Protein AF-A0A916HWZ8-F1 (afdb_monomer)

Foldseek 3Di:
DPDPDDAFDAWDFDADPQQHTFKIKGAPQGRVCLVVQWIKIWGFDDFQRHTFFIKIKGGDGFLLCLCVQQLHDVLNVQSVVVCVVVVNPDDRSHADPSSRVVSVVCQPPPRDDRIDIFTAKGWDADPQPLHLQHTQWMAGRVRFIKGFDADSLQFRQFIWGPPDPPDHIDTQKGFDADLLFATQDIDGDPPDPDRADQAGGNRWGKAFRPIGQADPVPRHGDHGRHHPTFIWTCLRQFIGGSVVSWTPDFQCPLCQDWHFPASDGDNDDTDTDRHHNDPCRSQVLHPRRTHDQNPRSSPGDDNRSNDDDPVVNVPVPDDPPPPDDDDPVVVVVVVVVVVVVVVVVVVVVVVVVVVVVVQVVDPPDDVCVVVVQPDFDFDDDDPKGKTKHFPPPPPVVVVVVLVVCVVVCVVPVDDDDSVVVVVVSVVVVVVCVVVVAAFGIKIWIFDFDDDPPDTDTFTWIWTAHPVRDTPDTPGDDPDDDCVVVVVVVVVVCVVDPPPDDDDDD

Sequence (505 aa):
MESIVVGYMVKHFTYDAYGRLVRVQSPWPDPSFESEGSLRSERFYYDGVRRIQEVYIDPIMAMSMAMQGEGGGQLQATAQQIDSENQGELDQSATPAALESEQMESQGQSQIPTTQTYLSREYVWGPGDWGVDEIVAQYDEDRRVSFPLQDASGDVIALCDLGGASGAARVVTELVYDAYGQVLAREDLAGTTPADLRLGHKGLFFDRLDGGVADPMTGQDTRRLEAGSTLLGYNRNRSLHTQWGRFLQKDPIATGLCVQEAMVFDGESMQCRAQEVDIMKHLVDGPNAYAYVRHVPLTGEDPAGLFFSFADILGGSTWQAELQETSADYLQDAHKTFKGHAQRVFGNIALFQMADAQWAQDWNARDDDYSVLGDIDYYYGDSVYEARSRGILLFGSLSTIEEMMIHTAARVGNHGKPKHYMAMADEAIRFINSRGLDLRYVDVVFNAAPRGAGVRKRPDVLIYDKLGHLMHVAEVANTQTGKSLRNRVRYWRNLFPGRVRGVKL

Radius of gyration: 29.84 Å; Cα contacts (8 Å, |Δi|>4): 801; chains: 1; bounding box: 89×64×64 Å

Nearest PDB structures (foldseek):
  8g6e-assembly1_X  TM=3.104E-01  e=1.070E-01  Plasmodium falciparum NF54
  4z32-assembly5_E  TM=3.406E-01  e=1.105E+00  Homo sapiens
  6zea-assembly1_A  TM=5.079E-01  e=4.197E+00  Catharanthus roseus
  4gsk-assembly1_Z  TM=2.657E-01  e=9.354E-01  Saccharomyces cerevisiae S288C

Mean predicted aligned error: 16.6 Å

Secondary structure (DSSP, 8-state):
-----------EEEE-TTS-EEEEEEESS-GGGGGGTEEEEEEEEEETTEEEEEEEEEEEE-HHHHHHTTT-HHHHHHHHHHHHHTTT-S-TTS--HHHHHHHHHTTTSTTS---EEEEEEEEEE---TT-TT-EEEEE-TT--EEEEEE-TTS-EEEEEE--STTPPPEEEEEEEE-TTS-EEEEEEPTT--PPP--B-GGG-EEEESSS-SB-TTT-PBPPSS-TT--EEEEETTEEEEGGGTEESSPP-TTTT-EE------TTPPP--EEPP--HHHHTTT-S-TTBSGGG-TTT---TTSS---TTTTT-TTTGGGSTTS-HHHHHHHHHHHHHHHHHHHHHHHHHHHHHHHHHHT-TTS-THHHHGGG---EEEETTEEEEEEETT-TTHHHHHHHHHHHHHHHHH--S--HHHHHHHHHHHHHHHHHHT--EEEEEEEEEEEEETTEEEEEEEEEEEETTS-EEEEEE--S---THHHHHHHHHHHHHSTTT------

Solvent-accessible surface area (backbone atoms only — not comparable to full-atom values): 29109 Å² total; per-residue (Å²): 129,86,78,85,77,82,74,71,64,60,71,48,82,39,61,50,99,64,49,44,73,36,34,41,35,29,22,40,39,23,41,89,32,42,90,74,23,30,22,33,39,40,38,46,40,62,40,48,76,44,70,36,36,34,38,37,34,36,55,41,68,10,35,55,42,19,57,74,39,64,56,35,73,66,45,18,50,52,34,49,49,54,37,62,78,50,72,65,73,66,69,42,82,41,56,57,71,70,55,48,51,51,56,64,72,48,67,86,56,96,63,59,72,80,60,41,76,47,60,48,36,38,48,40,69,52,97,32,94,88,39,91,57,39,59,57,33,36,28,38,63,88,64,51,63,34,33,51,39,63,50,98,58,34,30,41,38,32,33,27,33,60,59,58,104,86,44,67,72,36,78,33,33,40,43,38,62,48,73,52,44,33,41,69,41,62,46,72,42,87,98,58,85,64,75,81,56,55,52,29,48,55,38,26,44,48,46,51,73,77,61,40,59,22,39,86,89,78,68,46,72,49,73,47,74,38,53,81,57,49,43,42,28,52,31,59,71,28,40,34,32,26,90,74,47,25,38,78,47,66,54,54,42,30,65,46,45,71,44,50,78,69,89,33,49,92,72,40,83,80,61,72,46,64,36,65,72,32,74,68,69,47,37,70,76,40,90,55,49,33,56,37,44,75,78,38,49,68,82,41,73,47,82,46,36,49,72,75,62,82,68,54,80,78,35,83,82,73,64,85,83,72,80,82,74,69,78,74,64,46,59,58,50,48,50,54,49,48,54,60,43,48,57,46,52,56,53,47,48,56,50,49,53,53,49,50,54,53,50,77,69,36,88,82,63,56,70,62,74,64,69,59,71,74,74,70,64,80,56,95,52,104,81,51,66,55,54,56,39,69,50,91,51,66,59,68,54,46,58,54,48,44,53,52,49,50,59,51,44,72,74,64,81,64,86,78,60,72,70,59,59,52,58,48,53,55,49,54,49,51,51,43,64,78,62,74,64,70,56,36,36,52,38,56,39,56,50,72,44,81,59,85,100,44,73,47,72,38,62,32,42,38,33,25,32,74,87,67,47,82,74,43,74,51,75,71,67,99,80,70,63,75,68,52,58,54,50,51,54,53,53,49,53,69,76,44,75,84,81,74,77,91,80,84,133

Structure (mmCIF, N/CA/C/O backbone):
data_AF-A0A916HWZ8-F1
#
_entry.id   AF-A0A916HWZ8-F1
#
loop_
_atom_site.group_PDB
_atom_site.id
_atom_site.type_symbol
_atom_site.label_atom_id
_atom_site.label_alt_id
_atom_site.label_comp_id
_atom_site.label_asym_id
_atom_site.label_entity_id
_atom_site.label_seq_id
_atom_site.pdbx_PDB_ins_code
_atom_site.Cartn_x
_atom_site.Cartn_y
_atom_site.Cartn_z
_atom_site.occupancy
_atom_site.B_iso_or_equiv
_atom_site.auth_seq_id
_atom_site.auth_comp_id
_atom_site.auth_asym_id
_atom_site.auth_atom_id
_atom_site.pdbx_PDB_model_num
ATOM 1 N N . MET A 1 1 ? -21.201 31.465 4.260 1.00 59.66 1 MET A N 1
ATOM 2 C CA . MET A 1 1 ? -20.291 30.323 4.067 1.00 59.66 1 MET A CA 1
ATOM 3 C C . MET A 1 1 ? -21.101 29.098 4.405 1.00 59.66 1 MET A C 1
ATOM 5 O O . MET A 1 1 ? -21.636 29.054 5.505 1.00 59.66 1 MET A O 1
ATOM 9 N N . GLU A 1 2 ? -21.291 28.193 3.453 1.00 65.69 2 GLU A N 1
ATOM 10 C CA . GLU A 1 2 ? -21.813 26.864 3.773 1.00 65.69 2 GLU A CA 1
ATOM 11 C C . GLU A 1 2 ? -20.803 26.197 4.711 1.00 65.69 2 GLU A C 1
ATOM 13 O O . GLU A 1 2 ? -19.594 26.279 4.482 1.00 65.69 2 GLU A O 1
ATOM 18 N N . SER A 1 3 ? -21.278 25.653 5.830 1.00 80.00 3 SER A N 1
ATOM 19 C CA . SER A 1 3 ? -20.426 24.917 6.759 1.00 80.00 3 SER A CA 1
ATOM 20 C C . SER A 1 3 ? -19.889 23.686 6.041 1.00 80.00 3 SER A C 1
ATOM 22 O O . SER A 1 3 ? -20.680 22.896 5.526 1.00 80.00 3 SER A O 1
ATOM 24 N N . ILE A 1 4 ? -18.567 23.514 6.014 1.00 79.94 4 ILE A N 1
ATOM 25 C CA . ILE A 1 4 ? -17.957 22.259 5.575 1.00 79.94 4 ILE A CA 1
ATOM 26 C C . ILE A 1 4 ? -18.433 21.180 6.549 1.00 79.94 4 ILE A C 1
ATOM 28 O O . ILE A 1 4 ? -18.121 21.238 7.737 1.00 79.94 4 ILE A O 1
ATOM 32 N N . VAL A 1 5 ? -19.227 20.235 6.052 1.00 81.44 5 VAL A N 1
ATOM 33 C CA . VAL A 1 5 ? -19.602 19.036 6.801 1.00 81.44 5 VAL A CA 1
ATOM 34 C C . VAL A 1 5 ? -18.541 17.989 6.496 1.00 81.44 5 VAL A C 1
ATOM 36 O O . VAL A 1 5 ? -18.421 17.540 5.358 1.00 81.44 5 VAL A O 1
ATOM 39 N N . VAL A 1 6 ? -17.736 17.655 7.500 1.00 81.25 6 VAL A N 1
ATOM 40 C CA . VAL A 1 6 ? -16.788 16.541 7.422 1.00 81.25 6 VAL A CA 1
ATOM 41 C C . VAL A 1 6 ? -17.604 15.249 7.482 1.00 81.25 6 VAL A C 1
ATOM 43 O O . VAL A 1 6 ? -18.461 15.106 8.353 1.00 81.25 6 VAL A O 1
ATOM 46 N N . GLY A 1 7 ? -17.411 14.370 6.496 1.00 85.44 7 GLY A N 1
ATOM 47 C CA . GLY A 1 7 ? -18.047 13.051 6.457 1.00 85.44 7 GLY A CA 1
ATOM 48 C C . GLY A 1 7 ? -17.336 12.050 7.365 1.00 85.44 7 GLY A C 1
ATOM 49 O O . GLY A 1 7 ? -16.453 12.429 8.129 1.00 85.44 7 GLY A O 1
ATOM 50 N N . TYR A 1 8 ? -17.707 10.776 7.250 1.00 87.81 8 TYR A N 1
ATOM 51 C CA . TYR A 1 8 ? -17.086 9.726 8.051 1.00 87.81 8 TYR A CA 1
ATOM 52 C C . TYR A 1 8 ? -15.598 9.539 7.720 1.00 87.81 8 TYR A C 1
ATOM 54 O O . TYR A 1 8 ? -15.194 9.685 6.558 1.00 87.81 8 TYR A O 1
ATOM 62 N N . MET A 1 9 ? -14.792 9.166 8.718 1.00 90.06 9 MET A N 1
ATOM 63 C CA . MET A 1 9 ? -13.442 8.651 8.482 1.00 90.06 9 MET A CA 1
ATOM 64 C C . MET A 1 9 ? -13.530 7.429 7.558 1.00 90.06 9 MET A C 1
ATOM 66 O O . MET A 1 9 ? -14.298 6.505 7.798 1.00 90.06 9 MET A O 1
ATOM 70 N N . VAL A 1 10 ? -12.717 7.396 6.502 1.00 92.00 10 VAL A N 1
ATOM 71 C CA . VAL A 1 10 ? -12.633 6.230 5.601 1.00 92.00 10 VAL A CA 1
ATOM 72 C C . VAL A 1 10 ? -11.365 5.432 5.882 1.00 92.00 10 VAL A C 1
ATOM 74 O O . VAL A 1 10 ? -11.403 4.214 6.044 1.00 92.00 10 VAL A O 1
ATOM 77 N N . LYS A 1 11 ? -10.230 6.135 5.939 1.00 94.12 11 LYS A N 1
ATOM 78 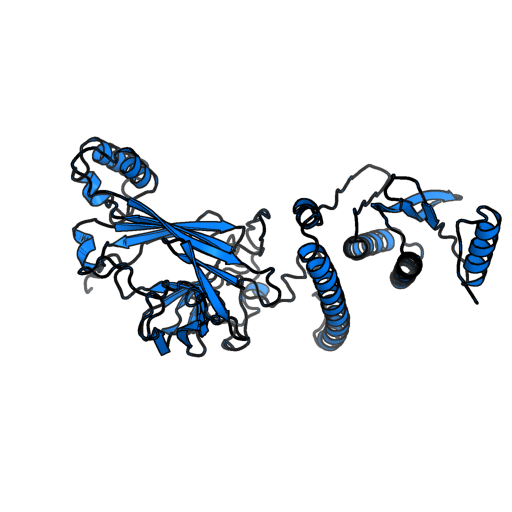C CA . LYS A 1 11 ? -8.899 5.575 6.162 1.00 94.12 11 LYS A CA 1
ATOM 79 C C . LYS A 1 11 ? -8.038 6.581 6.918 1.00 94.12 11 LYS A C 1
ATOM 81 O O . LYS A 1 11 ? -8.063 7.769 6.602 1.00 94.12 11 LYS A O 1
ATOM 86 N N . HIS A 1 12 ? -7.213 6.085 7.827 1.00 94.50 12 HIS A N 1
ATOM 87 C CA . HIS A 1 12 ? -6.142 6.829 8.475 1.00 94.50 12 HIS A CA 1
ATOM 88 C C . HIS A 1 12 ? -4.802 6.147 8.170 1.00 94.50 12 HIS A C 1
ATOM 90 O O . HIS A 1 12 ? -4.572 4.996 8.549 1.00 94.50 12 HIS A O 1
ATOM 96 N N . PHE A 1 13 ? -3.921 6.849 7.457 1.00 94.81 13 PHE A N 1
ATOM 97 C CA . PHE A 1 13 ? -2.640 6.323 6.981 1.00 94.81 13 PHE A CA 1
ATOM 98 C C . PHE A 1 13 ? -1.495 6.763 7.888 1.00 94.81 13 PHE A C 1
ATOM 100 O O . PHE A 1 13 ? -1.364 7.942 8.208 1.00 94.81 13 PHE A O 1
ATOM 107 N N . THR A 1 14 ? -0.629 5.831 8.270 1.00 93.94 14 THR A N 1
ATOM 108 C CA . THR A 1 14 ? 0.582 6.114 9.045 1.00 93.94 14 THR A CA 1
ATOM 109 C C . THR A 1 14 ? 1.807 5.680 8.260 1.00 93.94 14 THR A C 1
ATOM 111 O O . THR A 1 14 ? 1.900 4.536 7.805 1.00 93.94 14 THR A O 1
ATOM 114 N N . TYR A 1 15 ? 2.757 6.601 8.135 1.00 91.81 15 TYR A N 1
ATOM 115 C CA . TYR A 1 15 ? 4.011 6.400 7.424 1.00 91.81 15 TYR A CA 1
ATOM 116 C C . TYR A 1 15 ? 5.177 6.364 8.410 1.00 91.81 15 TYR A C 1
ATOM 118 O O . TYR A 1 15 ? 5.118 6.999 9.465 1.00 91.81 15 TYR A O 1
ATOM 126 N N . ASP A 1 16 ? 6.229 5.621 8.080 1.00 89.00 16 ASP A N 1
ATOM 127 C CA . ASP A 1 16 ? 7.480 5.666 8.834 1.00 89.00 16 ASP A CA 1
ATOM 128 C C . ASP A 1 16 ? 8.370 6.848 8.411 1.00 89.00 16 ASP A C 1
ATOM 130 O O . ASP A 1 16 ? 8.034 7.637 7.526 1.00 89.00 16 ASP A O 1
ATOM 134 N N . ALA A 1 17 ? 9.538 6.973 9.047 1.00 83.56 17 ALA A N 1
ATOM 135 C CA . ALA A 1 17 ? 10.504 8.031 8.750 1.00 83.56 17 ALA A CA 1
ATOM 136 C C . ALA A 1 17 ? 11.092 7.964 7.325 1.00 83.56 17 ALA A C 1
ATOM 138 O O . ALA A 1 17 ? 11.688 8.941 6.875 1.00 83.56 17 ALA A O 1
ATOM 139 N N . TYR A 1 18 ? 10.925 6.834 6.630 1.00 82.94 18 TYR A N 1
ATOM 140 C CA . TYR A 1 18 ? 11.346 6.641 5.243 1.00 82.94 18 TYR A CA 1
ATOM 141 C C . TYR A 1 18 ? 10.217 6.939 4.244 1.00 82.94 18 TYR A C 1
ATOM 143 O O . TYR A 1 18 ? 10.432 6.874 3.039 1.00 82.94 18 TYR A O 1
ATOM 151 N N . GLY A 1 19 ? 9.018 7.287 4.726 1.00 84.06 19 GLY A N 1
ATOM 152 C CA . GLY A 1 19 ? 7.851 7.547 3.887 1.00 84.06 19 GLY A CA 1
ATOM 153 C C . GLY A 1 19 ? 7.129 6.281 3.422 1.00 84.06 19 GLY A C 1
ATOM 154 O O . GLY A 1 19 ? 6.254 6.364 2.562 1.00 84.06 19 GLY A O 1
ATOM 155 N N . ARG A 1 20 ? 7.444 5.107 3.984 1.00 89.56 20 ARG A N 1
ATOM 156 C CA . ARG A 1 20 ? 6.715 3.866 3.686 1.00 89.56 20 ARG A CA 1
ATOM 157 C C . ARG A 1 20 ? 5.423 3.833 4.488 1.00 89.56 20 ARG A C 1
ATOM 159 O O . ARG A 1 20 ? 5.418 4.169 5.670 1.00 89.56 20 ARG A O 1
ATOM 166 N N . LEU A 1 21 ? 4.330 3.397 3.867 1.00 94.06 21 LEU A N 1
ATOM 167 C CA . LEU A 1 21 ? 3.067 3.171 4.567 1.00 94.06 21 LEU A CA 1
ATOM 168 C C . LEU A 1 21 ? 3.213 1.958 5.488 1.00 94.06 21 LEU A C 1
ATOM 170 O O . LEU A 1 21 ? 3.264 0.837 5.002 1.00 94.06 21 LEU A O 1
ATOM 174 N N . VAL A 1 22 ? 3.244 2.162 6.801 1.00 95.69 22 VAL A N 1
ATOM 175 C CA . VAL A 1 22 ? 3.439 1.077 7.781 1.00 95.69 22 VAL A CA 1
ATOM 176 C C . VAL A 1 22 ? 2.165 0.689 8.515 1.00 95.69 22 VAL A C 1
ATOM 178 O O . VAL A 1 22 ? 2.104 -0.397 9.092 1.00 95.69 22 VAL A O 1
ATOM 181 N N . ARG A 1 23 ? 1.141 1.553 8.495 1.00 96.75 23 ARG A N 1
ATOM 182 C CA . ARG A 1 23 ? -0.159 1.245 9.091 1.00 96.75 23 ARG A CA 1
ATOM 183 C C . ARG A 1 23 ? -1.313 1.909 8.350 1.00 96.75 23 ARG A C 1
ATOM 185 O O . ARG A 1 23 ? -1.215 3.076 7.971 1.00 96.75 23 ARG A O 1
ATOM 192 N N . VAL A 1 24 ? -2.421 1.191 8.215 1.00 96.62 24 VAL A N 1
ATOM 193 C CA . VAL A 1 24 ? -3.729 1.723 7.811 1.00 96.62 24 VAL A CA 1
ATOM 194 C C . VAL A 1 24 ? -4.729 1.422 8.914 1.00 96.62 24 VAL A C 1
ATOM 196 O O . VAL A 1 24 ? -4.780 0.302 9.410 1.00 96.62 24 VAL A O 1
ATOM 199 N N . GLN A 1 25 ? -5.547 2.403 9.282 1.00 96.56 25 GLN A N 1
ATOM 200 C CA . GLN A 1 25 ? -6.726 2.174 10.112 1.00 96.56 25 GLN A CA 1
ATOM 201 C C . GLN A 1 25 ? -7.984 2.522 9.337 1.00 96.56 25 GLN A C 1
ATOM 203 O O . GLN A 1 25 ? -8.011 3.518 8.617 1.00 96.56 25 GLN A O 1
ATOM 208 N N . SER A 1 26 ? -9.011 1.691 9.467 1.00 95.62 26 SER A N 1
ATOM 209 C CA . SER A 1 26 ? -10.296 1.873 8.782 1.00 95.62 26 SER A CA 1
ATOM 210 C C . SER A 1 26 ? -11.425 1.523 9.745 1.00 95.62 26 SER A C 1
ATOM 212 O O . SER A 1 26 ? -11.232 0.590 10.529 1.00 95.62 26 SER A O 1
ATOM 214 N N . PRO A 1 27 ? -12.592 2.186 9.696 1.00 94.44 27 PRO A N 1
ATOM 215 C CA . PRO A 1 27 ? -13.745 1.733 10.466 1.00 94.44 27 PRO A CA 1
ATOM 216 C C . PRO A 1 27 ? -14.121 0.294 10.110 1.00 94.44 27 PRO A C 1
ATOM 218 O O . PRO A 1 27 ? -14.084 -0.094 8.940 1.00 94.44 27 PRO A O 1
ATOM 221 N N . TRP A 1 28 ? -14.446 -0.494 11.130 1.00 92.75 28 TRP A N 1
ATOM 222 C CA . TRP A 1 28 ? -14.776 -1.908 11.016 1.00 92.75 28 TRP A CA 1
ATOM 223 C C . TRP A 1 28 ? -16.259 -2.144 11.320 1.00 92.75 28 TRP A C 1
ATOM 225 O O . TRP A 1 28 ? -16.700 -1.754 12.404 1.00 92.75 28 TRP A O 1
ATOM 235 N N . PRO A 1 29 ? -17.005 -2.851 10.448 1.00 91.25 29 PRO A N 1
ATOM 236 C CA . PRO A 1 29 ? -16.588 -3.420 9.155 1.00 91.25 29 PRO A CA 1
ATOM 237 C C . PRO A 1 29 ? -16.510 -2.398 8.007 1.00 91.25 29 PRO A C 1
ATOM 239 O O . PRO A 1 29 ? -15.796 -2.626 7.026 1.00 91.25 29 PRO A O 1
ATOM 242 N N . ASP A 1 30 ? -17.219 -1.272 8.114 1.00 91.88 30 ASP A N 1
ATOM 243 C CA . ASP A 1 30 ? -17.285 -0.240 7.079 1.00 91.88 30 ASP A CA 1
ATOM 244 C C . ASP A 1 30 ? -17.441 1.183 7.665 1.00 91.88 30 ASP A C 1
ATOM 246 O O . ASP A 1 30 ? -17.705 1.316 8.862 1.00 91.88 30 ASP A O 1
ATOM 250 N N . PRO A 1 31 ? -17.292 2.262 6.859 1.00 90.75 31 PRO A N 1
ATOM 251 C CA . PRO A 1 31 ? -17.335 3.644 7.349 1.00 90.75 31 PRO A CA 1
ATOM 252 C C . PRO A 1 31 ? -18.607 4.050 8.103 1.00 90.75 31 PRO A C 1
ATOM 254 O O . PRO A 1 31 ? -18.561 4.984 8.897 1.00 90.75 31 PRO A O 1
ATOM 257 N N . SER A 1 32 ? -19.742 3.372 7.897 1.00 88.31 32 SER A N 1
ATOM 258 C CA . SER A 1 32 ? -20.976 3.666 8.641 1.00 88.31 32 SER A CA 1
ATOM 259 C C . SER A 1 32 ? -20.889 3.299 10.128 1.00 88.31 32 SER A C 1
ATOM 261 O O . SER A 1 32 ? -21.668 3.819 10.924 1.00 88.31 32 SER A O 1
ATOM 263 N N . PHE A 1 33 ? -19.903 2.481 10.510 1.00 85.75 33 PHE A N 1
ATOM 264 C CA . PHE A 1 33 ? -19.626 2.072 11.887 1.00 85.75 33 PHE A CA 1
ATOM 265 C C . PHE A 1 33 ? -18.615 2.979 12.601 1.00 85.75 33 PHE A C 1
ATOM 267 O O . PHE A 1 33 ? -18.257 2.710 13.746 1.00 85.75 33 PHE A O 1
ATOM 274 N N . GLU A 1 34 ? -18.162 4.080 11.985 1.00 85.12 34 GLU A N 1
ATOM 275 C CA . GLU A 1 34 ? -17.201 4.992 12.626 1.00 85.12 34 GLU A CA 1
ATOM 276 C C . GLU A 1 34 ? -17.702 5.494 13.991 1.00 85.12 34 GLU A C 1
ATOM 278 O O . GLU A 1 34 ? -16.934 5.562 14.948 1.00 85.12 34 GLU A O 1
ATOM 283 N N . SER A 1 35 ? -19.003 5.779 14.122 1.00 85.50 35 SER A N 1
ATOM 284 C CA . SER A 1 35 ? -19.587 6.242 15.387 1.00 85.50 35 SER A CA 1
ATOM 285 C C . SER A 1 35 ? -19.552 5.204 16.510 1.00 85.50 35 SER A C 1
ATOM 287 O O . SER A 1 35 ? -19.707 5.568 17.671 1.00 85.50 35 SER A O 1
ATOM 289 N N . GLU A 1 36 ? -19.369 3.925 16.180 1.00 87.31 36 GLU A N 1
ATOM 290 C CA . GLU A 1 36 ? -19.169 2.856 17.164 1.00 87.31 36 GLU A CA 1
ATOM 291 C C . GLU A 1 36 ? -17.703 2.779 17.625 1.00 87.31 36 GLU A C 1
ATOM 293 O O . GLU A 1 36 ? -17.388 2.083 18.588 1.00 87.31 36 GLU A O 1
ATOM 298 N N . GLY A 1 37 ? -16.797 3.493 16.944 1.00 88.81 37 GLY A N 1
ATOM 299 C CA . GLY A 1 37 ? -15.367 3.550 17.236 1.00 88.81 37 GLY A CA 1
ATOM 300 C C . GLY A 1 37 ? -14.666 2.196 17.160 1.00 88.81 37 GLY A C 1
ATOM 301 O O . GLY A 1 37 ? -13.638 2.006 17.804 1.00 88.81 37 GLY A O 1
ATOM 302 N N . SER A 1 38 ? -15.216 1.257 16.393 1.00 91.44 38 SER A N 1
ATOM 303 C CA . SER A 1 38 ? -14.585 -0.017 16.061 1.00 91.44 38 SER A CA 1
ATOM 304 C C . SER A 1 38 ? -13.784 0.148 14.773 1.00 91.44 38 SER A C 1
ATOM 306 O O . SER A 1 38 ? -14.318 0.584 13.753 1.00 91.44 38 SER A O 1
ATOM 308 N N . LEU A 1 39 ? -12.500 -0.196 14.805 1.00 94.62 39 LEU A N 1
ATOM 309 C CA . LEU A 1 39 ? -11.573 -0.060 13.685 1.00 94.62 39 LEU A CA 1
ATOM 310 C C . LEU A 1 39 ? -10.869 -1.389 13.396 1.00 94.62 39 LEU A C 1
ATOM 312 O O . LEU A 1 39 ? -10.673 -2.215 14.285 1.00 94.62 39 LEU A O 1
ATOM 316 N N . ARG A 1 40 ? -10.396 -1.554 12.163 1.00 95.00 40 ARG A N 1
ATOM 317 C CA . ARG A 1 40 ? -9.330 -2.499 11.814 1.00 95.00 40 ARG A CA 1
ATOM 318 C C . ARG A 1 40 ? -8.013 -1.742 11.728 1.00 95.00 40 ARG A C 1
ATOM 320 O O . ARG A 1 40 ? -7.960 -0.693 11.087 1.00 95.00 40 ARG A O 1
ATOM 327 N N . SER A 1 41 ? -6.957 -2.301 12.315 1.00 96.69 41 SER A N 1
ATOM 328 C CA . SER A 1 41 ? -5.574 -1.869 12.102 1.00 96.69 41 SER A CA 1
ATOM 329 C C . SER A 1 41 ? -4.857 -2.858 11.199 1.00 96.69 41 SER A C 1
ATOM 331 O O . SER A 1 41 ? -4.796 -4.046 11.497 1.00 96.69 41 SER A O 1
ATOM 333 N N . GLU A 1 42 ? -4.300 -2.374 10.101 1.00 96.88 42 GLU A N 1
ATOM 334 C CA . GLU A 1 42 ? -3.494 -3.157 9.174 1.00 96.88 42 GLU A CA 1
ATOM 335 C C . GLU A 1 42 ? -2.051 -2.678 9.279 1.00 96.88 42 GLU A C 1
ATOM 337 O O . GLU A 1 42 ? -1.764 -1.514 8.999 1.00 96.88 42 GLU A O 1
ATOM 342 N N . ARG A 1 43 ? -1.143 -3.553 9.707 1.00 97.38 43 ARG A N 1
ATOM 343 C CA . ARG A 1 43 ? 0.289 -3.269 9.831 1.00 97.38 43 ARG A CA 1
ATOM 344 C C . ARG A 1 43 ? 1.047 -3.896 8.672 1.00 97.38 43 ARG A C 1
ATOM 346 O O . ARG A 1 43 ? 0.831 -5.062 8.344 1.00 97.38 43 ARG A O 1
ATOM 353 N N . PHE A 1 44 ? 1.969 -3.137 8.093 1.00 96.94 44 PHE A N 1
ATOM 354 C CA . PHE A 1 44 ? 2.761 -3.565 6.946 1.00 96.94 44 PHE A CA 1
ATOM 355 C C . PHE A 1 44 ? 4.235 -3.660 7.315 1.00 96.94 44 PHE A C 1
ATOM 357 O O . PHE A 1 44 ? 4.820 -2.710 7.839 1.00 96.94 44 PHE A O 1
ATOM 364 N N . TYR A 1 45 ? 4.837 -4.800 6.996 1.00 95.50 45 TYR A N 1
ATOM 365 C CA . TYR A 1 45 ? 6.263 -5.038 7.185 1.00 95.50 45 TYR A CA 1
ATOM 366 C C . TYR A 1 45 ? 6.958 -5.091 5.838 1.00 95.50 45 TYR A C 1
ATOM 368 O O . TYR A 1 45 ? 6.382 -5.522 4.836 1.00 95.50 45 TYR A O 1
ATOM 376 N N . TYR A 1 46 ? 8.204 -4.639 5.832 1.00 92.62 46 TYR A N 1
ATOM 377 C CA . TYR A 1 46 ? 8.960 -4.382 4.622 1.00 92.62 46 TYR A CA 1
ATOM 378 C C . TYR A 1 46 ? 10.337 -5.024 4.693 1.00 92.62 46 TYR A C 1
ATOM 380 O O . TYR A 1 46 ? 10.982 -4.982 5.740 1.00 92.62 46 TYR A O 1
ATOM 388 N N . ASP A 1 47 ? 10.783 -5.525 3.549 1.00 87.31 47 ASP A N 1
ATOM 389 C CA . ASP A 1 47 ? 12.183 -5.777 3.252 1.00 87.31 47 ASP A CA 1
ATOM 390 C C . ASP A 1 47 ? 12.669 -4.677 2.302 1.00 87.31 47 ASP A C 1
ATOM 392 O O . ASP A 1 47 ? 12.221 -4.572 1.155 1.00 87.31 47 ASP A O 1
ATOM 396 N N . GLY A 1 48 ? 13.481 -3.764 2.837 1.00 86.50 48 GLY A N 1
ATOM 397 C CA . GLY A 1 48 ? 13.822 -2.522 2.158 1.00 86.50 48 GLY A CA 1
ATOM 398 C C . GLY A 1 48 ? 12.572 -1.747 1.726 1.00 86.50 48 GLY A C 1
ATOM 399 O O . GLY A 1 48 ? 11.793 -1.277 2.558 1.00 86.50 48 GLY A O 1
ATOM 400 N N . VAL A 1 49 ? 12.360 -1.615 0.419 1.00 85.75 49 VAL A N 1
ATOM 401 C CA . VAL A 1 49 ? 11.218 -0.879 -0.153 1.00 85.75 49 VAL A CA 1
ATOM 402 C C . VAL A 1 49 ? 10.002 -1.761 -0.461 1.00 85.75 49 VAL A C 1
ATOM 404 O O . VAL A 1 49 ? 8.932 -1.230 -0.764 1.00 85.75 49 VAL A O 1
ATOM 407 N N . ARG A 1 50 ? 10.148 -3.091 -0.403 1.00 88.25 50 ARG A N 1
ATOM 408 C CA . ARG A 1 50 ? 9.111 -4.066 -0.769 1.00 88.25 50 ARG A CA 1
ATOM 409 C C . ARG A 1 50 ? 8.331 -4.507 0.459 1.00 88.25 50 ARG A C 1
ATOM 411 O O . ARG A 1 50 ? 8.914 -4.837 1.487 1.00 88.25 50 ARG A O 1
ATOM 418 N N . ARG A 1 51 ? 7.001 -4.533 0.367 1.00 92.75 51 ARG A N 1
ATOM 419 C CA . ARG A 1 51 ? 6.149 -5.045 1.449 1.00 92.75 51 ARG A CA 1
ATOM 420 C C . ARG A 1 51 ? 6.225 -6.570 1.462 1.00 92.75 51 ARG A C 1
ATOM 422 O O . ARG A 1 51 ? 5.899 -7.194 0.463 1.00 92.75 51 ARG A O 1
ATOM 429 N N . ILE A 1 52 ? 6.606 -7.174 2.579 1.00 94.50 52 ILE A N 1
ATOM 430 C CA . ILE A 1 52 ? 6.730 -8.635 2.717 1.00 94.50 52 ILE A CA 1
ATOM 431 C C . ILE A 1 52 ? 5.581 -9.261 3.503 1.00 94.50 52 ILE A C 1
ATOM 433 O O . ILE A 1 52 ? 5.320 -10.450 3.351 1.00 94.50 52 ILE A O 1
ATOM 437 N N . GLN A 1 53 ? 4.884 -8.482 4.333 1.00 96.31 53 GLN A N 1
ATOM 438 C CA . GLN A 1 53 ? 3.874 -9.026 5.237 1.00 96.31 53 GLN A CA 1
ATOM 439 C C . GLN A 1 53 ? 2.785 -8.008 5.579 1.00 96.31 53 GLN A C 1
ATOM 441 O O . GLN A 1 53 ? 3.067 -6.813 5.715 1.00 96.31 53 GLN A O 1
ATOM 446 N N . GLU A 1 54 ? 1.560 -8.499 5.780 1.00 96.88 54 GLU A N 1
ATOM 447 C CA . GLU A 1 54 ? 0.424 -7.741 6.314 1.00 96.88 54 GLU A CA 1
ATOM 448 C C . GLU A 1 54 ? -0.161 -8.443 7.540 1.00 96.88 54 GLU A C 1
ATOM 450 O O . GLU A 1 54 ? -0.606 -9.588 7.453 1.00 96.88 54 GLU A O 1
ATOM 455 N N . VAL A 1 55 ? -0.189 -7.753 8.679 1.00 96.69 55 VAL A N 1
ATOM 456 C CA . VAL A 1 55 ? -0.755 -8.257 9.938 1.00 96.69 55 VAL A CA 1
ATOM 457 C C . VAL A 1 55 ? -1.954 -7.407 10.308 1.00 96.69 55 VAL A C 1
ATOM 459 O O . VAL A 1 55 ? -1.835 -6.183 10.391 1.00 96.69 55 VAL A O 1
ATOM 462 N N . TYR A 1 56 ? -3.101 -8.042 10.519 1.00 95.19 56 TYR A N 1
ATOM 463 C CA . TYR A 1 56 ? -4.336 -7.353 10.877 1.00 95.19 56 TYR A CA 1
ATOM 464 C C . TYR A 1 56 ? -4.617 -7.510 12.361 1.00 95.19 56 TYR A C 1
ATOM 466 O O . TYR A 1 56 ? -4.272 -8.519 12.979 1.00 95.19 56 TYR A O 1
ATOM 474 N N . ILE A 1 57 ? -5.208 -6.460 12.921 1.00 93.69 57 ILE A N 1
ATOM 475 C CA . ILE A 1 57 ? -5.691 -6.407 14.290 1.00 93.69 57 ILE A CA 1
ATOM 476 C C . ILE A 1 57 ? -7.122 -5.883 14.221 1.00 93.69 57 ILE A C 1
ATOM 478 O O . ILE A 1 57 ? -7.336 -4.705 13.911 1.00 93.69 57 ILE A O 1
ATOM 482 N N . ASP A 1 58 ? -8.096 -6.758 14.458 1.00 90.00 58 ASP A N 1
ATOM 483 C CA . ASP A 1 58 ? -9.509 -6.394 14.430 1.00 90.00 58 ASP A CA 1
ATOM 484 C C . ASP A 1 58 ? -10.367 -7.133 15.482 1.00 90.00 58 ASP A C 1
ATOM 486 O O . ASP A 1 58 ? -10.042 -8.234 15.927 1.00 90.00 58 ASP A O 1
ATOM 490 N N . PRO A 1 59 ? -11.458 -6.498 15.940 1.00 90.69 59 PRO A N 1
ATOM 491 C CA . PRO A 1 59 ? -11.596 -5.046 16.002 1.00 90.69 59 PRO A CA 1
ATOM 492 C C . PRO A 1 59 ? -10.647 -4.451 17.063 1.00 90.69 59 PRO A C 1
ATOM 494 O O . PRO A 1 59 ? -10.314 -5.090 18.067 1.00 90.69 59 PRO A O 1
ATOM 497 N N . ILE A 1 60 ? -10.250 -3.197 16.861 1.00 92.50 60 ILE A N 1
ATOM 498 C CA . ILE A 1 60 ? -9.652 -2.333 17.885 1.00 92.50 60 ILE A CA 1
ATOM 499 C C . ILE A 1 60 ? -10.549 -1.121 18.133 1.00 92.50 60 ILE A C 1
ATOM 501 O O . ILE A 1 60 ? -11.327 -0.710 17.277 1.00 92.50 60 ILE A O 1
ATOM 505 N N . MET A 1 61 ? -10.427 -0.533 19.312 1.00 92.62 61 MET A N 1
ATOM 506 C CA . MET A 1 61 ? -11.198 0.615 19.762 1.00 92.62 61 MET A CA 1
ATOM 507 C C . MET A 1 61 ? -10.491 1.931 19.423 1.00 92.62 61 MET A C 1
ATOM 509 O O . MET A 1 61 ? -9.301 2.096 19.714 1.00 92.62 61 MET A O 1
ATOM 513 N N . ALA A 1 62 ? -11.235 2.880 18.859 1.00 94.25 62 ALA A N 1
ATOM 514 C CA . ALA A 1 62 ? -10.816 4.256 18.616 1.00 94.25 62 ALA A CA 1
ATOM 515 C C . ALA A 1 62 ? -10.513 4.995 19.929 1.00 94.25 62 ALA A C 1
ATOM 517 O O . ALA A 1 62 ? -11.085 4.709 20.986 1.00 94.25 62 ALA A O 1
ATOM 518 N N . MET A 1 63 ? -9.629 5.992 19.865 1.00 94.50 63 MET A N 1
ATOM 519 C CA . MET A 1 63 ? -9.231 6.773 21.038 1.00 94.50 63 MET A CA 1
ATOM 520 C C . MET A 1 63 ? -10.416 7.501 21.688 1.00 94.50 63 MET A C 1
ATOM 522 O O . MET A 1 63 ? -10.510 7.534 22.916 1.00 94.50 63 MET A O 1
ATOM 526 N N . SER A 1 64 ? -11.354 8.008 20.886 1.00 93.38 64 SER A N 1
ATOM 527 C CA . SER A 1 64 ? -12.574 8.672 21.357 1.00 93.38 64 SER A CA 1
ATOM 528 C C . SER A 1 64 ? -13.436 7.777 22.257 1.00 93.38 64 SER A C 1
ATOM 530 O O . SER A 1 64 ? -13.954 8.247 23.272 1.00 93.38 64 SER A O 1
ATOM 532 N N . MET A 1 65 ? -13.549 6.486 21.937 1.00 93.06 65 MET A N 1
ATOM 533 C CA . MET A 1 65 ? -14.296 5.505 22.733 1.00 93.06 65 MET A CA 1
ATOM 534 C C . MET A 1 65 ? -13.533 5.110 24.000 1.00 93.06 65 MET A C 1
ATOM 536 O O . MET A 1 65 ? -14.111 5.045 25.087 1.00 93.06 65 MET A O 1
ATOM 540 N N . ALA A 1 66 ? -12.212 4.938 23.901 1.00 92.31 66 ALA A N 1
ATOM 541 C CA . ALA A 1 66 ? -11.376 4.662 25.068 1.00 92.31 66 ALA A CA 1
ATOM 542 C C . ALA A 1 66 ? -11.450 5.801 26.103 1.00 92.31 66 ALA A C 1
ATOM 544 O O . ALA A 1 66 ? -11.597 5.543 27.297 1.00 92.31 66 ALA A O 1
ATOM 545 N N . MET A 1 67 ? -11.444 7.065 25.661 1.00 93.12 67 MET A N 1
ATOM 546 C CA . MET A 1 67 ? -11.598 8.232 26.542 1.00 93.12 67 MET A CA 1
ATOM 547 C C . MET A 1 67 ? -12.944 8.268 27.278 1.00 93.12 67 MET A C 1
ATOM 549 O O . MET A 1 67 ? -13.008 8.751 28.414 1.00 93.12 67 MET A O 1
ATOM 553 N N . GLN A 1 68 ? -14.003 7.735 26.662 1.00 92.88 68 GLN A N 1
ATOM 554 C CA . GLN A 1 68 ? -15.335 7.610 27.266 1.00 92.88 68 GLN A CA 1
ATOM 555 C C . GLN A 1 68 ? -15.425 6.468 28.292 1.00 92.88 68 GLN A C 1
ATOM 557 O O . GLN A 1 68 ? -16.394 6.400 29.044 1.00 92.88 68 GLN A O 1
ATOM 562 N N . GLY A 1 69 ? -14.392 5.624 28.388 1.00 89.12 69 GLY A N 1
ATOM 563 C CA . GLY A 1 69 ? -14.319 4.524 29.348 1.00 89.12 69 GLY A CA 1
ATOM 564 C C . GLY A 1 69 ? -14.878 3.197 28.835 1.00 89.12 69 GLY A C 1
ATOM 565 O O . GLY A 1 69 ? -14.952 2.249 29.613 1.00 89.12 69 GLY A O 1
ATOM 566 N N . GLU A 1 70 ? -15.218 3.097 27.547 1.00 87.38 70 GLU A N 1
ATOM 567 C CA . GLU A 1 70 ? -15.784 1.883 26.930 1.00 87.38 70 GLU A CA 1
ATOM 568 C C . GLU A 1 70 ? -14.810 0.690 26.979 1.00 87.38 70 GLU A C 1
ATOM 570 O O . GLU A 1 70 ? -15.223 -0.462 27.078 1.00 87.38 70 GLU A O 1
ATOM 575 N N . GLY A 1 71 ? -13.498 0.955 26.985 1.00 82.56 71 GLY A N 1
ATOM 576 C CA . GLY A 1 71 ? -12.444 -0.057 27.144 1.00 82.56 71 GLY A CA 1
ATOM 577 C C . GLY A 1 71 ? -12.063 -0.368 28.600 1.00 82.56 71 GLY A C 1
ATOM 578 O O . GLY A 1 71 ?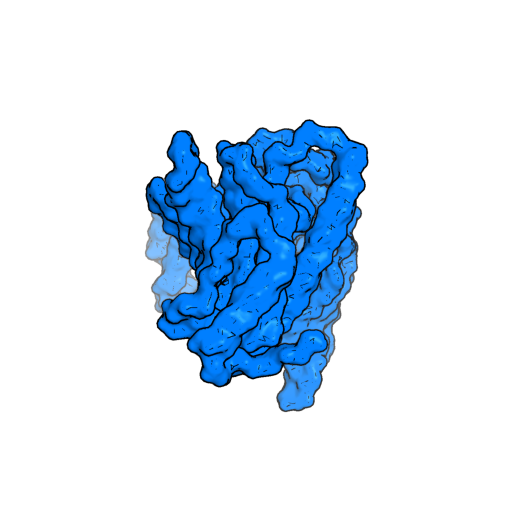 -11.122 -1.117 28.852 1.00 82.56 71 GLY A O 1
ATOM 579 N N . GLY A 1 72 ? -12.745 0.227 29.581 1.00 87.25 72 GLY A N 1
ATOM 580 C CA . GLY A 1 72 ? -12.382 0.134 30.995 1.00 87.25 72 GLY A CA 1
ATOM 581 C C . GLY A 1 72 ? -11.318 1.147 31.439 1.00 87.25 72 GLY A C 1
ATOM 582 O O . GLY A 1 72 ? -10.735 1.891 30.650 1.00 87.25 72 GLY A O 1
ATOM 583 N N . GLY A 1 73 ? -11.073 1.195 32.754 1.00 89.38 73 GLY A N 1
ATOM 584 C CA . GLY A 1 73 ? -10.304 2.277 33.385 1.00 89.38 73 GLY A CA 1
ATOM 585 C C . GLY A 1 73 ? -8.834 2.368 32.961 1.00 89.38 73 GLY A C 1
ATOM 586 O O . GLY A 1 73 ? -8.286 3.466 32.923 1.00 89.38 73 GLY A O 1
ATOM 587 N N . GLN A 1 74 ? -8.201 1.243 32.616 1.00 90.00 74 GLN A N 1
ATOM 588 C CA . GLN A 1 74 ? -6.806 1.223 32.163 1.00 90.00 74 GLN A CA 1
ATOM 589 C C . GLN A 1 74 ? -6.666 1.836 30.764 1.00 90.00 74 GLN A C 1
ATOM 591 O O . GLN A 1 74 ? -5.883 2.765 30.587 1.00 90.00 74 GLN A O 1
ATOM 596 N N . LEU A 1 75 ? -7.498 1.413 29.805 1.00 90.69 75 LEU A N 1
ATOM 597 C CA . LEU A 1 75 ? -7.520 2.000 28.461 1.00 90.69 75 LEU A CA 1
ATOM 598 C C . LEU A 1 75 ? -7.914 3.479 28.479 1.00 90.69 75 LEU A C 1
ATOM 600 O O . LEU A 1 75 ? -7.330 4.274 27.743 1.00 90.69 75 LEU A O 1
ATOM 604 N N . GLN A 1 76 ? -8.844 3.865 29.356 1.00 94.06 76 GLN A N 1
ATOM 605 C CA . GLN A 1 76 ? -9.196 5.268 29.551 1.00 94.06 76 GLN A CA 1
ATOM 606 C C . GLN A 1 76 ? -8.006 6.093 30.054 1.00 94.06 76 GLN A C 1
ATOM 608 O O . GLN A 1 76 ? -7.754 7.179 29.533 1.00 94.06 76 GLN A O 1
ATOM 613 N N . ALA A 1 77 ? -7.262 5.584 31.041 1.00 94.12 77 ALA A N 1
ATOM 614 C CA . ALA A 1 77 ? -6.081 6.260 31.568 1.00 94.12 77 ALA A CA 1
ATOM 615 C C . ALA A 1 77 ? -4.989 6.409 30.497 1.00 94.12 77 ALA A C 1
ATOM 617 O O . ALA A 1 77 ? -4.447 7.502 30.335 1.00 94.12 77 ALA A O 1
ATOM 618 N N . THR A 1 78 ? -4.724 5.355 29.718 1.00 94.50 78 THR A N 1
ATOM 619 C CA . THR A 1 78 ? -3.765 5.391 28.604 1.00 94.50 78 THR A CA 1
ATOM 620 C C . THR A 1 78 ? -4.182 6.405 27.539 1.00 94.50 78 THR A C 1
ATOM 622 O O . THR A 1 78 ? -3.365 7.219 27.112 1.00 94.50 78 THR A O 1
ATOM 625 N N . ALA A 1 79 ? -5.458 6.425 27.141 1.00 94.88 79 ALA A N 1
ATOM 626 C CA . ALA A 1 79 ? -5.965 7.396 26.174 1.00 94.88 79 ALA A CA 1
ATOM 627 C C . ALA A 1 79 ? -5.844 8.844 26.687 1.00 94.88 79 ALA A C 1
ATOM 629 O O . ALA A 1 79 ? -5.372 9.71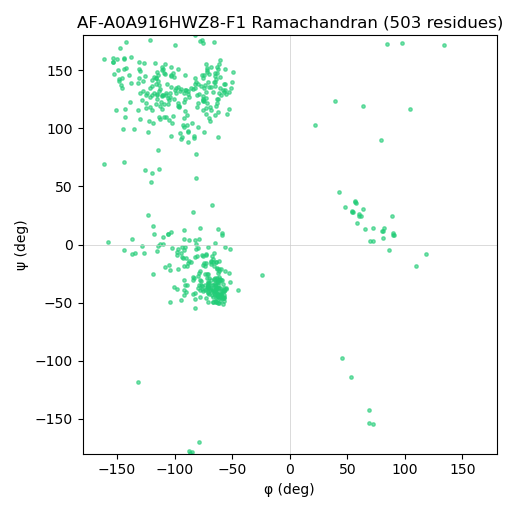1 25.957 1.00 94.88 79 ALA A O 1
ATOM 630 N N . GLN A 1 80 ? -6.195 9.105 27.952 1.00 95.19 80 GLN A N 1
ATOM 631 C CA . GLN A 1 80 ? -6.053 10.432 28.568 1.00 95.19 80 GLN A CA 1
ATOM 632 C C . GLN A 1 80 ? -4.591 10.874 28.680 1.00 95.19 80 GLN A C 1
ATOM 634 O O . GLN A 1 80 ? -4.288 12.047 28.463 1.00 95.19 80 GLN A O 1
ATOM 639 N N . GLN A 1 81 ? -3.679 9.950 28.994 1.00 95.44 81 GLN A N 1
ATOM 640 C CA . GLN A 1 81 ? -2.251 10.245 29.019 1.00 95.44 81 GLN A CA 1
ATOM 641 C C . GLN A 1 81 ? -1.764 10.661 27.626 1.00 95.44 81 GLN A C 1
ATOM 643 O O . GLN A 1 81 ? -1.164 11.727 27.493 1.00 95.44 81 GLN A O 1
ATOM 648 N N . ILE A 1 82 ? -2.083 9.879 26.591 1.00 94.50 82 ILE A N 1
ATOM 649 C CA . ILE A 1 82 ? -1.702 10.175 25.203 1.00 94.50 82 ILE A CA 1
ATOM 650 C C . ILE A 1 82 ? -2.264 11.531 24.754 1.00 94.50 82 ILE A C 1
ATOM 652 O O . ILE A 1 82 ? -1.527 12.338 24.186 1.00 94.50 82 ILE A O 1
ATOM 656 N N . ASP A 1 83 ? -3.539 11.810 25.037 1.00 94.19 83 ASP A N 1
ATOM 657 C CA . ASP A 1 83 ? -4.176 13.091 24.705 1.00 94.19 83 ASP A CA 1
ATOM 658 C C . ASP A 1 83 ? -3.463 14.266 25.389 1.00 94.19 83 ASP A C 1
ATOM 660 O O . ASP A 1 83 ? -3.168 15.280 24.756 1.00 94.19 83 ASP A O 1
ATOM 664 N N . SER A 1 84 ? -3.105 14.099 26.668 1.00 93.69 84 SER A N 1
ATOM 665 C CA . SER A 1 84 ? -2.410 15.126 27.446 1.00 93.69 84 SER A CA 1
ATOM 666 C C . SER A 1 84 ? -0.992 15.410 26.940 1.00 93.69 84 SER A C 1
ATOM 668 O O . SER A 1 84 ? -0.584 16.571 26.882 1.00 93.69 84 SER A O 1
ATOM 670 N N . GLU A 1 85 ? -0.256 14.375 26.525 1.00 93.62 85 GLU A N 1
ATOM 671 C CA . GLU A 1 85 ? 1.096 14.501 25.968 1.00 93.62 85 GLU A CA 1
ATOM 672 C C . GLU A 1 85 ? 1.087 15.193 24.598 1.00 93.62 85 GLU A C 1
ATOM 674 O O . GLU A 1 85 ? 2.026 15.917 24.269 1.00 93.62 85 GLU A O 1
ATOM 679 N N . ASN A 1 86 ? 0.005 15.023 23.832 1.00 91.44 86 ASN A N 1
ATOM 680 C CA . ASN A 1 86 ? -0.164 15.595 22.495 1.00 91.44 86 ASN A CA 1
ATOM 681 C C . ASN A 1 86 ? -1.090 16.822 22.470 1.00 91.44 86 ASN A C 1
ATOM 683 O O . ASN A 1 86 ? -1.481 17.273 21.398 1.00 91.44 86 ASN A O 1
ATOM 687 N N . GLN A 1 87 ? -1.449 17.368 23.637 1.00 90.56 87 GLN A N 1
ATOM 688 C CA . GLN A 1 87 ? -2.252 18.590 23.784 1.00 90.56 87 GLN A CA 1
ATOM 689 C C . GLN A 1 87 ? -3.595 18.571 23.023 1.00 90.56 87 GLN A C 1
ATOM 691 O O . GLN A 1 87 ? -4.097 19.623 22.629 1.00 90.56 87 GLN A O 1
ATOM 696 N N . GLY A 1 88 ? -4.186 17.390 22.819 1.00 83.75 88 GLY A N 1
ATOM 697 C CA . GLY A 1 88 ? -5.440 17.228 22.075 1.00 83.75 88 GLY A CA 1
ATOM 698 C C . GLY A 1 88 ? -5.333 17.421 20.557 1.00 83.75 88 GLY A C 1
ATOM 699 O O . GLY A 1 88 ? -6.356 17.585 19.898 1.00 83.75 88 GLY A O 1
ATOM 700 N N . GLU A 1 89 ? -4.125 17.421 19.983 1.00 87.69 89 GLU A N 1
ATOM 701 C CA . GLU A 1 89 ? -3.921 17.573 18.531 1.00 87.69 89 GLU A CA 1
ATOM 702 C C . GLU A 1 89 ? -4.140 16.273 17.738 1.00 87.69 89 GLU A C 1
ATOM 704 O O . GLU A 1 89 ? -4.169 16.295 16.506 1.00 87.69 89 GLU A O 1
ATOM 709 N N . LEU A 1 90 ? -4.276 15.133 18.421 1.00 86.25 90 LEU A N 1
ATOM 710 C CA . LEU A 1 90 ? -4.438 13.838 17.768 1.00 86.25 90 LEU A CA 1
ATOM 711 C C . LEU A 1 90 ? -5.849 13.640 17.218 1.00 86.25 90 LEU A C 1
ATOM 713 O O . LEU A 1 90 ? -6.846 14.036 17.820 1.00 86.25 90 LEU A O 1
ATOM 717 N N . ASP A 1 91 ? -5.920 12.932 16.094 1.00 86.62 91 ASP A N 1
ATOM 718 C CA . ASP A 1 91 ? -7.177 12.438 15.554 1.00 86.62 91 ASP A CA 1
ATOM 719 C C . ASP A 1 91 ? -7.742 11.328 16.452 1.00 86.62 91 ASP A C 1
ATOM 721 O O . ASP A 1 91 ? -7.251 10.197 16.477 1.00 86.62 91 ASP A O 1
ATOM 725 N N . GLN A 1 92 ? -8.790 11.666 17.202 1.00 90.44 92 GLN A N 1
ATOM 726 C CA . GLN A 1 92 ? -9.430 10.754 18.146 1.00 90.44 92 GLN A CA 1
ATOM 727 C C . GLN A 1 92 ? -10.306 9.689 17.461 1.00 90.44 92 GLN A C 1
ATOM 729 O O . GLN A 1 92 ? -10.750 8.754 18.133 1.00 90.44 92 GLN A O 1
ATOM 734 N N . SER A 1 93 ? -10.563 9.808 16.150 1.00 90.25 93 SER A N 1
ATOM 735 C CA . SER A 1 93 ? -11.255 8.773 15.364 1.00 90.25 93 SER A CA 1
ATOM 736 C C . SER A 1 93 ? -10.353 7.568 15.060 1.00 90.25 93 SER A C 1
ATOM 738 O O . SER A 1 93 ? -10.849 6.478 14.785 1.00 90.25 93 SER A O 1
ATOM 740 N N . ALA A 1 94 ? -9.033 7.733 15.198 1.00 92.75 94 ALA A N 1
ATOM 741 C CA . ALA A 1 94 ? -8.027 6.689 15.054 1.00 92.75 94 ALA A CA 1
ATOM 742 C C . ALA A 1 94 ? -7.564 6.133 16.420 1.00 92.75 94 ALA A C 1
ATOM 744 O O . ALA A 1 94 ? -7.886 6.660 17.489 1.00 92.75 94 ALA A O 1
ATOM 745 N N . THR A 1 95 ? -6.770 5.058 16.402 1.00 94.69 95 THR A N 1
ATOM 746 C CA . THR A 1 95 ? -6.159 4.479 17.618 1.00 94.69 95 THR A CA 1
ATOM 747 C C . THR A 1 95 ? -4.644 4.655 17.576 1.00 94.69 95 THR A C 1
ATOM 749 O O . THR A 1 95 ? -3.984 3.977 16.781 1.00 94.69 95 THR A O 1
ATOM 752 N N . PRO A 1 96 ? -4.038 5.511 18.416 1.00 93.69 96 PRO A N 1
ATOM 753 C CA . PRO A 1 96 ? -2.583 5.638 18.505 1.00 93.69 96 PRO A CA 1
ATOM 754 C C . PRO A 1 96 ? -1.893 4.303 18.822 1.00 93.69 96 PRO A C 1
ATOM 756 O O . PRO A 1 96 ? -2.462 3.450 19.498 1.00 93.69 96 PRO A O 1
ATOM 759 N N . ALA A 1 97 ? -0.651 4.118 18.364 1.00 90.31 97 ALA A N 1
ATOM 760 C CA . ALA A 1 97 ? 0.071 2.846 18.509 1.00 90.31 97 ALA A CA 1
ATOM 761 C C . ALA A 1 97 ? 0.216 2.381 19.972 1.00 90.31 97 ALA A C 1
ATOM 763 O O . ALA A 1 97 ? 0.080 1.194 20.246 1.00 90.31 97 ALA A O 1
ATOM 764 N N . ALA A 1 98 ? 0.439 3.306 20.912 1.00 90.81 98 ALA A N 1
ATOM 765 C CA . ALA A 1 98 ? 0.517 2.984 22.338 1.00 90.81 98 ALA A CA 1
ATOM 766 C C . ALA A 1 98 ? -0.820 2.464 22.896 1.00 90.81 98 ALA A C 1
ATOM 768 O O . ALA A 1 98 ? -0.837 1.493 23.647 1.00 90.81 98 ALA A O 1
ATOM 769 N N . LEU A 1 99 ? -1.942 3.062 22.477 1.00 93.25 99 LEU A N 1
ATOM 770 C CA . LEU A 1 99 ? -3.276 2.610 22.872 1.00 93.25 99 LEU A CA 1
ATOM 771 C C . LEU A 1 99 ? -3.621 1.256 22.236 1.00 93.25 99 LEU A C 1
ATOM 773 O O . LEU A 1 99 ? -4.234 0.416 22.882 1.00 93.25 99 LEU A O 1
ATOM 777 N N . GLU A 1 100 ? -3.213 1.031 20.987 1.00 92.75 100 GLU A N 1
ATOM 778 C CA . GLU A 1 100 ? -3.375 -0.258 20.308 1.00 92.75 100 GLU A CA 1
ATOM 779 C C . GLU A 1 100 ? -2.603 -1.374 21.034 1.00 92.75 100 GLU A C 1
ATOM 781 O O . GLU A 1 100 ? -3.157 -2.445 21.264 1.00 92.75 100 GLU A O 1
ATOM 786 N N . SER A 1 101 ? -1.359 -1.118 21.460 1.00 90.75 101 SER A N 1
ATOM 787 C CA . SER A 1 101 ? -0.572 -2.079 22.248 1.00 90.75 101 SER A CA 1
ATOM 788 C C . SER A 1 101 ? -1.253 -2.447 23.568 1.00 90.75 101 SER A C 1
ATOM 790 O O . SER A 1 101 ? -1.367 -3.627 23.888 1.00 90.75 101 SER A O 1
ATOM 792 N N . GLU A 1 102 ? -1.778 -1.458 24.292 1.00 90.69 102 GLU A N 1
ATOM 793 C CA . GLU A 1 102 ? -2.503 -1.679 25.549 1.00 90.69 102 GLU A CA 1
ATOM 794 C C . GLU A 1 102 ? -3.771 -2.533 25.350 1.00 90.69 102 GLU A C 1
ATOM 796 O O . GLU A 1 102 ? -4.096 -3.399 26.165 1.00 90.69 102 GLU A O 1
ATOM 801 N N . GLN A 1 103 ? -4.486 -2.342 24.237 1.00 90.38 103 GLN A N 1
ATOM 802 C CA . GLN A 1 103 ? -5.649 -3.170 23.891 1.00 90.38 103 GLN A CA 1
ATOM 803 C C . GLN A 1 103 ? -5.270 -4.634 23.646 1.00 90.38 103 GLN A C 1
ATOM 805 O O . GLN A 1 103 ? -6.012 -5.537 24.029 1.00 90.38 103 GLN A O 1
ATOM 810 N N . MET A 1 104 ? -4.105 -4.889 23.047 1.00 86.31 104 MET A N 1
ATOM 811 C CA . MET A 1 104 ? -3.616 -6.256 22.860 1.00 86.31 104 MET A CA 1
ATOM 812 C C . MET A 1 104 ? -3.181 -6.901 24.183 1.00 86.31 104 MET A C 1
ATOM 814 O O . MET A 1 104 ? -3.414 -8.089 24.389 1.00 86.31 104 MET A O 1
ATOM 818 N N . GLU A 1 105 ? -2.577 -6.140 25.097 1.00 84.81 105 GLU A N 1
ATOM 819 C CA . GLU A 1 105 ? -2.146 -6.651 26.409 1.00 84.81 105 GLU A CA 1
ATOM 820 C C . GLU A 1 105 ? -3.322 -6.924 27.357 1.00 84.81 105 GLU A C 1
ATOM 822 O O . GLU A 1 105 ? -3.266 -7.831 28.189 1.00 84.81 105 GLU A O 1
ATOM 827 N N . SER A 1 106 ? -4.418 -6.179 27.203 1.00 75.38 106 SER A N 1
ATOM 828 C CA . SER A 1 106 ? -5.647 -6.339 27.989 1.00 75.38 106 SER A CA 1
ATOM 829 C C . SER A 1 106 ? -6.580 -7.451 27.482 1.00 75.38 106 SER A C 1
ATOM 831 O O . SER A 1 106 ? -7.650 -7.671 28.067 1.00 75.38 106 SER A O 1
ATOM 833 N N . GLN A 1 107 ? -6.171 -8.213 26.456 1.00 66.38 107 GLN A N 1
ATOM 834 C CA . GLN A 1 107 ? -6.905 -9.381 25.962 1.00 66.38 107 GLN A CA 1
ATOM 835 C C . GLN A 1 107 ? -7.183 -10.378 27.102 1.00 66.38 107 GLN A C 1
ATOM 837 O O . GLN A 1 107 ? -6.284 -11.003 27.660 1.00 66.38 107 GLN A O 1
ATOM 842 N N . GLY A 1 108 ? -8.465 -10.525 27.457 1.00 55.44 108 GLY A N 1
ATOM 843 C CA . GLY A 1 108 ? -8.932 -11.398 28.542 1.00 55.44 108 GLY A CA 1
ATOM 844 C C . GLY A 1 108 ? -9.639 -10.681 29.698 1.00 55.44 108 GLY A C 1
ATOM 845 O O . GLY A 1 108 ? -10.243 -11.353 30.535 1.00 55.44 108 GLY A O 1
ATOM 846 N N . GLN A 1 109 ? -9.638 -9.343 29.738 1.00 55.72 109 GLN A N 1
ATOM 847 C CA . GLN A 1 109 ? -10.488 -8.563 30.647 1.00 55.72 109 GLN A CA 1
ATOM 848 C C . GLN A 1 109 ? -11.824 -8.224 29.948 1.00 55.72 109 GLN A C 1
ATOM 850 O O . GLN A 1 109 ? -11.851 -7.691 28.845 1.00 55.72 109 GLN A O 1
ATOM 855 N N . SER A 1 110 ? -12.950 -8.622 30.553 1.00 49.91 110 SER A N 1
ATOM 856 C CA . SER A 1 110 ? -14.252 -8.912 29.910 1.0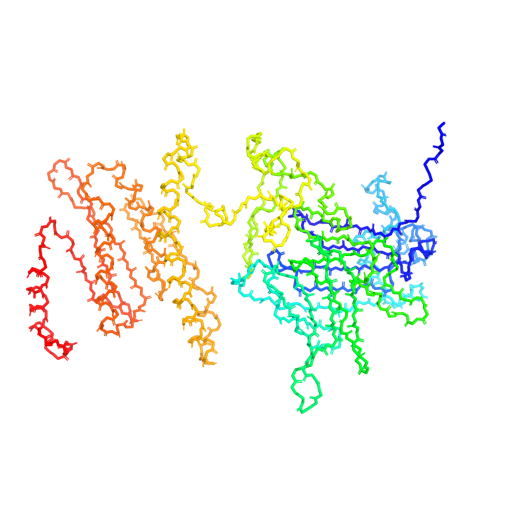0 49.91 110 SER A CA 1
ATOM 857 C C . SER A 1 110 ? -15.069 -7.764 29.269 1.00 49.91 110 SER A C 1
ATOM 859 O O . SER A 1 110 ? -16.296 -7.835 29.312 1.00 49.91 110 SER A O 1
ATOM 861 N N . GLN A 1 111 ? -14.474 -6.728 28.671 1.00 54.31 111 GLN A N 1
ATOM 862 C CA . GLN A 1 111 ? -15.250 -5.643 28.029 1.00 54.31 111 GLN A CA 1
ATOM 863 C C . GLN A 1 111 ? -14.777 -5.193 26.641 1.00 54.31 111 GLN A C 1
ATOM 865 O O . GLN A 1 111 ? -15.499 -4.452 25.983 1.00 54.31 111 GLN A O 1
ATOM 870 N N . ILE A 1 112 ? -13.637 -5.673 26.147 1.00 55.03 112 ILE A N 1
ATOM 871 C CA . ILE A 1 112 ? -13.185 -5.367 24.784 1.00 55.03 112 ILE A CA 1
ATOM 872 C C . ILE A 1 112 ? -13.756 -6.453 23.852 1.00 55.03 112 ILE A C 1
ATOM 874 O O . ILE A 1 112 ? -13.661 -7.638 24.204 1.00 55.03 112 ILE A O 1
ATOM 878 N N . PRO A 1 113 ? -14.364 -6.115 22.692 1.00 58.81 113 PRO A N 1
ATOM 879 C CA . PRO A 1 113 ? -14.635 -7.118 21.661 1.00 58.81 113 PRO A CA 1
ATOM 880 C C . PRO A 1 113 ? -13.341 -7.888 21.397 1.00 58.81 113 PRO A C 1
ATOM 882 O O . PRO A 1 113 ? -12.268 -7.304 21.469 1.00 58.81 113 PRO A O 1
ATOM 885 N N . THR A 1 114 ? -13.415 -9.205 21.208 1.00 71.62 114 THR A N 1
ATOM 886 C CA . THR A 1 114 ? -12.226 -10.067 21.228 1.00 71.62 114 THR A CA 1
ATOM 887 C C . THR A 1 114 ? -11.274 -9.660 20.104 1.00 71.62 114 THR A C 1
ATOM 889 O O . THR A 1 114 ? -11.443 -10.114 18.980 1.00 71.62 114 THR A O 1
ATOM 892 N N . THR A 1 115 ? -10.323 -8.770 20.398 1.00 84.94 115 THR A N 1
ATOM 893 C CA . THR A 1 115 ? -9.334 -8.287 19.440 1.00 84.94 115 THR A CA 1
ATOM 894 C C . THR A 1 115 ? -8.505 -9.480 19.010 1.00 84.94 115 THR A C 1
ATOM 896 O O . THR A 1 115 ? -7.953 -10.192 19.849 1.00 84.94 115 THR A O 1
ATOM 899 N N . GLN A 1 116 ? -8.434 -9.716 17.710 1.00 87.50 116 GLN A N 1
ATOM 900 C CA . GLN A 1 116 ? -7.650 -10.787 17.127 1.00 87.50 116 GLN A CA 1
ATOM 901 C C . GLN A 1 116 ? -6.512 -10.179 16.337 1.00 87.50 116 GLN A C 1
ATOM 903 O O . GLN A 1 116 ? -6.708 -9.246 15.566 1.00 87.50 116 GLN A O 1
ATOM 908 N N . THR A 1 117 ? -5.322 -10.734 16.538 1.00 92.00 117 THR A N 1
ATOM 909 C CA . THR A 1 117 ? -4.154 -10.425 15.723 1.00 92.00 117 THR A CA 1
ATOM 910 C C . THR A 1 117 ? -3.857 -11.640 14.871 1.00 92.00 117 THR A C 1
ATOM 912 O O . THR A 1 117 ? -3.600 -12.720 15.407 1.00 92.00 117 THR A O 1
ATOM 915 N N . TYR A 1 118 ? -3.869 -11.471 13.557 1.00 92.75 118 TYR A N 1
ATOM 916 C CA . TYR A 1 118 ? -3.591 -12.554 12.625 1.00 92.75 118 TYR A CA 1
ATOM 917 C C . TYR A 1 118 ? -2.783 -12.055 11.436 1.00 92.75 118 TYR A C 1
ATOM 919 O O . TYR A 1 118 ? -2.802 -10.885 11.047 1.00 92.75 118 TYR A O 1
ATOM 927 N N . LEU A 1 119 ? -2.012 -12.980 10.882 1.00 94.62 119 LEU A N 1
ATOM 928 C CA . LEU A 1 119 ? -1.303 -12.761 9.642 1.00 94.62 119 LEU A CA 1
ATOM 929 C C . LEU A 1 119 ? -2.308 -12.839 8.497 1.00 94.62 119 LEU A C 1
ATOM 931 O O . LEU A 1 119 ? -2.848 -13.909 8.244 1.00 94.62 119 LEU A O 1
ATOM 935 N N . SER A 1 120 ? -2.519 -11.735 7.788 1.00 94.06 120 SER A N 1
ATOM 936 C CA . SER A 1 120 ? -3.393 -11.739 6.618 1.00 94.06 120 SER A CA 1
ATOM 937 C C . SER A 1 120 ? -2.650 -12.246 5.386 1.00 94.06 120 SER A C 1
ATOM 939 O O . SER A 1 120 ? -3.181 -13.072 4.642 1.00 94.06 120 SER A O 1
ATOM 941 N N . ARG A 1 121 ? -1.426 -11.740 5.151 1.00 94.38 121 ARG A N 1
ATOM 942 C CA . ARG A 1 121 ? -0.658 -12.041 3.933 1.00 94.38 121 ARG A CA 1
ATOM 943 C C . ARG A 1 121 ? 0.845 -12.046 4.128 1.00 94.38 121 ARG A C 1
ATOM 945 O O . ARG A 1 121 ? 1.381 -11.247 4.894 1.00 94.38 121 ARG A O 1
ATOM 952 N N . GLU A 1 122 ? 1.511 -12.870 3.328 1.00 96.12 122 GLU A N 1
ATOM 953 C CA . GLU A 1 122 ? 2.952 -12.801 3.064 1.00 96.12 122 GLU A CA 1
ATOM 954 C C . GLU A 1 122 ? 3.209 -12.735 1.560 1.00 96.12 122 GLU A C 1
ATOM 956 O O . GLU A 1 122 ? 2.500 -13.370 0.778 1.00 96.12 122 GLU A O 1
ATOM 961 N N . TYR A 1 123 ? 4.237 -11.990 1.163 1.00 94.81 123 TYR A N 1
ATOM 962 C CA . TYR A 1 123 ? 4.624 -11.794 -0.231 1.00 94.81 123 TYR A CA 1
ATOM 963 C C . TYR A 1 123 ? 6.043 -12.299 -0.467 1.00 94.81 123 TYR A C 1
ATOM 965 O O . TYR A 1 123 ? 6.949 -12.030 0.320 1.00 94.81 123 TYR A O 1
ATOM 973 N N . VAL A 1 124 ? 6.228 -13.006 -1.579 1.00 92.56 124 VAL A N 1
ATOM 974 C CA . VAL A 1 124 ? 7.530 -13.466 -2.061 1.00 92.56 124 VAL A CA 1
ATOM 975 C C . VAL A 1 124 ? 7.853 -12.715 -3.339 1.00 92.56 124 VAL A C 1
ATOM 977 O O . VAL A 1 124 ? 7.099 -12.766 -4.315 1.00 92.56 124 VAL A O 1
ATOM 980 N N . TRP A 1 125 ? 8.988 -12.032 -3.320 1.00 88.69 125 TRP A N 1
ATOM 981 C CA . TRP A 1 125 ? 9.448 -11.185 -4.408 1.00 88.69 125 TRP A CA 1
ATOM 982 C C . TRP A 1 125 ? 10.512 -11.891 -5.238 1.00 88.69 125 TRP A C 1
ATOM 984 O O . TRP A 1 125 ? 11.287 -12.696 -4.723 1.00 88.69 125 TRP A O 1
ATOM 994 N N . GLY A 1 126 ? 10.528 -11.589 -6.531 1.00 83.31 126 GLY A N 1
ATOM 995 C CA . GLY A 1 126 ? 11.585 -12.001 -7.440 1.00 83.31 126 GLY A CA 1
ATOM 996 C C . GLY A 1 126 ? 12.835 -11.127 -7.300 1.00 83.31 126 GLY A C 1
ATOM 997 O O . GLY A 1 126 ? 12.822 -10.107 -6.598 1.00 83.31 126 GLY A O 1
ATOM 998 N N . PRO A 1 127 ? 13.918 -11.479 -8.013 1.00 70.38 127 PRO A N 1
ATOM 999 C CA . PRO A 1 127 ? 15.147 -10.684 -8.038 1.00 70.38 127 PRO A CA 1
ATOM 1000 C C . PRO A 1 127 ? 14.938 -9.294 -8.667 1.00 70.38 127 PRO A C 1
ATOM 1002 O O . PRO A 1 127 ? 15.742 -8.394 -8.449 1.00 70.38 127 PRO A O 1
ATOM 1005 N N . GLY A 1 128 ? 13.825 -9.072 -9.378 1.00 63.28 128 GLY A N 1
ATOM 1006 C CA . GLY A 1 128 ? 13.492 -7.783 -9.982 1.00 63.28 128 GLY A CA 1
ATOM 1007 C C . GLY A 1 128 ? 14.045 -7.603 -11.395 1.00 63.28 128 GLY A C 1
ATOM 1008 O O . GLY A 1 128 ? 14.217 -6.472 -11.851 1.00 63.28 128 GLY A O 1
ATOM 1009 N N . ASP A 1 129 ? 14.291 -8.706 -12.108 1.00 53.66 129 ASP A N 1
ATOM 1010 C CA . ASP A 1 129 ? 14.800 -8.714 -13.488 1.00 53.66 129 ASP A CA 1
ATOM 1011 C C . ASP A 1 129 ? 13.855 -7.983 -14.469 1.00 53.66 129 ASP A C 1
ATOM 1013 O O . ASP A 1 129 ? 14.289 -7.534 -15.533 1.00 53.66 129 ASP A O 1
ATOM 1017 N N . TRP A 1 130 ? 12.575 -7.831 -14.099 1.00 51.78 130 TRP A N 1
ATOM 1018 C CA . TRP A 1 130 ? 11.514 -7.190 -14.891 1.00 51.78 130 TRP A CA 1
ATOM 1019 C C . TRP A 1 130 ? 10.893 -5.955 -14.225 1.00 51.78 130 TRP A C 1
ATOM 1021 O O . TRP A 1 130 ? 9.823 -5.502 -14.625 1.00 51.78 130 TRP A O 1
ATOM 1031 N N . GLY A 1 131 ? 11.557 -5.395 -13.213 1.00 60.47 131 GLY A N 1
ATOM 1032 C CA . GLY A 1 131 ? 11.084 -4.219 -12.491 1.00 60.47 131 GLY A CA 1
ATOM 1033 C C . GLY A 1 131 ? 11.197 -4.379 -10.983 1.00 60.47 131 GLY A C 1
ATOM 1034 O O . GLY A 1 131 ? 11.507 -5.440 -10.450 1.00 60.47 131 GLY A O 1
ATOM 1035 N N . VAL A 1 132 ? 10.948 -3.287 -10.265 1.00 61.22 132 VAL A N 1
ATOM 1036 C CA . VAL A 1 132 ? 11.216 -3.251 -8.825 1.00 61.22 132 VAL A CA 1
ATOM 1037 C C . VAL A 1 132 ? 10.222 -4.094 -8.006 1.00 61.22 132 VAL A C 1
ATOM 1039 O O . VAL A 1 132 ? 10.597 -4.609 -6.954 1.00 61.22 132 VAL A O 1
ATOM 1042 N N . ASP A 1 133 ? 9.007 -4.315 -8.510 1.00 76.56 133 ASP A N 1
ATOM 1043 C CA . ASP A 1 133 ? 7.916 -5.012 -7.809 1.00 76.56 133 ASP A CA 1
ATOM 1044 C C . ASP A 1 133 ? 7.437 -6.263 -8.566 1.00 76.56 133 ASP A C 1
ATOM 1046 O O . ASP A 1 133 ? 6.252 -6.428 -8.868 1.00 76.56 133 ASP A O 1
ATOM 1050 N N . GLU A 1 134 ? 8.373 -7.155 -8.890 1.00 82.75 134 GLU A N 1
ATOM 1051 C CA . GLU A 1 134 ? 8.061 -8.475 -9.445 1.00 82.75 134 GLU A CA 1
ATOM 1052 C C . GLU A 1 134 ? 7.635 -9.428 -8.320 1.00 82.75 134 GLU A C 1
ATOM 1054 O O . GLU A 1 134 ? 8.466 -9.945 -7.568 1.00 82.75 134 GLU A O 1
ATOM 1059 N N . ILE A 1 135 ? 6.328 -9.645 -8.172 1.00 87.88 135 ILE A N 1
ATOM 1060 C CA . ILE A 1 135 ? 5.786 -10.578 -7.181 1.00 87.88 135 ILE A CA 1
ATOM 1061 C C . ILE A 1 135 ? 5.723 -11.988 -7.772 1.00 87.88 135 ILE A C 1
ATOM 1063 O O . ILE A 1 135 ? 5.124 -12.217 -8.818 1.00 87.88 135 ILE A O 1
ATOM 1067 N N . VAL A 1 136 ? 6.313 -12.955 -7.072 1.00 90.38 136 VAL A N 1
ATOM 1068 C CA . VAL A 1 136 ? 6.368 -14.354 -7.523 1.00 90.38 136 VAL A CA 1
ATOM 1069 C C . VAL A 1 136 ? 5.270 -15.181 -6.863 1.00 90.38 136 VAL A C 1
ATOM 1071 O O . VAL A 1 136 ? 4.671 -16.049 -7.497 1.00 90.38 136 VAL A O 1
ATOM 1074 N N . ALA A 1 137 ? 4.985 -14.917 -5.587 1.00 93.06 137 ALA A N 1
ATOM 1075 C CA . ALA A 1 137 ? 3.936 -15.610 -4.855 1.00 93.06 137 ALA A CA 1
ATOM 1076 C C . ALA A 1 137 ? 3.373 -14.755 -3.716 1.00 93.06 137 ALA A C 1
ATOM 1078 O O . ALA A 1 137 ? 4.045 -13.874 -3.181 1.00 93.06 137 ALA A O 1
ATOM 1079 N N . GLN A 1 138 ? 2.148 -15.072 -3.308 1.00 94.75 138 GLN A N 1
ATOM 1080 C CA . GLN A 1 138 ? 1.551 -14.596 -2.067 1.00 94.75 138 GLN A CA 1
ATOM 1081 C C . GLN A 1 138 ? 0.963 -15.763 -1.272 1.00 94.75 138 GLN A C 1
ATOM 1083 O O . GLN A 1 138 ? 0.480 -16.730 -1.862 1.00 94.75 138 GLN A O 1
ATOM 1088 N N . TYR A 1 139 ? 0.968 -15.649 0.050 1.00 94.31 139 TYR A N 1
ATOM 1089 C CA . TYR A 1 139 ? 0.288 -16.561 0.966 1.00 94.31 139 TYR A CA 1
ATOM 1090 C C . TYR A 1 139 ? -0.847 -15.820 1.664 1.00 94.31 139 TYR A C 1
ATOM 1092 O O . TYR A 1 139 ? -0.655 -14.676 2.072 1.00 94.31 139 TYR A O 1
ATOM 1100 N N . ASP A 1 140 ? -2.008 -16.458 1.790 1.00 91.94 140 ASP A N 1
ATOM 1101 C CA . ASP A 1 140 ? -3.120 -15.956 2.602 1.00 91.94 140 ASP A CA 1
ATOM 1102 C C . ASP A 1 140 ? -3.021 -16.410 4.074 1.00 91.94 140 ASP A C 1
ATOM 1104 O O . ASP A 1 140 ? -2.067 -17.086 4.478 1.00 91.94 140 ASP A O 1
ATOM 1108 N N . GLU A 1 141 ? -4.016 -16.033 4.877 1.00 90.88 141 GLU A N 1
ATOM 1109 C CA . GLU A 1 141 ? -4.143 -16.394 6.295 1.00 90.88 141 GLU A CA 1
ATOM 1110 C C . GLU A 1 141 ? -4.108 -17.917 6.523 1.00 90.88 141 GLU A C 1
ATOM 1112 O O . GLU A 1 141 ? -3.460 -18.403 7.454 1.00 90.88 141 GLU A O 1
ATOM 1117 N N . ASP A 1 142 ? -4.712 -18.684 5.609 1.00 90.12 142 ASP A N 1
ATOM 1118 C CA . ASP A 1 142 ? -4.739 -20.151 5.616 1.00 90.12 142 ASP A CA 1
ATOM 1119 C C . ASP A 1 142 ? -3.430 -20.779 5.097 1.00 90.12 142 ASP A C 1
ATOM 1121 O O . ASP A 1 142 ? -3.336 -22.003 4.944 1.00 90.12 142 ASP A O 1
ATOM 1125 N N . ARG A 1 143 ? -2.408 -19.962 4.805 1.00 91.25 143 ARG A N 1
ATOM 1126 C CA . ARG A 1 143 ? -1.131 -20.363 4.193 1.00 91.25 143 ARG A CA 1
ATOM 1127 C C . ARG A 1 143 ? -1.292 -20.998 2.812 1.00 91.25 143 ARG A C 1
ATOM 1129 O O . ARG A 1 143 ? -0.432 -21.769 2.376 1.00 91.25 143 ARG A O 1
ATOM 1136 N N . ARG A 1 144 ? -2.362 -20.671 2.089 1.00 89.81 144 ARG A N 1
ATOM 1137 C CA . ARG A 1 144 ? -2.534 -21.086 0.696 1.00 89.81 144 ARG A CA 1
ATOM 1138 C C . ARG A 1 144 ? -1.726 -20.158 -0.189 1.00 89.81 144 ARG A C 1
ATOM 1140 O O . ARG A 1 144 ? -1.847 -18.938 -0.116 1.00 89.81 144 ARG A O 1
ATOM 1147 N N . VAL A 1 145 ? -0.909 -20.758 -1.043 1.00 91.94 145 VAL A N 1
ATOM 1148 C CA . VAL A 1 145 ? -0.099 -20.018 -2.006 1.00 91.94 145 VAL A CA 1
ATOM 1149 C C . VAL A 1 145 ? -0.917 -19.671 -3.246 1.00 91.94 145 VAL A C 1
ATOM 1151 O O . VAL A 1 145 ? -1.670 -20.499 -3.763 1.00 91.94 145 VAL A O 1
ATOM 1154 N N . SER A 1 146 ? -0.745 -18.451 -3.737 1.00 93.12 146 SER A N 1
ATOM 1155 C CA . SER A 1 146 ? -1.231 -18.001 -5.039 1.00 93.12 146 SER A CA 1
ATOM 1156 C C . SER A 1 146 ? -0.107 -17.307 -5.811 1.00 93.12 146 SER A C 1
ATOM 1158 O O . SER A 1 146 ? 0.780 -16.704 -5.212 1.00 93.12 146 SER A O 1
ATOM 1160 N N . PHE A 1 147 ? -0.157 -17.377 -7.138 1.00 93.50 147 PHE A N 1
ATOM 1161 C CA . PHE A 1 147 ? 0.875 -16.895 -8.054 1.00 93.50 147 PHE A CA 1
ATOM 1162 C C . PHE A 1 147 ? 0.284 -15.807 -8.950 1.00 93.50 147 PHE A C 1
ATOM 1164 O O . PHE A 1 147 ? -0.523 -16.121 -9.832 1.00 93.50 147 PHE A O 1
ATOM 1171 N N . PRO A 1 148 ? 0.609 -14.531 -8.707 1.00 93.12 148 PRO A N 1
ATOM 1172 C CA . PRO A 1 148 ? 0.206 -13.454 -9.597 1.00 93.12 148 PRO A CA 1
ATOM 1173 C C . PRO A 1 148 ? 0.886 -13.602 -10.962 1.00 93.12 148 PRO A C 1
ATOM 1175 O O . PRO A 1 148 ? 2.066 -13.931 -11.044 1.00 93.12 148 PRO A O 1
ATOM 1178 N N . LEU A 1 149 ? 0.149 -13.342 -12.038 1.00 92.44 149 LEU A N 1
ATOM 1179 C CA . LEU A 1 149 ? 0.696 -13.227 -13.386 1.00 92.44 149 LEU A CA 1
ATOM 1180 C C . LEU A 1 149 ? 0.720 -11.755 -13.779 1.00 92.44 149 LEU A C 1
ATOM 1182 O O . LEU A 1 149 ? -0.329 -11.107 -13.806 1.00 92.44 149 LEU A O 1
ATOM 1186 N N . GLN A 1 150 ? 1.913 -11.251 -14.086 1.00 90.44 150 GLN A N 1
ATOM 1187 C CA . GLN A 1 150 ? 2.125 -9.877 -14.529 1.00 90.44 150 GLN A CA 1
ATOM 1188 C C . GLN A 1 150 ? 2.298 -9.806 -16.049 1.00 90.44 150 GLN A C 1
ATOM 1190 O O . GLN A 1 150 ? 2.875 -10.706 -16.664 1.00 90.44 150 GLN A O 1
ATOM 1195 N N . ASP A 1 151 ? 1.787 -8.742 -16.662 1.00 88.88 151 ASP A N 1
ATOM 1196 C CA . ASP A 1 151 ? 2.076 -8.430 -18.059 1.00 88.88 151 ASP A CA 1
ATOM 1197 C C . ASP A 1 151 ? 3.381 -7.628 -18.222 1.00 88.88 151 ASP A C 1
ATOM 1199 O O . ASP A 1 151 ? 4.084 -7.325 -17.259 1.00 88.88 151 ASP A O 1
ATOM 1203 N N . ALA A 1 152 ? 3.716 -7.261 -19.463 1.00 84.56 152 ALA A N 1
ATOM 1204 C CA . ALA A 1 152 ? 4.942 -6.519 -19.763 1.00 84.56 152 ALA A CA 1
ATOM 1205 C C . ALA A 1 152 ? 4.976 -5.088 -19.189 1.00 84.56 152 ALA A C 1
ATOM 1207 O O . ALA A 1 152 ? 6.040 -4.476 -19.176 1.00 84.56 152 ALA A O 1
ATOM 1208 N N . SER A 1 153 ? 3.837 -4.541 -18.756 1.00 83.19 153 SER A N 1
ATOM 1209 C CA . SER A 1 153 ? 3.762 -3.252 -18.062 1.00 83.19 153 SER A CA 1
ATOM 1210 C C . SER A 1 153 ? 3.843 -3.368 -16.539 1.00 83.19 153 SER A C 1
ATOM 1212 O O . SER A 1 153 ? 3.904 -2.326 -15.876 1.00 83.19 153 SER A O 1
ATOM 1214 N N . GLY A 1 154 ? 3.879 -4.595 -16.006 1.00 87.19 154 GLY A N 1
ATOM 1215 C CA . GLY A 1 154 ? 3.893 -4.910 -14.578 1.00 87.19 154 GLY A CA 1
ATOM 1216 C C . GLY A 1 154 ? 2.499 -5.077 -13.965 1.00 87.19 154 GLY A C 1
ATOM 1217 O O . GLY A 1 154 ? 2.383 -5.181 -12.743 1.00 87.19 154 GLY A O 1
ATOM 1218 N N . ASP A 1 155 ? 1.438 -5.087 -14.773 1.00 92.12 155 ASP A N 1
ATOM 1219 C CA . ASP A 1 155 ? 0.063 -5.175 -14.279 1.00 92.12 155 ASP A CA 1
ATOM 1220 C C . ASP A 1 155 ? -0.273 -6.613 -13.907 1.00 92.12 155 ASP A C 1
ATOM 1222 O O . ASP A 1 155 ? -0.079 -7.524 -14.709 1.00 92.12 155 ASP A O 1
ATOM 1226 N N . VAL A 1 156 ? -0.812 -6.830 -12.703 1.00 94.25 156 VAL A N 1
ATOM 1227 C CA . VAL A 1 156 ? -1.281 -8.160 -12.289 1.00 94.25 156 VAL A CA 1
ATOM 1228 C C . VAL A 1 156 ? -2.602 -8.485 -12.987 1.00 94.25 156 VAL A C 1
ATOM 1230 O O . VAL A 1 156 ? -3.669 -8.075 -12.526 1.00 94.25 156 VAL A O 1
ATOM 1233 N N . ILE A 1 157 ? -2.535 -9.226 -14.092 1.00 95.31 157 ILE A N 1
ATOM 1234 C CA . ILE A 1 157 ? -3.679 -9.560 -14.958 1.00 95.31 157 ILE A CA 1
ATOM 1235 C C . ILE A 1 157 ? -4.406 -10.843 -14.549 1.00 95.31 157 ILE A C 1
ATOM 1237 O O . ILE A 1 157 ? -5.546 -11.067 -14.952 1.00 95.31 157 ILE A O 1
ATOM 1241 N N . ALA A 1 158 ? -3.768 -11.698 -13.752 1.00 94.25 158 ALA A N 1
ATOM 1242 C CA . ALA A 1 158 ? -4.389 -12.914 -13.249 1.00 94.25 158 ALA A CA 1
ATOM 1243 C C . ALA A 1 158 ? -3.767 -13.366 -11.927 1.00 94.25 158 ALA A C 1
ATOM 1245 O O . ALA A 1 158 ? -2.619 -13.052 -11.618 1.00 94.25 158 ALA A O 1
ATOM 1246 N N . LEU A 1 159 ? -4.530 -14.143 -11.165 1.00 94.31 159 LEU A N 1
ATOM 1247 C CA . LEU A 1 159 ? -4.053 -14.877 -10.001 1.00 94.31 159 LEU A CA 1
ATOM 1248 C C . LEU A 1 159 ? -4.243 -16.366 -10.261 1.00 94.31 159 LEU A C 1
ATOM 1250 O O . LEU A 1 159 ? -5.335 -16.795 -10.642 1.00 94.31 159 LEU A O 1
ATOM 1254 N N . CYS A 1 160 ? -3.196 -17.150 -10.039 1.00 92.94 160 CYS A N 1
ATOM 1255 C CA . CYS A 1 160 ? -3.237 -18.600 -10.150 1.00 92.94 160 CYS A CA 1
ATOM 1256 C C . CYS A 1 160 ? -3.097 -19.274 -8.786 1.00 92.94 160 CYS A C 1
ATOM 1258 O O . CYS A 1 160 ? -2.442 -18.745 -7.895 1.00 92.94 160 CYS A O 1
ATOM 1260 N N . ASP A 1 161 ? -3.645 -20.476 -8.640 1.00 91.00 161 ASP A N 1
ATOM 1261 C CA . ASP A 1 161 ? -3.334 -21.372 -7.524 1.00 91.00 161 ASP A CA 1
ATOM 1262 C C . ASP A 1 161 ? -2.787 -22.717 -8.042 1.00 91.00 161 ASP A C 1
ATOM 1264 O O . ASP A 1 161 ? -2.723 -22.969 -9.251 1.00 91.00 161 ASP A O 1
ATOM 1268 N N . LEU A 1 162 ? -2.379 -23.595 -7.121 1.00 86.50 162 LEU A N 1
ATOM 1269 C CA . LEU A 1 162 ? -1.858 -24.931 -7.446 1.00 86.50 162 LEU A CA 1
ATOM 1270 C C . LEU A 1 162 ? -2.933 -25.913 -7.956 1.00 86.50 162 LEU A C 1
ATOM 1272 O O . LEU A 1 162 ? -2.614 -27.053 -8.285 1.00 86.50 162 LEU A O 1
ATOM 1276 N N . GLY A 1 163 ? -4.205 -25.514 -8.012 1.00 81.25 163 GLY A N 1
ATOM 1277 C CA . GLY A 1 163 ? -5.324 -26.405 -8.285 1.00 81.25 163 GLY A CA 1
ATOM 1278 C C . GLY A 1 163 ? -5.602 -27.393 -7.144 1.00 81.25 163 GLY A C 1
ATOM 1279 O O . GLY A 1 163 ? -5.342 -27.133 -5.971 1.00 81.25 163 GLY A O 1
ATOM 1280 N N . GLY A 1 164 ? -6.192 -28.544 -7.483 1.00 72.94 164 GLY A N 1
ATOM 1281 C CA . GLY A 1 164 ? -6.392 -29.655 -6.541 1.00 72.94 164 GLY A CA 1
ATOM 1282 C C . GLY A 1 164 ? -5.179 -30.588 -6.460 1.00 72.94 164 GLY A C 1
ATOM 1283 O O . GLY A 1 164 ? -4.220 -30.434 -7.205 1.00 72.94 164 GLY A O 1
ATOM 1284 N N . ALA A 1 165 ? -5.265 -31.643 -5.641 1.00 65.38 165 ALA A N 1
ATOM 1285 C CA . ALA A 1 165 ? -4.188 -32.614 -5.362 1.00 65.38 165 ALA A CA 1
ATOM 1286 C C . ALA A 1 165 ? -3.570 -33.355 -6.581 1.00 65.38 165 ALA A C 1
ATOM 1288 O O . ALA A 1 165 ? -2.672 -34.174 -6.414 1.00 65.38 165 ALA A O 1
ATOM 1289 N N . SER A 1 166 ? -4.061 -33.108 -7.796 1.00 65.31 166 SER A N 1
ATOM 1290 C CA . SER A 1 166 ? -3.574 -33.684 -9.060 1.00 65.31 166 SER A CA 1
ATOM 1291 C C . SER A 1 166 ? -3.487 -32.659 -10.205 1.00 65.31 166 SER A C 1
ATOM 1293 O O . SER A 1 166 ? -3.244 -33.043 -11.347 1.00 65.31 166 SER A O 1
ATOM 1295 N N . GLY A 1 167 ? -3.747 -31.376 -9.932 1.00 60.62 167 GLY A N 1
ATOM 1296 C CA . GLY A 1 167 ? -4.028 -30.367 -10.951 1.00 60.62 167 GLY A CA 1
ATOM 1297 C C . GLY A 1 167 ? -2.795 -29.624 -11.452 1.00 60.62 167 GLY A C 1
ATOM 1298 O O . GLY A 1 167 ? -1.871 -29.341 -10.699 1.00 60.62 167 GLY A O 1
ATOM 1299 N N . ALA A 1 168 ? -2.817 -29.276 -12.739 1.00 79.25 168 ALA A N 1
ATOM 1300 C CA . ALA A 1 168 ? -2.022 -28.167 -13.251 1.00 79.25 168 ALA A CA 1
ATOM 1301 C C . ALA A 1 168 ? -2.453 -26.862 -12.560 1.00 79.25 168 ALA A C 1
ATOM 1303 O O . ALA A 1 168 ? -3.602 -26.755 -12.116 1.00 79.25 168 ALA A O 1
ATOM 1304 N N . ALA A 1 169 ? -1.555 -25.874 -12.514 1.00 84.56 169 ALA A N 1
ATOM 1305 C CA . ALA A 1 169 ? -1.896 -24.534 -12.050 1.00 84.56 169 ALA A CA 1
ATOM 1306 C C . ALA A 1 169 ? -3.149 -24.026 -12.782 1.00 84.56 169 ALA A C 1
ATOM 1308 O O . ALA A 1 169 ? -3.269 -24.185 -14.003 1.00 84.56 169 ALA A O 1
ATOM 1309 N N . ARG A 1 170 ? -4.090 -23.443 -12.037 1.00 89.81 170 ARG A N 1
ATOM 1310 C CA . ARG A 1 170 ? -5.322 -22.868 -12.596 1.00 89.81 170 ARG A CA 1
ATOM 1311 C C . ARG A 1 170 ? -5.369 -21.381 -12.308 1.00 89.81 170 ARG A C 1
ATOM 1313 O O . ARG A 1 170 ? -4.960 -20.941 -11.239 1.00 89.81 170 ARG A O 1
ATOM 1320 N N . VAL A 1 171 ? -5.909 -20.622 -13.251 1.00 92.44 171 VAL A N 1
ATOM 1321 C CA . VAL A 1 171 ? -6.336 -19.246 -12.999 1.00 92.44 171 VAL A CA 1
ATOM 1322 C C . VAL A 1 171 ? -7.550 -19.298 -12.069 1.00 92.44 171 VAL A C 1
ATOM 1324 O O . VAL A 1 171 ? -8.428 -20.145 -12.246 1.00 92.44 171 VAL A O 1
ATOM 1327 N N . VAL A 1 172 ? -7.570 -18.438 -11.054 1.00 93.50 172 VAL A N 1
ATOM 1328 C CA . VAL A 1 172 ? -8.677 -18.286 -10.095 1.00 93.50 172 VAL A CA 1
ATOM 1329 C C . VAL A 1 172 ? -9.285 -16.886 -10.127 1.00 93.50 172 VAL A C 1
ATOM 1331 O O . VAL A 1 172 ? -10.472 -16.737 -9.845 1.00 93.50 172 VAL A O 1
ATOM 1334 N N . THR A 1 173 ? -8.504 -15.889 -10.546 1.00 95.00 173 THR A N 1
ATOM 1335 C CA . THR A 1 173 ? -8.957 -14.513 -10.764 1.00 95.00 173 THR A CA 1
ATOM 1336 C C . THR A 1 173 ? -8.350 -13.972 -12.051 1.00 95.00 173 THR A C 1
ATOM 1338 O O . THR A 1 173 ? -7.161 -14.175 -12.292 1.00 95.00 173 THR A O 1
ATOM 1341 N N . GLU A 1 174 ? -9.139 -13.238 -12.828 1.00 95.69 174 GLU A N 1
ATOM 1342 C CA . GLU A 1 174 ? -8.700 -12.453 -13.985 1.00 95.69 174 GLU A CA 1
ATOM 1343 C C . GLU A 1 174 ? -9.025 -10.972 -13.768 1.00 95.69 174 GLU A C 1
ATOM 1345 O O . GLU A 1 174 ? -10.072 -10.625 -13.213 1.00 95.69 174 GLU A O 1
ATOM 1350 N N . LEU A 1 175 ? -8.115 -10.096 -14.191 1.00 96.50 175 LEU A N 1
ATOM 1351 C CA . LEU A 1 175 ? -8.203 -8.649 -14.027 1.00 96.50 175 LEU A CA 1
ATOM 1352 C C . LEU A 1 175 ? -7.914 -7.951 -15.351 1.00 96.50 175 LEU A C 1
ATOM 1354 O O . LEU A 1 175 ? -6.997 -8.310 -16.087 1.00 96.50 175 LEU A O 1
ATOM 1358 N N . VAL A 1 176 ? -8.690 -6.909 -15.627 1.00 96.81 176 VAL A N 1
ATOM 1359 C CA . VAL A 1 176 ? -8.486 -6.017 -16.768 1.00 96.81 176 VAL A CA 1
ATOM 1360 C C . VAL A 1 176 ? -8.396 -4.594 -16.251 1.00 96.81 176 VAL A C 1
ATOM 1362 O O . VAL A 1 176 ? -9.296 -4.140 -15.539 1.00 96.81 176 VAL A O 1
ATOM 1365 N N . TYR A 1 177 ? -7.345 -3.884 -16.649 1.00 96.62 177 TYR A N 1
ATOM 1366 C CA . TYR A 1 177 ? -7.124 -2.487 -16.293 1.00 96.62 177 TYR A CA 1
ATOM 1367 C C . TYR A 1 177 ? -7.345 -1.568 -17.492 1.00 96.62 177 TYR A C 1
ATOM 1369 O O . TYR A 1 177 ? -7.215 -1.973 -18.651 1.00 96.62 177 TYR A O 1
ATOM 1377 N N . ASP A 1 178 ? -7.669 -0.309 -17.215 1.00 96.44 178 ASP A N 1
ATOM 1378 C CA . ASP A 1 178 ? -7.414 0.756 -18.171 1.00 96.44 178 ASP A CA 1
ATOM 1379 C C . ASP A 1 178 ? -5.923 1.119 -18.191 1.00 96.44 178 ASP A C 1
ATOM 1381 O O . ASP A 1 178 ? -5.119 0.620 -17.405 1.00 96.44 178 ASP A O 1
ATOM 1385 N N . ALA A 1 179 ? -5.544 2.024 -19.093 1.00 95.00 179 ALA A N 1
ATOM 1386 C CA . ALA A 1 179 ? -4.147 2.404 -19.251 1.00 95.00 179 ALA A CA 1
ATOM 1387 C C . ALA A 1 179 ? -3.527 3.031 -17.987 1.00 95.00 179 ALA A C 1
ATOM 1389 O O . ALA A 1 179 ? -2.310 3.049 -17.897 1.00 95.00 179 ALA A O 1
ATOM 1390 N N . TYR A 1 180 ? -4.317 3.564 -17.050 1.00 95.81 180 TYR A N 1
ATOM 1391 C CA . TYR A 1 180 ? -3.858 4.262 -15.842 1.00 95.81 180 TYR A CA 1
ATOM 1392 C C . TYR A 1 180 ? -4.027 3.425 -14.561 1.00 95.81 180 TYR A C 1
ATOM 1394 O O . TYR A 1 180 ? -3.849 3.944 -13.454 1.00 95.81 180 TYR A O 1
ATOM 1402 N N . GLY A 1 181 ? -4.370 2.143 -14.704 1.00 95.00 181 GLY A N 1
ATOM 1403 C CA . GLY A 1 181 ? -4.471 1.194 -13.605 1.00 95.00 181 GLY A CA 1
ATOM 1404 C C . GLY A 1 181 ? -5.839 1.099 -12.942 1.00 95.00 181 GLY A C 1
ATOM 1405 O O . GLY A 1 181 ? -5.958 0.459 -11.899 1.00 95.00 181 GLY A O 1
ATOM 1406 N N . GLN A 1 182 ? -6.885 1.711 -13.504 1.00 96.88 182 GLN A N 1
ATOM 1407 C CA . GLN A 1 182 ? -8.241 1.508 -13.000 1.00 96.88 182 GLN A CA 1
ATOM 1408 C C . GLN A 1 182 ? -8.733 0.113 -13.384 1.00 96.88 182 GLN A C 1
ATOM 1410 O O . GLN A 1 182 ? -8.681 -0.257 -14.554 1.00 96.88 182 GLN A O 1
ATOM 1415 N N . VAL A 1 183 ? -9.285 -0.640 -12.429 1.00 96.94 183 VAL A N 1
ATOM 1416 C CA . VAL A 1 183 ? -9.898 -1.944 -12.720 1.00 96.94 183 VAL A CA 1
ATOM 1417 C C . VAL A 1 183 ? -11.185 -1.734 -13.524 1.00 96.94 183 VAL A C 1
ATOM 1419 O O . VAL A 1 183 ? -12.133 -1.092 -13.058 1.00 96.94 183 VAL A O 1
ATOM 1422 N N . LEU A 1 184 ? -11.211 -2.281 -14.739 1.00 96.94 184 LEU A N 1
ATOM 1423 C CA . LEU A 1 184 ? -12.364 -2.300 -15.642 1.00 96.94 184 LEU A CA 1
ATOM 1424 C C . LEU A 1 184 ? -13.208 -3.557 -15.452 1.00 96.94 184 LEU A C 1
ATOM 1426 O O . LEU A 1 184 ? -14.434 -3.492 -15.508 1.00 96.94 184 LEU A O 1
ATOM 1430 N N . ALA A 1 185 ? -12.548 -4.691 -15.234 1.00 96.38 185 ALA A N 1
ATOM 1431 C CA . ALA A 1 185 ? -13.199 -5.961 -14.976 1.00 96.38 185 ALA A CA 1
ATOM 1432 C C . ALA A 1 185 ? -12.370 -6.788 -13.996 1.00 96.38 185 ALA A C 1
ATOM 1434 O O . ALA A 1 185 ? -11.140 -6.794 -14.053 1.00 96.38 185 ALA A O 1
ATOM 1435 N N . ARG A 1 186 ? -13.081 -7.498 -13.125 1.00 94.44 186 ARG A N 1
ATOM 1436 C CA . ARG A 1 186 ? -12.560 -8.574 -12.294 1.00 94.44 186 ARG A CA 1
ATOM 1437 C C . ARG A 1 186 ? -13.493 -9.761 -12.452 1.00 94.44 186 ARG A C 1
ATOM 1439 O O . ARG A 1 186 ? -14.702 -9.608 -12.281 1.00 94.44 186 ARG A O 1
ATOM 1446 N N . GLU A 1 187 ? -12.935 -10.926 -12.726 1.00 93.88 187 GLU A N 1
ATOM 1447 C CA . GLU A 1 187 ? -13.681 -12.177 -12.755 1.00 93.88 187 GLU A CA 1
ATOM 1448 C C . GLU A 1 187 ? -13.024 -13.180 -11.811 1.00 93.88 187 GLU A C 1
ATOM 1450 O O . GLU A 1 187 ? -11.874 -13.563 -12.000 1.00 93.88 187 GLU A O 1
ATOM 1455 N N . ASP A 1 188 ? -13.758 -13.592 -10.777 1.00 92.44 188 ASP A N 1
ATOM 1456 C CA . ASP A 1 188 ? -13.359 -14.696 -9.907 1.00 92.44 188 ASP A CA 1
ATOM 1457 C C . ASP A 1 188 ? -14.047 -15.971 -10.399 1.00 92.44 188 ASP A C 1
ATOM 1459 O O . ASP A 1 188 ? -15.279 -16.055 -10.451 1.00 92.44 188 ASP A O 1
ATOM 1463 N N . LEU A 1 189 ? -13.253 -16.962 -10.796 1.00 87.50 189 LEU A N 1
ATOM 1464 C CA . LEU A 1 189 ? -13.753 -18.126 -11.518 1.00 87.50 189 LEU A CA 1
ATOM 1465 C C . LEU A 1 189 ? -14.531 -19.074 -10.591 1.00 87.50 189 LEU A C 1
ATOM 1467 O O . LEU A 1 189 ? -14.135 -19.358 -9.456 1.00 87.50 189 LEU A O 1
ATOM 1471 N N . ALA A 1 190 ? -15.664 -19.580 -11.085 1.00 71.75 190 ALA A N 1
ATOM 1472 C CA . ALA A 1 190 ? -16.627 -20.345 -10.294 1.00 71.75 190 ALA A CA 1
ATOM 1473 C C . ALA A 1 190 ? -16.012 -21.574 -9.595 1.00 71.75 190 ALA A C 1
ATOM 1475 O O . ALA A 1 190 ? -15.248 -22.340 -10.183 1.00 71.75 190 ALA A O 1
ATOM 1476 N N . GLY A 1 191 ? -16.410 -21.800 -8.337 1.00 69.94 191 GLY A N 1
ATOM 1477 C CA . GLY A 1 191 ? -15.917 -22.917 -7.521 1.00 69.94 191 GLY A CA 1
ATOM 1478 C C . GLY A 1 191 ? -14.553 -22.667 -6.873 1.00 69.94 191 GLY A C 1
ATOM 1479 O O . GLY A 1 191 ? -13.953 -23.599 -6.334 1.00 69.94 191 GLY A O 1
ATOM 1480 N N . THR A 1 192 ? -14.070 -21.425 -6.913 1.00 70.75 192 THR A N 1
ATOM 1481 C CA . THR A 1 192 ? -12.876 -20.977 -6.198 1.00 70.75 192 THR A CA 1
ATOM 1482 C C . THR A 1 192 ? -13.256 -19.940 -5.139 1.00 70.75 192 THR A C 1
ATOM 1484 O O . THR A 1 192 ? -14.226 -19.199 -5.296 1.00 70.75 192 THR A O 1
ATOM 1487 N N . THR A 1 193 ? -12.503 -19.911 -4.041 1.00 78.56 193 THR A N 1
ATOM 1488 C CA . THR A 1 193 ? -12.492 -18.797 -3.085 1.00 78.56 193 THR A CA 1
ATOM 1489 C C . THR A 1 193 ? -11.090 -18.208 -3.180 1.00 78.56 193 THR A C 1
ATOM 1491 O O . THR A 1 193 ? -10.212 -18.652 -2.436 1.00 78.56 193 THR A O 1
ATOM 1494 N N . PRO A 1 194 ? -10.822 -17.352 -4.182 1.00 81.81 194 PRO A N 1
ATOM 1495 C CA . PRO A 1 194 ? -9.473 -16.869 -4.420 1.00 81.81 194 PRO A CA 1
ATOM 1496 C C . PRO A 1 194 ? -9.010 -16.033 -3.232 1.00 81.81 194 PRO A C 1
ATOM 1498 O O . PRO A 1 194 ? -9.804 -15.309 -2.623 1.00 81.81 194 PRO A O 1
ATOM 1501 N N . ALA A 1 195 ? -7.717 -16.118 -2.922 1.00 84.12 195 ALA A N 1
ATOM 1502 C CA . ALA A 1 195 ? -7.099 -15.169 -2.015 1.00 84.12 195 ALA A CA 1
ATOM 1503 C C . ALA A 1 195 ? -7.323 -13.758 -2.571 1.00 84.12 195 ALA A C 1
ATOM 1505 O O . ALA A 1 195 ? -7.126 -13.512 -3.764 1.00 84.12 195 ALA A O 1
ATOM 1506 N N . ASP A 1 196 ? -7.750 -12.823 -1.722 1.00 87.38 196 ASP A N 1
ATOM 1507 C CA . ASP A 1 196 ? -7.913 -11.444 -2.182 1.00 87.38 196 ASP A CA 1
ATOM 1508 C C . ASP A 1 196 ? -6.552 -10.867 -2.638 1.00 87.38 196 ASP A C 1
ATOM 1510 O O . ASP A 1 196 ? -5.487 -11.330 -2.226 1.00 87.38 196 ASP A O 1
ATOM 1514 N N . LEU A 1 197 ? -6.571 -9.934 -3.583 1.00 89.62 197 LEU A N 1
ATOM 1515 C CA . LEU A 1 197 ? -5.370 -9.442 -4.250 1.00 89.62 197 LEU A CA 1
ATOM 1516 C C . LEU A 1 197 ? -5.206 -7.961 -3.922 1.00 89.62 197 LEU A C 1
ATOM 151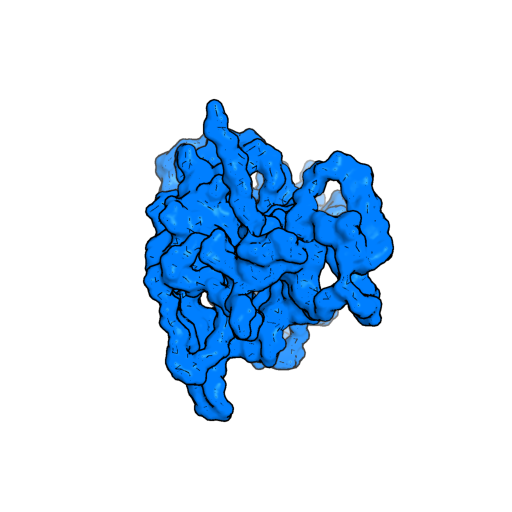8 O O . LEU A 1 197 ? -6.092 -7.156 -4.213 1.00 89.62 197 LEU A O 1
ATOM 1522 N N . ARG A 1 198 ? -4.071 -7.611 -3.310 1.00 91.19 198 ARG A N 1
ATOM 1523 C CA . ARG A 1 198 ? -3.752 -6.230 -2.912 1.00 91.19 198 ARG A CA 1
ATOM 1524 C C . ARG A 1 198 ? -2.860 -5.509 -3.933 1.00 91.19 198 ARG A C 1
ATOM 1526 O O . ARG A 1 198 ? -2.847 -4.279 -3.942 1.00 91.19 198 ARG A O 1
ATOM 1533 N N . LEU A 1 199 ? -2.145 -6.260 -4.778 1.00 92.31 199 LEU A N 1
ATOM 1534 C CA . LEU A 1 199 ? -1.249 -5.746 -5.818 1.00 92.31 199 LEU A CA 1
ATOM 1535 C C . LEU A 1 199 ? -1.938 -5.745 -7.181 1.00 92.31 199 LEU A C 1
ATOM 1537 O O . LEU A 1 199 ? -2.499 -6.764 -7.575 1.00 92.31 199 LEU A O 1
ATOM 1541 N N . GLY A 1 200 ? -1.886 -4.626 -7.899 1.00 93.75 200 GLY A N 1
ATOM 1542 C CA . GLY A 1 200 ? -2.583 -4.467 -9.177 1.00 93.75 200 GLY A CA 1
ATOM 1543 C C . GLY A 1 200 ? -1.693 -3.899 -10.275 1.00 93.75 200 GLY A C 1
ATOM 1544 O O . GLY A 1 200 ? -0.693 -4.504 -10.662 1.00 93.75 200 GLY A O 1
ATOM 1545 N N . HIS A 1 201 ? -2.073 -2.726 -10.782 1.00 94.00 201 HIS A N 1
ATOM 1546 C CA . HIS A 1 201 ? -1.331 -1.992 -11.805 1.00 94.00 201 HIS A CA 1
ATOM 1547 C C . HIS A 1 201 ? 0.122 -1.725 -11.385 1.00 94.00 201 HIS A C 1
ATOM 1549 O O . HIS A 1 201 ? 0.366 -1.226 -10.283 1.00 94.00 201 HIS A O 1
ATOM 1555 N N . LYS A 1 202 ? 1.073 -2.060 -12.261 1.00 90.19 202 LYS A N 1
ATOM 1556 C CA . LYS A 1 202 ? 2.532 -1.977 -12.058 1.00 90.19 202 LYS A CA 1
ATOM 1557 C C . LYS A 1 202 ? 3.040 -2.578 -10.743 1.00 90.19 202 LYS A C 1
ATOM 1559 O O . LYS A 1 202 ? 3.976 -2.050 -10.150 1.00 90.19 202 LYS A O 1
ATOM 1564 N N . GLY A 1 203 ? 2.386 -3.628 -10.244 1.00 88.75 203 GLY A N 1
ATOM 1565 C CA . GLY A 1 203 ? 2.737 -4.255 -8.967 1.00 88.75 203 GLY A CA 1
ATOM 1566 C C . GLY A 1 203 ? 2.515 -3.357 -7.742 1.00 88.75 203 GLY A C 1
ATOM 1567 O O . GLY A 1 203 ? 2.981 -3.681 -6.654 1.00 88.75 203 GLY A O 1
ATOM 1568 N N . LEU A 1 204 ? 1.80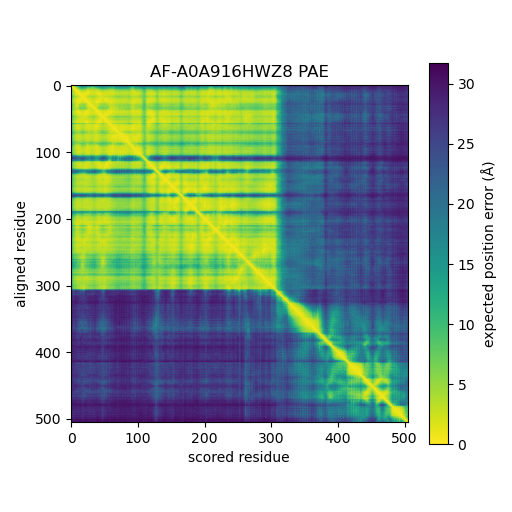2 -2.233 -7.883 1.00 92.38 204 LEU A N 1
ATOM 1569 C CA . LEU A 1 204 ? 1.529 -1.326 -6.770 1.00 92.38 204 LEU A CA 1
ATOM 1570 C C . LEU A 1 204 ? 0.476 -1.915 -5.830 1.00 92.38 204 LEU A C 1
ATOM 1572 O O . LEU A 1 204 ? -0.480 -2.559 -6.268 1.00 92.38 204 LEU A O 1
ATOM 1576 N N . PHE A 1 205 ? 0.618 -1.623 -4.537 1.00 94.94 205 PHE A N 1
ATOM 1577 C CA . PHE A 1 205 ? -0.405 -1.913 -3.535 1.00 94.94 205 PHE A CA 1
ATOM 1578 C C . PHE A 1 205 ? -1.536 -0.897 -3.614 1.00 94.94 205 PHE A C 1
ATOM 1580 O O . PHE A 1 205 ? -1.273 0.304 -3.682 1.00 94.94 205 PHE A O 1
ATOM 1587 N N . PHE A 1 206 ? -2.778 -1.369 -3.533 1.00 95.25 206 PHE A N 1
ATOM 1588 C CA . PHE A 1 206 ? -3.958 -0.514 -3.575 1.00 95.25 206 PHE A CA 1
ATOM 1589 C C . PHE A 1 206 ? -4.766 -0.560 -2.279 1.00 95.25 206 PHE A C 1
ATOM 1591 O O . PHE A 1 206 ? -4.943 -1.608 -1.656 1.00 95.25 206 PHE A O 1
ATOM 1598 N N . ASP A 1 207 ? -5.305 0.592 -1.903 1.00 94.62 207 ASP A N 1
ATOM 1599 C CA . ASP A 1 207 ? -6.416 0.727 -0.966 1.00 94.62 207 ASP A CA 1
ATOM 1600 C C . ASP A 1 207 ? -7.665 1.197 -1.707 1.00 94.62 207 ASP A C 1
ATOM 1602 O O . ASP A 1 207 ? -7.589 1.900 -2.717 1.00 94.62 207 ASP A O 1
ATOM 1606 N N . ARG A 1 208 ? -8.827 0.813 -1.184 1.00 92.94 208 ARG A N 1
ATOM 1607 C CA . ARG A 1 208 ? -10.128 1.227 -1.700 1.00 92.94 208 ARG A CA 1
ATOM 1608 C C . ARG A 1 208 ? -10.714 2.300 -0.781 1.00 92.94 208 ARG A C 1
ATOM 1610 O O . ARG A 1 208 ? -10.736 2.121 0.435 1.00 92.94 208 ARG A O 1
ATOM 1617 N N . LEU A 1 209 ? -11.168 3.411 -1.362 1.00 92.62 209 LEU A N 1
ATOM 1618 C CA . LEU A 1 209 ? -11.685 4.581 -0.632 1.00 92.62 209 LEU A CA 1
ATOM 1619 C C . LEU A 1 209 ? -13.221 4.680 -0.617 1.00 92.62 209 LEU A C 1
ATOM 1621 O O . LEU A 1 209 ? -13.775 5.589 -0.010 1.00 92.62 209 LEU A O 1
ATOM 1625 N N . ASP A 1 210 ? -13.919 3.770 -1.290 1.00 90.75 210 ASP A N 1
ATOM 1626 C CA . ASP A 1 210 ? -15.380 3.768 -1.450 1.00 90.75 210 ASP A CA 1
ATOM 1627 C C . ASP A 1 210 ? -16.031 2.466 -0.947 1.00 90.75 210 ASP A C 1
ATOM 1629 O O . ASP A 1 210 ? -17.090 2.042 -1.418 1.00 90.75 210 ASP A O 1
ATOM 1633 N N . GLY A 1 211 ? -15.380 1.778 -0.012 1.00 86.00 211 GLY A N 1
ATOM 1634 C CA . GLY A 1 211 ? -15.889 0.552 0.591 1.00 86.00 211 GLY A CA 1
ATOM 1635 C C . GLY A 1 211 ? -15.409 0.361 2.019 1.00 86.00 211 GLY A C 1
ATOM 1636 O O . GLY A 1 211 ? -14.404 0.941 2.425 1.00 86.00 211 GLY A O 1
ATOM 1637 N N . GLY A 1 212 ? -16.132 -0.478 2.762 1.00 88.75 212 GLY A N 1
ATOM 1638 C CA . GLY A 1 212 ? -15.644 -1.033 4.022 1.00 88.75 212 GLY A CA 1
ATOM 1639 C C . GLY A 1 212 ? -14.453 -1.954 3.826 1.00 88.75 212 GLY A C 1
ATOM 1640 O O . GLY A 1 212 ? -14.077 -2.248 2.692 1.00 88.75 212 GLY A O 1
ATOM 1641 N N . VAL A 1 213 ? -13.874 -2.404 4.933 1.00 91.88 213 VAL A N 1
ATOM 1642 C CA . VAL A 1 213 ? -12.788 -3.397 4.975 1.00 91.88 213 VAL A CA 1
ATOM 1643 C C . VAL A 1 213 ? -13.305 -4.829 5.113 1.00 91.88 213 VAL A C 1
ATOM 1645 O O . VAL A 1 213 ? -12.584 -5.760 4.763 1.00 91.88 213 VAL A O 1
ATOM 1648 N N . ALA A 1 214 ? -14.556 -5.005 5.543 1.00 91.12 214 ALA A N 1
ATOM 1649 C CA . ALA A 1 214 ? -15.258 -6.279 5.482 1.00 91.12 214 ALA A CA 1
ATOM 1650 C C . ALA A 1 214 ? -16.742 -6.118 5.168 1.00 91.12 214 ALA A C 1
ATOM 1652 O O . ALA A 1 214 ? -17.334 -5.051 5.325 1.00 91.12 214 ALA A O 1
ATOM 1653 N N . ASP A 1 215 ? -17.336 -7.207 4.699 1.00 88.44 215 ASP A N 1
ATOM 1654 C CA . ASP A 1 215 ? -18.771 -7.340 4.527 1.00 88.44 215 ASP A CA 1
ATOM 1655 C C . ASP A 1 215 ? -19.443 -7.465 5.914 1.00 88.44 215 ASP A C 1
ATOM 1657 O O . ASP A 1 215 ? -19.126 -8.396 6.661 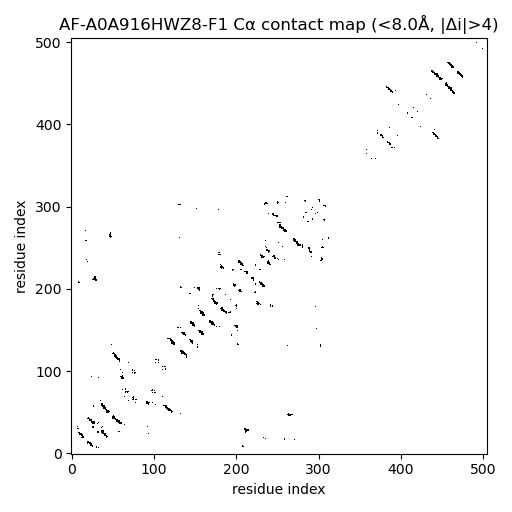1.00 88.44 215 ASP A O 1
ATOM 1661 N N . PRO A 1 216 ? -20.385 -6.574 6.282 1.00 86.25 216 PRO A N 1
ATOM 1662 C CA . PRO A 1 216 ? -20.998 -6.583 7.614 1.00 86.25 216 PRO A CA 1
ATOM 1663 C C . PRO A 1 216 ? -21.810 -7.843 7.945 1.00 86.25 216 PRO A C 1
ATOM 1665 O O . PRO A 1 216 ? -22.079 -8.112 9.114 1.00 86.25 216 PRO A O 1
ATOM 1668 N N . MET A 1 217 ? -22.239 -8.605 6.934 1.00 87.19 217 MET A N 1
ATOM 1669 C CA . MET A 1 217 ? -23.069 -9.799 7.105 1.00 87.19 217 MET A CA 1
ATOM 1670 C C . MET A 1 217 ? -22.234 -11.069 7.263 1.00 87.19 217 MET A C 1
ATOM 1672 O O . MET A 1 217 ? -22.642 -11.991 7.968 1.00 87.19 217 MET A O 1
ATOM 1676 N N . THR A 1 218 ? -21.093 -11.140 6.580 1.00 86.50 218 THR A N 1
ATOM 1677 C CA . THR A 1 218 ? -20.239 -12.336 6.537 1.00 86.50 218 THR A CA 1
ATOM 1678 C C . THR A 1 218 ? -18.939 -12.181 7.321 1.00 86.50 218 THR A C 1
ATOM 1680 O O . THR A 1 218 ? -18.315 -13.189 7.643 1.00 86.50 218 THR A O 1
ATOM 1683 N N . GLY A 1 219 ? -18.522 -10.946 7.615 1.00 84.50 219 GLY A N 1
ATOM 1684 C CA . GLY A 1 219 ? -17.222 -10.622 8.203 1.00 84.50 219 GLY A CA 1
ATOM 1685 C C . GLY A 1 219 ? -16.039 -10.854 7.260 1.00 84.50 219 GLY A C 1
ATOM 1686 O O . GLY A 1 219 ? -14.898 -10.688 7.677 1.00 84.50 219 GLY A O 1
ATOM 1687 N N . GLN A 1 220 ? -16.285 -11.249 6.005 1.00 86.81 220 GLN A N 1
ATOM 1688 C CA . GLN A 1 220 ? -15.225 -11.490 5.032 1.00 86.81 220 GLN A CA 1
ATOM 1689 C C . GLN A 1 220 ? -14.653 -10.179 4.513 1.00 86.81 220 GLN A C 1
ATOM 1691 O O . GLN A 1 220 ? -15.392 -9.225 4.268 1.00 86.81 220 GLN A O 1
ATOM 1696 N N . ASP A 1 221 ? -13.344 -10.171 4.280 1.00 88.81 221 ASP A N 1
ATOM 1697 C CA . ASP A 1 221 ? -12.645 -9.044 3.679 1.00 88.81 221 ASP A CA 1
ATOM 1698 C C . ASP A 1 221 ? -13.286 -8.610 2.363 1.00 88.81 221 ASP A C 1
ATOM 1700 O O . ASP A 1 221 ? -13.526 -9.406 1.449 1.00 88.81 221 ASP A O 1
ATOM 1704 N N . THR A 1 222 ? -13.515 -7.308 2.244 1.00 90.44 222 THR A N 1
ATOM 1705 C CA . THR A 1 222 ? -13.905 -6.714 0.972 1.00 90.44 222 THR A CA 1
ATOM 1706 C C . THR A 1 222 ? -12.720 -6.726 0.015 1.00 90.44 222 THR A C 1
ATOM 1708 O O . THR A 1 222 ? -11.567 -6.443 0.364 1.00 90.44 222 THR A O 1
ATOM 1711 N N . ARG A 1 223 ? -13.020 -7.026 -1.247 1.00 91.12 223 ARG A N 1
ATOM 1712 C CA . ARG A 1 223 ? -12.036 -6.972 -2.326 1.00 91.12 223 ARG A CA 1
ATOM 1713 C C . ARG A 1 223 ? -11.573 -5.538 -2.536 1.00 91.12 223 ARG A C 1
ATOM 1715 O O . ARG A 1 223 ? -12.398 -4.617 -2.590 1.00 91.12 223 ARG A O 1
ATOM 1722 N N . ARG A 1 224 ? -10.261 -5.356 -2.708 1.00 91.94 224 ARG A N 1
ATOM 1723 C CA . ARG A 1 224 ? -9.705 -4.028 -3.031 1.00 91.94 224 ARG A CA 1
ATOM 1724 C C . ARG A 1 224 ? -9.809 -3.721 -4.503 1.00 91.94 224 ARG A C 1
ATOM 1726 O O . ARG A 1 224 ? -10.363 -2.696 -4.871 1.00 91.94 224 ARG A O 1
ATOM 1733 N N . LEU A 1 225 ? -9.277 -4.621 -5.324 1.00 94.62 225 LEU A N 1
ATOM 1734 C CA . LEU A 1 225 ? -9.224 -4.476 -6.773 1.00 94.62 225 LEU A CA 1
ATOM 1735 C C . LEU A 1 225 ? -10.564 -4.878 -7.383 1.00 94.62 225 LEU A C 1
ATOM 1737 O O . LEU A 1 225 ? -10.704 -5.982 -7.894 1.00 94.62 225 LEU A O 1
ATOM 1741 N N . GLU A 1 226 ? -11.550 -3.993 -7.291 1.00 93.19 226 GLU A N 1
ATOM 1742 C CA . GLU A 1 226 ? -12.904 -4.209 -7.805 1.00 93.19 226 GLU A CA 1
ATOM 1743 C C . GLU A 1 226 ? -13.209 -3.226 -8.945 1.00 93.19 226 GLU A C 1
ATOM 1745 O O . GLU A 1 226 ? -12.758 -2.074 -8.932 1.00 93.19 226 GLU A O 1
ATOM 1750 N N . ALA A 1 227 ? -13.994 -3.657 -9.933 1.00 94.31 227 ALA A N 1
ATOM 1751 C CA . ALA A 1 227 ? -14.362 -2.796 -11.051 1.00 94.31 227 ALA A CA 1
ATOM 1752 C C . ALA A 1 227 ? -15.131 -1.553 -10.569 1.00 94.31 227 ALA A C 1
ATOM 1754 O O . ALA A 1 227 ? -16.042 -1.642 -9.748 1.00 94.31 227 ALA A O 1
ATOM 1755 N N . GLY A 1 228 ? -14.755 -0.381 -11.087 1.00 90.81 228 GLY A N 1
ATOM 1756 C CA . GLY A 1 228 ? -15.383 0.897 -10.724 1.00 90.81 228 GLY A CA 1
ATOM 1757 C C . GLY A 1 228 ? -15.059 1.431 -9.324 1.00 90.81 228 GLY A C 1
ATOM 1758 O O . GLY A 1 228 ? -15.571 2.489 -8.969 1.00 90.81 228 GLY A O 1
ATOM 1759 N N . SER A 1 229 ? -14.206 0.754 -8.552 1.00 93.81 229 SER A N 1
ATOM 1760 C CA . SER A 1 229 ? -13.821 1.223 -7.220 1.00 93.81 229 SER A CA 1
ATOM 1761 C C . SER A 1 229 ? -12.885 2.434 -7.265 1.00 93.81 229 SER A C 1
ATOM 1763 O O . SER A 1 229 ? -12.172 2.679 -8.243 1.00 93.81 229 SER A O 1
ATOM 1765 N N . THR A 1 230 ? -12.881 3.216 -6.193 1.00 95.44 230 THR A N 1
ATOM 1766 C CA . THR A 1 230 ? -11.995 4.367 -6.012 1.00 95.44 230 THR A CA 1
ATOM 1767 C C . THR A 1 230 ? -10.692 3.906 -5.379 1.00 95.44 230 THR A C 1
ATOM 1769 O O . THR A 1 230 ? -10.614 3.714 -4.164 1.00 95.44 230 THR A O 1
ATOM 1772 N N . LEU A 1 231 ? -9.682 3.698 -6.224 1.00 95.50 231 LEU A N 1
ATOM 1773 C CA . LEU A 1 231 ? -8.411 3.102 -5.833 1.00 95.50 231 LEU A CA 1
ATOM 1774 C C . LEU A 1 231 ? -7.333 4.153 -5.557 1.00 95.50 231 LEU A C 1
ATOM 1776 O O . LEU A 1 231 ? -7.113 5.081 -6.341 1.00 95.50 231 LEU A O 1
ATOM 1780 N N . LEU A 1 232 ? -6.616 3.936 -4.458 1.00 96.19 232 LEU A N 1
ATOM 1781 C CA . LEU A 1 232 ? -5.415 4.661 -4.075 1.00 96.19 232 LEU A CA 1
ATOM 1782 C C . LEU A 1 232 ? -4.215 3.716 -4.152 1.00 96.19 232 LEU A C 1
ATOM 1784 O O . LEU A 1 232 ? -4.085 2.818 -3.325 1.00 96.19 232 LEU A O 1
ATOM 1788 N N . GLY A 1 233 ? -3.353 3.907 -5.148 1.00 95.56 233 GLY A N 1
ATOM 1789 C CA . GLY A 1 233 ? -2.127 3.130 -5.326 1.00 95.56 233 GLY A CA 1
ATOM 1790 C C . GLY A 1 233 ? -0.954 3.739 -4.567 1.00 95.56 233 GLY A C 1
ATOM 1791 O O . GLY A 1 233 ? -0.700 4.937 -4.684 1.00 95.56 233 GLY A O 1
ATOM 1792 N N . TYR A 1 234 ? -0.205 2.937 -3.819 1.00 94.06 234 TYR A N 1
ATOM 1793 C CA . TYR A 1 234 ? 0.985 3.392 -3.100 1.00 94.06 234 TYR A CA 1
ATOM 1794 C C . TYR A 1 234 ? 2.231 3.217 -3.954 1.00 94.06 234 TYR A C 1
ATOM 1796 O O . TYR A 1 234 ? 2.706 2.102 -4.143 1.00 94.06 234 TYR A O 1
ATOM 1804 N N . ASN A 1 235 ? 2.788 4.331 -4.421 1.00 91.75 235 ASN A N 1
ATOM 1805 C CA . ASN A 1 235 ? 4.020 4.369 -5.193 1.00 91.75 235 ASN A CA 1
ATOM 1806 C C . ASN A 1 235 ? 5.128 5.072 -4.395 1.00 91.75 235 ASN A C 1
ATOM 1808 O O . ASN A 1 235 ? 5.564 6.172 -4.739 1.00 91.75 235 ASN A O 1
ATOM 1812 N N . ARG A 1 236 ? 5.510 4.444 -3.275 1.00 89.25 236 ARG A N 1
ATOM 1813 C CA . ARG A 1 236 ? 6.491 4.936 -2.287 1.00 89.25 236 ARG A CA 1
ATOM 1814 C C . ARG A 1 236 ? 6.286 6.409 -1.932 1.00 89.25 236 ARG A C 1
ATOM 1816 O O . ARG A 1 236 ? 5.416 6.717 -1.126 1.00 89.25 236 ARG A O 1
ATOM 1823 N N . ASN A 1 237 ? 7.048 7.309 -2.557 1.00 90.06 237 ASN A N 1
ATOM 1824 C CA . ASN A 1 237 ? 7.048 8.742 -2.268 1.00 90.06 237 ASN A CA 1
ATOM 1825 C C . ASN A 1 237 ? 5.744 9.453 -2.671 1.00 90.06 237 ASN A C 1
ATOM 1827 O O . ASN A 1 237 ? 5.513 10.591 -2.257 1.00 90.06 237 ASN A O 1
ATOM 1831 N N . ARG A 1 238 ? 4.889 8.816 -3.484 1.00 92.88 238 ARG A N 1
ATOM 1832 C CA . ARG A 1 238 ? 3.609 9.377 -3.932 1.00 92.88 238 ARG A CA 1
ATOM 1833 C C . ARG A 1 238 ? 2.489 8.345 -3.916 1.00 92.88 238 ARG A C 1
ATOM 1835 O O . ARG A 1 238 ? 2.705 7.138 -3.953 1.00 92.88 238 ARG A O 1
ATOM 1842 N N . SER A 1 239 ? 1.262 8.844 -3.928 1.00 95.19 239 SER A N 1
ATOM 1843 C CA . SER A 1 239 ? 0.049 8.047 -4.067 1.00 95.19 239 SER A CA 1
ATOM 1844 C C . SER A 1 239 ? -0.604 8.330 -5.418 1.00 95.19 239 SER A C 1
ATOM 1846 O O . SER A 1 239 ? -0.825 9.486 -5.785 1.00 95.19 239 SER A O 1
ATOM 1848 N N . LEU A 1 240 ? -0.894 7.271 -6.166 1.00 95.94 240 LEU A N 1
ATOM 1849 C CA . LEU A 1 240 ? -1.566 7.295 -7.459 1.00 95.94 240 LEU A CA 1
ATOM 1850 C C . LEU A 1 240 ? -3.080 7.218 -7.257 1.00 95.94 240 LEU A C 1
ATOM 1852 O O . LEU A 1 240 ? -3.570 6.312 -6.592 1.00 95.94 240 LEU A O 1
ATOM 1856 N N . HIS A 1 241 ? -3.825 8.124 -7.884 1.00 96.69 241 HIS A N 1
ATOM 1857 C CA . HIS A 1 241 ? -5.273 8.000 -8.019 1.00 96.69 241 HIS A CA 1
ATOM 1858 C C . HIS A 1 241 ? -5.592 7.527 -9.437 1.00 96.69 241 HIS A C 1
ATOM 1860 O O . HIS A 1 241 ? -5.525 8.309 -10.390 1.00 96.69 241 HIS A O 1
ATOM 1866 N N . THR A 1 242 ? -5.943 6.252 -9.587 1.00 95.25 242 THR A N 1
ATOM 1867 C CA . THR A 1 242 ? -6.087 5.585 -10.896 1.00 95.25 242 THR A CA 1
ATOM 1868 C C . THR A 1 242 ? -7.170 6.227 -11.753 1.00 95.25 242 THR A C 1
ATOM 1870 O O . THR A 1 242 ? -6.916 6.570 -12.902 1.00 95.25 242 THR A O 1
ATOM 1873 N N . GLN A 1 243 ? -8.337 6.539 -11.173 1.00 95.38 243 GLN A N 1
ATOM 1874 C CA . GLN A 1 243 ? -9.438 7.179 -11.911 1.00 95.38 243 GLN A CA 1
ATOM 1875 C C . GLN A 1 243 ? -9.080 8.569 -12.462 1.00 95.38 243 GLN A C 1
ATOM 1877 O O . GLN A 1 243 ? -9.711 9.050 -13.401 1.00 95.38 243 GLN A O 1
ATOM 1882 N N . TRP A 1 244 ? -8.104 9.255 -11.859 1.00 95.94 244 TRP A N 1
ATOM 1883 C CA . TRP A 1 244 ? -7.651 10.571 -12.317 1.00 95.94 244 TRP A CA 1
ATOM 1884 C C . TRP A 1 244 ? -6.387 10.475 -13.177 1.00 95.94 244 TRP A C 1
ATOM 1886 O O . TRP A 1 244 ? -5.960 11.488 -13.733 1.00 95.94 244 TRP A O 1
ATOM 1896 N N . GLY A 1 245 ? -5.769 9.292 -13.254 1.00 95.50 245 GLY A N 1
ATOM 1897 C CA . GLY A 1 245 ? -4.533 9.048 -13.989 1.00 95.50 245 GLY A CA 1
ATOM 1898 C C . GLY A 1 245 ? -3.365 9.932 -13.547 1.00 95.50 245 GLY A C 1
ATOM 1899 O O . GLY A 1 245 ? -2.592 10.396 -14.387 1.00 95.50 245 GLY A O 1
ATOM 1900 N N . ARG A 1 246 ? -3.266 10.243 -12.247 1.00 96.12 246 ARG A N 1
ATOM 1901 C CA . ARG A 1 246 ? -2.262 11.178 -11.713 1.00 96.12 246 ARG A CA 1
ATOM 1902 C C . ARG A 1 246 ? -1.908 10.908 -10.257 1.00 96.12 246 ARG A C 1
ATOM 1904 O O . ARG A 1 246 ? -2.693 10.321 -9.512 1.00 96.12 246 ARG A O 1
ATOM 1911 N N . PHE A 1 247 ? -0.760 11.427 -9.835 1.00 96.69 247 PHE A N 1
ATOM 1912 C CA . PHE A 1 247 ? -0.406 11.466 -8.422 1.00 96.69 247 PHE A CA 1
ATOM 1913 C C . PHE A 1 247 ? -1.244 12.499 -7.659 1.00 96.69 247 PHE A C 1
ATOM 1915 O O . PHE A 1 247 ? -1.664 13.518 -8.222 1.00 96.69 247 PHE A O 1
ATOM 1922 N N . LEU A 1 248 ? -1.478 12.235 -6.372 1.00 95.56 248 LEU A N 1
ATOM 1923 C CA . LEU A 1 248 ? -2.177 13.145 -5.458 1.00 95.56 248 LEU A CA 1
ATOM 1924 C C . LEU A 1 248 ? -1.249 14.203 -4.858 1.00 95.56 248 LEU A C 1
ATOM 1926 O O . LEU A 1 248 ? -1.681 15.322 -4.579 1.00 95.56 248 LEU A O 1
ATOM 1930 N N . GLN A 1 249 ? 0.026 13.867 -4.684 1.00 93.81 249 GLN A N 1
ATOM 1931 C CA . GLN A 1 249 ? 1.071 14.766 -4.213 1.00 93.81 249 GLN A CA 1
ATOM 1932 C C . GLN A 1 249 ? 1.855 15.338 -5.397 1.00 93.81 249 GLN A C 1
ATOM 1934 O O . GLN A 1 249 ? 1.990 14.698 -6.443 1.00 93.81 249 GLN A O 1
ATOM 1939 N N . LYS A 1 250 ? 2.388 16.553 -5.217 1.00 93.25 250 LYS A N 1
ATOM 1940 C CA . LYS A 1 250 ? 3.411 17.084 -6.126 1.00 93.25 250 LYS A CA 1
ATOM 1941 C C . LYS A 1 250 ? 4.650 16.208 -6.035 1.00 93.25 250 LYS A C 1
ATOM 1943 O O . LYS A 1 250 ? 4.955 15.712 -4.955 1.00 93.25 250 LYS A O 1
ATOM 1948 N N . ASP A 1 251 ? 5.364 16.090 -7.142 1.00 91.19 251 ASP A N 1
ATOM 1949 C CA . ASP A 1 251 ? 6.676 15.467 -7.180 1.00 91.19 251 ASP A CA 1
ATOM 1950 C C . ASP A 1 251 ? 7.601 16.108 -6.136 1.00 91.19 251 ASP A C 1
ATOM 1952 O O . ASP A 1 251 ? 7.844 17.316 -6.210 1.00 91.19 251 ASP A O 1
ATOM 1956 N N . PRO A 1 252 ? 8.071 15.363 -5.122 1.00 90.62 252 PRO A N 1
ATOM 1957 C CA . PRO A 1 252 ? 8.953 15.930 -4.116 1.00 90.62 252 PRO A CA 1
ATOM 1958 C C . PRO A 1 252 ? 10.403 16.029 -4.609 1.00 90.62 252 PRO A C 1
ATOM 1960 O O . PRO A 1 252 ? 11.240 16.577 -3.883 1.00 90.62 252 PRO A O 1
ATOM 1963 N N . ILE A 1 253 ? 10.721 15.557 -5.820 1.00 87.56 253 ILE A N 1
ATOM 1964 C CA . ILE A 1 253 ? 12.087 15.582 -6.332 1.00 87.56 253 ILE A CA 1
ATOM 1965 C C . ILE A 1 253 ? 12.664 17.001 -6.379 1.00 87.56 253 ILE A C 1
ATOM 1967 O O . ILE A 1 253 ? 12.027 17.948 -6.842 1.00 87.56 253 ILE A O 1
ATOM 1971 N N . ALA A 1 254 ? 13.891 17.142 -5.878 1.00 83.81 254 ALA A N 1
ATOM 1972 C CA . ALA A 1 254 ? 14.669 18.378 -5.851 1.00 83.81 254 ALA A CA 1
ATOM 1973 C C . ALA A 1 254 ? 13.968 19.575 -5.176 1.00 83.81 254 ALA A C 1
ATOM 1975 O O . ALA A 1 254 ? 14.239 20.736 -5.489 1.00 83.81 254 ALA A O 1
ATOM 1976 N N . THR A 1 255 ? 13.067 19.304 -4.226 1.00 87.06 255 THR A N 1
ATOM 1977 C CA . THR A 1 255 ? 12.345 20.340 -3.463 1.00 87.06 255 THR A CA 1
ATOM 1978 C C . THR A 1 255 ? 12.973 20.656 -2.103 1.00 87.06 255 THR A C 1
ATOM 1980 O O . THR A 1 255 ? 12.492 21.543 -1.399 1.00 87.06 255 THR A O 1
ATOM 1983 N N . GLY A 1 256 ? 14.035 19.945 -1.709 1.00 85.25 256 GLY A N 1
ATOM 1984 C CA . GLY A 1 256 ? 14.581 19.999 -0.347 1.00 85.25 256 GLY A CA 1
ATOM 1985 C C . GLY A 1 256 ? 13.911 19.029 0.628 1.00 85.25 256 GLY A C 1
ATOM 1986 O O . GLY A 1 256 ? 14.351 18.912 1.772 1.00 85.25 256 GLY A O 1
ATOM 1987 N N . LEU A 1 257 ? 12.860 18.326 0.195 1.00 86.56 257 LEU A N 1
ATOM 1988 C CA . LEU A 1 257 ? 12.217 17.289 0.992 1.00 86.56 257 LEU A CA 1
ATOM 1989 C C . LEU A 1 257 ? 13.100 16.041 1.088 1.00 86.56 257 LEU A C 1
ATOM 1991 O O . LEU A 1 257 ? 13.880 15.719 0.187 1.00 86.56 257 LEU A O 1
ATOM 1995 N N . CYS A 1 258 ? 12.976 15.349 2.217 1.00 84.19 258 CYS A N 1
ATOM 1996 C CA . CYS A 1 258 ? 13.559 14.030 2.393 1.00 84.19 258 CYS A CA 1
ATOM 1997 C C . CYS A 1 258 ? 12.707 13.021 1.623 1.00 84.19 258 CYS A C 1
ATOM 1999 O O . CYS A 1 258 ? 11.497 12.964 1.835 1.00 84.19 258 CYS A O 1
ATOM 2001 N N . VAL A 1 259 ? 13.333 12.259 0.731 1.00 86.44 259 VAL A N 1
ATOM 2002 C CA . VAL A 1 259 ? 12.656 11.248 -0.087 1.00 86.44 259 VAL A CA 1
ATOM 2003 C C . VAL A 1 259 ? 13.405 9.926 -0.018 1.00 86.44 259 VAL A C 1
ATOM 2005 O O . VAL A 1 259 ? 14.606 9.881 0.273 1.00 86.44 259 VAL A O 1
ATOM 2008 N N . GLN A 1 260 ? 12.688 8.846 -0.295 1.00 83.88 260 GLN A N 1
ATOM 2009 C CA . GLN A 1 260 ? 13.267 7.527 -0.486 1.00 83.88 260 GLN A CA 1
ATOM 2010 C C . GLN A 1 260 ? 13.761 7.414 -1.934 1.00 83.88 260 GLN A C 1
ATOM 2012 O O . GLN A 1 260 ? 12.982 7.115 -2.837 1.00 83.88 260 GLN A O 1
ATOM 2017 N N . GLU A 1 261 ? 15.040 7.715 -2.160 1.00 74.81 261 GLU A N 1
ATOM 2018 C CA . GLU A 1 261 ? 15.655 7.701 -3.499 1.00 74.81 261 GLU A CA 1
ATOM 2019 C C . GLU A 1 261 ? 16.228 6.325 -3.869 1.00 74.81 261 GLU A C 1
ATOM 2021 O O . GLU A 1 261 ? 16.161 5.917 -5.025 1.00 74.81 261 GLU A O 1
ATOM 2026 N N . ALA A 1 262 ? 16.761 5.593 -2.888 1.00 75.94 262 ALA A N 1
ATOM 2027 C CA . ALA A 1 262 ? 17.352 4.281 -3.115 1.00 75.94 262 ALA A CA 1
ATOM 2028 C C . ALA A 1 262 ? 16.287 3.175 -3.111 1.00 75.94 262 ALA A C 1
ATOM 2030 O O . ALA A 1 262 ? 15.442 3.102 -2.213 1.00 75.94 262 ALA A O 1
ATOM 2031 N N . MET A 1 263 ? 16.374 2.286 -4.099 1.00 79.69 263 MET A N 1
ATOM 2032 C CA . MET A 1 263 ? 15.595 1.053 -4.159 1.00 79.69 263 MET A CA 1
ATOM 2033 C C . MET A 1 263 ? 16.442 -0.051 -3.535 1.00 79.69 263 MET A C 1
ATOM 2035 O O . MET A 1 263 ? 17.298 -0.616 -4.204 1.00 79.69 263 MET A O 1
ATOM 2039 N N . VAL A 1 264 ? 16.259 -0.268 -2.236 1.00 79.06 264 VAL A N 1
ATOM 2040 C CA . VAL A 1 264 ? 17.002 -1.275 -1.471 1.00 79.06 264 VAL A CA 1
ATOM 2041 C C . VAL A 1 264 ? 16.123 -2.499 -1.217 1.00 79.06 264 VAL A C 1
ATOM 2043 O O . VAL A 1 264 ? 14.910 -2.357 -1.008 1.00 79.06 264 VAL A O 1
ATOM 2046 N N . PHE A 1 265 ? 16.734 -3.680 -1.227 1.00 79.50 265 PHE A N 1
ATOM 2047 C CA . PHE A 1 265 ? 16.080 -4.986 -1.066 1.00 79.50 265 PHE A CA 1
ATOM 2048 C C . PHE A 1 265 ? 16.962 -5.919 -0.230 1.00 79.50 265 PHE A C 1
ATOM 2050 O O . PHE A 1 265 ? 18.088 -5.559 0.100 1.00 79.50 265 PHE A O 1
ATOM 2057 N N . ASP A 1 266 ? 16.469 -7.109 0.105 1.00 76.06 266 ASP A N 1
ATOM 2058 C CA . ASP A 1 266 ? 17.266 -8.209 0.664 1.00 76.06 266 ASP A CA 1
ATOM 2059 C C . ASP A 1 266 ? 18.017 -7.843 1.960 1.00 76.06 266 ASP A C 1
ATOM 2061 O O . ASP A 1 266 ? 19.148 -8.258 2.216 1.00 76.06 266 ASP A O 1
ATOM 2065 N N . GLY A 1 267 ? 17.379 -7.034 2.806 1.00 73.06 267 GLY A N 1
ATOM 2066 C CA . GLY A 1 267 ? 17.915 -6.561 4.079 1.00 73.06 267 GLY A CA 1
ATOM 2067 C C . GLY A 1 267 ? 18.884 -5.382 3.972 1.00 73.06 267 GLY A C 1
ATOM 2068 O O . GLY A 1 267 ? 19.447 -4.972 4.992 1.00 73.06 267 GLY A O 1
ATOM 2069 N N . GLU A 1 268 ? 19.077 -4.807 2.783 1.00 75.56 268 GLU A N 1
ATOM 2070 C CA . GLU A 1 268 ? 19.921 -3.629 2.598 1.00 75.56 268 GLU A CA 1
ATOM 2071 C C . GLU A 1 268 ? 19.420 -2.416 3.401 1.00 75.56 268 GLU A C 1
ATOM 2073 O O . GLU A 1 268 ? 18.221 -2.156 3.564 1.00 75.56 268 GLU A O 1
ATOM 2078 N N . SER A 1 269 ? 20.366 -1.617 3.903 1.00 77.00 269 SER A N 1
ATOM 2079 C CA . SER A 1 269 ? 20.033 -0.435 4.693 1.00 77.00 269 SER A CA 1
ATOM 2080 C C . SER A 1 269 ? 19.495 0.691 3.810 1.00 77.00 269 SER A C 1
ATOM 2082 O O . SER A 1 269 ? 20.196 1.185 2.925 1.00 77.00 269 SER A O 1
ATOM 2084 N N . MET A 1 270 ? 18.293 1.178 4.115 1.00 78.81 270 MET A N 1
ATOM 2085 C CA . MET A 1 270 ? 17.748 2.380 3.484 1.00 78.81 270 MET A CA 1
ATOM 2086 C C . MET A 1 270 ? 18.491 3.636 3.929 1.00 78.81 270 MET A C 1
ATOM 2088 O O . MET A 1 270 ? 18.690 3.879 5.123 1.00 78.81 270 MET A O 1
ATOM 2092 N N . GLN A 1 271 ? 18.791 4.495 2.960 1.00 74.00 271 GLN A N 1
ATOM 2093 C CA . GLN A 1 271 ? 19.210 5.864 3.214 1.00 74.00 271 GLN A CA 1
ATOM 2094 C C . GLN A 1 271 ? 18.109 6.823 2.777 1.00 74.00 271 GLN A C 1
ATOM 2096 O O . GLN A 1 271 ? 17.619 6.771 1.651 1.00 74.00 271 GLN A O 1
ATOM 2101 N N . CYS A 1 272 ? 17.749 7.722 3.685 1.00 71.50 272 CYS A N 1
ATOM 2102 C CA . CYS A 1 272 ? 16.904 8.865 3.395 1.00 71.50 272 CYS A CA 1
ATOM 2103 C C . CYS A 1 272 ? 17.787 10.104 3.338 1.00 71.50 272 CYS A C 1
ATOM 2105 O O . CYS A 1 272 ? 18.552 10.375 4.268 1.00 71.50 272 CYS A O 1
ATOM 2107 N N . ARG A 1 273 ? 17.697 10.852 2.240 1.00 73.12 273 ARG A N 1
ATOM 2108 C CA . ARG A 1 273 ? 18.493 12.060 2.036 1.00 73.12 273 ARG A CA 1
ATOM 2109 C C . ARG A 1 273 ? 17.572 13.214 1.669 1.00 73.12 273 ARG A C 1
ATOM 2111 O O . ARG A 1 273 ? 16.726 13.092 0.788 1.00 73.12 273 ARG A O 1
ATOM 2118 N N . ALA A 1 274 ? 17.764 14.348 2.340 1.00 81.12 274 ALA A N 1
ATOM 2119 C CA . ALA A 1 274 ? 17.214 15.611 1.869 1.00 81.12 274 ALA A CA 1
ATOM 2120 C C . ALA A 1 274 ? 17.875 15.943 0.530 1.00 81.12 274 ALA A C 1
ATOM 2122 O O . ALA A 1 274 ? 19.103 16.062 0.451 1.00 81.12 274 ALA A O 1
ATOM 2123 N N . GLN A 1 275 ? 17.072 16.041 -0.524 1.00 81.06 275 GLN A N 1
ATOM 2124 C CA . GLN A 1 275 ? 17.600 16.360 -1.842 1.00 81.06 275 GLN A CA 1
ATOM 2125 C C . GLN A 1 275 ? 18.032 17.822 -1.919 1.00 81.06 275 GLN A C 1
ATOM 2127 O O . GLN A 1 275 ? 17.503 18.688 -1.224 1.00 81.06 275 GLN A O 1
ATOM 2132 N N . GLU A 1 276 ? 19.002 18.107 -2.782 1.00 83.94 276 GLU A N 1
ATOM 2133 C CA . GLU A 1 276 ? 19.360 19.487 -3.091 1.00 83.94 276 GLU A CA 1
ATOM 2134 C C . GLU A 1 276 ? 18.187 20.177 -3.795 1.00 83.94 276 GLU A C 1
ATOM 2136 O O . GLU A 1 276 ? 17.496 19.571 -4.617 1.00 83.94 276 GLU A O 1
ATOM 2141 N N . VAL A 1 277 ? 17.940 21.442 -3.447 1.00 89.75 277 VAL A N 1
ATOM 2142 C CA . VAL A 1 277 ? 16.907 22.240 -4.111 1.00 89.75 277 VAL A CA 1
ATOM 2143 C C . VAL A 1 277 ? 17.409 22.609 -5.502 1.00 89.75 277 VAL A C 1
ATOM 2145 O O . VAL A 1 277 ? 18.335 23.410 -5.631 1.00 89.75 277 VAL A O 1
ATOM 2148 N N . ASP A 1 278 ? 16.781 22.056 -6.536 1.00 88.69 278 ASP A N 1
ATOM 2149 C CA . ASP A 1 278 ? 17.144 22.298 -7.931 1.00 88.69 278 ASP A CA 1
ATOM 2150 C C . ASP A 1 278 ? 15.887 22.348 -8.809 1.00 88.69 278 ASP A C 1
ATOM 2152 O O . ASP A 1 278 ? 15.231 21.343 -9.080 1.00 88.69 278 ASP A O 1
ATOM 2156 N N . ILE A 1 279 ? 15.566 23.550 -9.291 1.00 87.19 279 ILE A N 1
ATOM 2157 C CA . ILE A 1 279 ? 14.394 23.806 -10.136 1.00 87.19 279 ILE A CA 1
ATOM 2158 C C . ILE A 1 279 ? 14.503 23.074 -11.481 1.00 87.19 279 ILE A C 1
ATOM 2160 O O . ILE A 1 279 ? 13.488 22.637 -12.018 1.00 87.19 279 ILE A O 1
ATOM 2164 N N . MET A 1 280 ? 15.710 22.938 -12.037 1.00 84.44 280 MET A N 1
ATOM 2165 C CA . MET A 1 280 ? 15.903 22.248 -13.311 1.00 84.44 280 MET A CA 1
ATOM 2166 C C . MET A 1 280 ? 15.668 20.749 -13.147 1.00 84.44 280 MET A C 1
ATOM 2168 O O . MET A 1 280 ? 14.965 20.160 -13.968 1.00 84.44 280 MET A O 1
ATOM 2172 N N . LYS A 1 281 ? 16.183 20.152 -12.062 1.00 83.50 281 LYS A N 1
ATOM 2173 C CA . LYS A 1 281 ? 15.927 18.744 -11.723 1.00 83.50 281 LYS A CA 1
ATOM 2174 C C . LYS A 1 281 ? 14.443 18.505 -11.421 1.00 83.50 281 LYS A C 1
ATOM 2176 O O . LYS A 1 281 ? 13.879 17.540 -11.921 1.00 83.50 281 LYS A O 1
ATOM 2181 N N . HIS A 1 282 ? 13.790 19.420 -10.701 1.00 85.94 282 HIS A N 1
ATOM 2182 C CA . HIS A 1 282 ? 12.361 19.335 -10.370 1.00 85.94 282 HIS A CA 1
ATOM 2183 C C . HIS A 1 282 ? 11.432 19.325 -11.600 1.00 85.94 282 HIS A C 1
ATOM 2185 O O . HIS A 1 282 ? 10.332 18.784 -11.548 1.00 85.94 282 HIS A O 1
ATOM 2191 N N . LEU A 1 283 ? 11.854 19.937 -12.711 1.00 83.44 283 LEU A N 1
ATOM 2192 C CA . LEU A 1 283 ? 11.044 20.078 -13.925 1.00 83.44 283 LEU A CA 1
ATOM 2193 C C . LEU A 1 283 ? 11.477 19.144 -15.062 1.00 83.44 283 LEU A C 1
ATOM 2195 O O . LEU A 1 283 ? 10.988 19.306 -16.185 1.00 83.44 283 LEU A O 1
ATOM 2199 N N . VAL A 1 284 ? 12.384 18.188 -14.815 1.00 79.12 284 VAL A N 1
ATOM 2200 C CA . VAL A 1 284 ? 12.907 17.320 -15.885 1.00 79.12 284 VAL A CA 1
ATOM 2201 C C . VAL A 1 284 ? 11.797 16.518 -16.577 1.00 79.12 284 VAL A C 1
ATOM 2203 O O . VAL A 1 284 ? 11.876 16.251 -17.777 1.00 79.12 284 VAL A O 1
ATOM 2206 N N . ASP A 1 285 ? 10.733 16.183 -15.841 1.00 74.44 285 ASP A N 1
ATOM 2207 C CA . ASP A 1 285 ? 9.598 15.387 -16.333 1.00 74.44 285 ASP A CA 1
ATOM 2208 C C . ASP A 1 285 ? 8.470 16.223 -16.889 1.00 74.44 285 ASP A C 1
ATOM 2210 O O . ASP A 1 285 ? 7.373 15.740 -17.183 1.00 74.44 285 ASP A O 1
ATOM 2214 N N . GLY A 1 286 ? 8.783 17.493 -17.088 1.00 87.06 286 GLY A N 1
ATOM 2215 C CA . GLY A 1 286 ? 7.869 18.498 -17.539 1.00 87.06 286 GLY A CA 1
ATOM 2216 C C . GLY A 1 286 ? 7.297 19.314 -16.385 1.00 87.06 286 GLY A C 1
ATOM 2217 O O . GLY A 1 286 ? 7.497 19.040 -15.204 1.00 87.06 286 GLY A O 1
ATOM 2218 N N . PRO A 1 287 ? 6.537 20.356 -16.738 1.00 89.94 287 PRO A N 1
ATOM 2219 C CA . PRO A 1 287 ? 6.008 21.312 -15.773 1.00 89.94 287 PRO A CA 1
ATOM 2220 C C . PRO A 1 287 ? 4.865 20.763 -14.907 1.00 89.94 287 PRO A C 1
ATOM 2222 O O . PRO A 1 287 ? 4.409 21.446 -13.990 1.00 89.94 287 PRO A O 1
ATOM 2225 N N . ASN A 1 288 ? 4.355 19.564 -15.201 1.00 93.19 288 ASN A N 1
ATOM 2226 C CA . ASN A 1 288 ? 3.265 18.959 -14.446 1.00 93.19 288 ASN A CA 1
ATOM 2227 C C . ASN A 1 288 ? 3.809 18.021 -13.361 1.00 93.19 288 ASN A C 1
ATOM 2229 O O . ASN A 1 288 ? 3.928 16.821 -13.584 1.00 93.19 288 ASN A O 1
ATOM 2233 N N . ALA A 1 289 ? 4.030 18.557 -12.159 1.00 92.69 289 ALA A N 1
ATOM 2234 C CA . ALA A 1 289 ? 4.523 17.807 -10.996 1.00 92.69 289 ALA A CA 1
ATOM 2235 C C . ALA A 1 289 ? 3.566 16.713 -10.470 1.00 92.69 289 ALA A C 1
ATOM 2237 O O . ALA A 1 289 ? 3.852 16.077 -9.463 1.00 92.69 289 ALA A O 1
ATOM 2238 N N . TYR A 1 290 ? 2.410 16.505 -11.099 1.00 95.19 290 TYR A N 1
ATOM 2239 C CA . TYR A 1 290 ? 1.475 15.435 -10.746 1.00 95.19 290 TYR A CA 1
ATOM 2240 C C . TYR A 1 290 ? 1.325 14.390 -11.855 1.00 95.19 290 TYR A C 1
ATOM 2242 O O . TYR A 1 290 ? 0.526 13.463 -11.707 1.00 95.19 290 TYR A O 1
ATOM 2250 N N . ALA A 1 291 ? 2.007 14.567 -12.991 1.00 93.62 291 ALA A N 1
ATOM 2251 C CA . ALA A 1 291 ? 1.867 13.676 -14.129 1.00 93.62 291 ALA A CA 1
ATOM 2252 C C . ALA A 1 291 ? 2.259 12.249 -13.738 1.00 93.62 291 ALA A C 1
ATOM 2254 O O . ALA A 1 291 ? 3.340 12.012 -13.205 1.00 93.62 291 ALA A O 1
ATOM 2255 N N . TYR A 1 292 ? 1.385 11.294 -14.040 1.00 93.31 292 TYR A N 1
ATOM 2256 C CA . TYR A 1 292 ? 1.727 9.888 -13.922 1.00 93.31 292 TYR A CA 1
ATOM 2257 C C . TYR A 1 292 ? 2.518 9.464 -15.160 1.00 93.31 292 TYR A C 1
ATOM 2259 O O . TYR A 1 292 ? 2.006 9.571 -16.278 1.00 93.31 292 TYR A O 1
ATOM 2267 N N . VAL A 1 293 ? 3.772 9.035 -14.963 1.00 90.56 293 VAL A N 1
ATOM 2268 C CA . VAL A 1 293 ? 4.660 8.445 -15.989 1.00 90.56 293 VAL A CA 1
ATOM 2269 C C . VAL A 1 293 ? 4.624 9.170 -17.344 1.00 90.56 293 VAL A C 1
ATOM 2271 O O . VAL A 1 293 ? 4.513 8.564 -18.410 1.00 90.56 293 VAL A O 1
ATOM 2274 N N . ARG A 1 294 ? 4.678 10.510 -17.298 1.00 89.25 294 ARG A N 1
ATOM 2275 C CA . ARG A 1 294 ? 4.653 11.411 -18.470 1.00 89.25 294 ARG A CA 1
ATOM 2276 C C . ARG A 1 294 ? 3.461 11.194 -19.418 1.00 89.25 294 ARG A C 1
ATOM 2278 O O . ARG A 1 294 ? 3.568 11.473 -20.609 1.00 89.25 294 ARG A O 1
ATOM 2285 N N . HIS A 1 295 ? 2.329 10.712 -18.904 1.00 90.06 295 HIS A N 1
ATOM 2286 C CA . HIS A 1 295 ? 1.149 10.335 -19.690 1.00 90.06 295 HIS A CA 1
ATOM 2287 C C . HIS A 1 295 ? 1.396 9.193 -20.695 1.00 90.06 295 HIS A C 1
ATOM 2289 O O . HIS A 1 295 ? 0.661 9.062 -21.674 1.00 90.06 295 HIS A O 1
ATOM 2295 N N . VAL A 1 296 ? 2.402 8.343 -20.450 1.00 92.00 296 VAL A N 1
ATOM 2296 C CA . VAL A 1 296 ? 2.689 7.141 -21.253 1.00 92.00 296 VAL A CA 1
ATOM 2297 C C . VAL A 1 296 ? 2.596 5.885 -20.377 1.00 92.00 296 VAL A C 1
ATOM 2299 O O . VAL A 1 296 ? 3.586 5.183 -20.197 1.00 92.00 296 VAL A O 1
ATOM 2302 N N . PRO A 1 297 ? 1.432 5.568 -19.789 1.00 90.31 297 PRO A N 1
ATOM 2303 C CA . PRO A 1 297 ? 1.377 4.591 -18.704 1.00 90.31 297 PRO A CA 1
ATOM 2304 C C . PRO A 1 297 ? 1.550 3.125 -19.120 1.00 90.31 297 PRO A C 1
ATOM 2306 O O . PRO A 1 297 ? 1.975 2.307 -18.308 1.00 90.31 297 PRO A O 1
ATOM 2309 N N . LEU A 1 298 ? 1.365 2.811 -20.405 1.00 86.56 298 LEU A N 1
ATOM 2310 C CA . LEU A 1 298 ? 1.621 1.468 -20.939 1.00 86.56 298 LEU A CA 1
ATOM 2311 C C . LEU A 1 298 ? 3.105 1.082 -20.917 1.00 86.56 298 LEU A C 1
ATOM 2313 O O . LEU A 1 298 ? 3.431 -0.080 -20.730 1.00 86.56 298 LEU A O 1
ATOM 2317 N N . THR A 1 299 ? 4.014 2.036 -21.128 1.00 84.50 299 THR A N 1
ATOM 2318 C CA . THR A 1 299 ? 5.460 1.750 -21.237 1.00 84.50 299 THR A CA 1
ATOM 2319 C C . THR A 1 299 ? 6.310 2.578 -20.283 1.00 84.50 299 THR A C 1
ATOM 2321 O O . THR A 1 299 ? 7.523 2.419 -20.241 1.00 84.50 299 THR A O 1
ATOM 2324 N N . GLY A 1 300 ? 5.704 3.536 -19.590 1.00 85.50 300 GLY A N 1
ATOM 2325 C CA . GLY A 1 300 ? 6.364 4.363 -18.600 1.00 85.50 300 GLY A CA 1
ATOM 2326 C C . GLY A 1 300 ? 6.447 3.635 -17.267 1.00 85.50 300 GLY A C 1
ATOM 2327 O O . GLY A 1 300 ? 5.522 2.930 -16.864 1.00 85.50 300 GLY A O 1
ATOM 2328 N N . GLU A 1 301 ? 7.554 3.843 -16.574 1.00 81.75 301 GLU A N 1
ATOM 2329 C CA . GLU A 1 301 ? 7.827 3.278 -15.260 1.00 81.75 301 GLU A CA 1
ATOM 2330 C C . GLU A 1 301 ? 8.222 4.415 -14.321 1.00 81.75 301 GLU A C 1
ATOM 2332 O O . GLU A 1 301 ? 8.919 5.350 -14.717 1.00 81.75 301 GLU A O 1
ATOM 2337 N N . ASP A 1 302 ? 7.749 4.348 -13.082 1.00 86.19 302 ASP A N 1
ATOM 2338 C CA . ASP A 1 302 ? 8.150 5.256 -12.008 1.00 86.19 302 ASP A CA 1
ATOM 2339 C C . ASP A 1 302 ? 8.185 4.464 -10.703 1.00 86.19 302 ASP A C 1
ATOM 2341 O O . ASP A 1 302 ? 7.284 4.612 -9.879 1.00 86.19 302 ASP A O 1
ATOM 2345 N N . PRO A 1 303 ? 9.166 3.566 -10.530 1.00 84.06 303 PRO A N 1
ATOM 2346 C CA . PRO A 1 303 ? 9.191 2.687 -9.375 1.00 84.06 303 PRO A CA 1
ATOM 2347 C C . PRO A 1 303 ? 9.387 3.468 -8.076 1.00 84.06 303 PRO A C 1
ATOM 2349 O O . PRO A 1 303 ? 8.902 3.027 -7.053 1.00 84.06 303 PRO A O 1
ATOM 2352 N N . ALA A 1 304 ? 10.047 4.627 -8.069 1.00 85.94 304 ALA A N 1
ATOM 2353 C CA . ALA A 1 304 ? 10.247 5.397 -6.839 1.00 85.94 304 ALA A CA 1
ATOM 2354 C C . ALA A 1 304 ? 9.090 6.361 -6.526 1.00 85.94 304 ALA A C 1
ATOM 2356 O O . ALA A 1 304 ? 9.028 6.905 -5.422 1.00 85.94 304 ALA A O 1
ATOM 2357 N N . GLY A 1 305 ? 8.204 6.633 -7.486 1.00 87.31 305 GLY A N 1
ATOM 2358 C CA . GLY A 1 305 ? 7.281 7.755 -7.370 1.00 87.31 305 GLY A CA 1
ATOM 2359 C C . GLY A 1 305 ? 8.020 9.095 -7.330 1.00 87.31 305 GLY A C 1
ATOM 2360 O O . GLY A 1 305 ? 7.548 10.004 -6.659 1.00 87.31 305 GLY A O 1
ATOM 2361 N N . LEU A 1 306 ? 9.176 9.215 -7.987 1.00 85.44 306 LEU A N 1
ATOM 2362 C CA . LEU A 1 306 ? 10.015 10.430 -8.019 1.00 85.44 306 LEU A CA 1
ATOM 2363 C C . LEU A 1 306 ? 10.381 10.871 -9.433 1.00 85.44 306 LEU A C 1
ATOM 2365 O O . LEU A 1 306 ? 11.125 11.827 -9.574 1.00 85.44 306 LEU A O 1
ATOM 2369 N N . PHE A 1 307 ? 9.937 10.105 -10.429 1.00 65.31 307 PHE A N 1
ATOM 2370 C CA . PHE A 1 307 ? 10.373 10.121 -11.816 1.00 65.31 307 PHE A CA 1
ATOM 2371 C C . PHE A 1 307 ? 11.784 10.726 -12.073 1.00 65.31 307 PHE A C 1
ATOM 2373 O O . PHE A 1 307 ? 12.026 11.917 -12.153 1.00 65.31 307 PHE A O 1
ATOM 2380 N N . PHE A 1 308 ? 12.748 9.837 -12.296 1.00 53.50 308 PHE A N 1
ATOM 2381 C CA . PHE A 1 308 ? 13.855 10.008 -13.242 1.00 53.50 308 PHE A CA 1
ATOM 2382 C C . PHE A 1 308 ? 14.128 8.600 -13.793 1.00 53.50 308 PHE A C 1
ATOM 2384 O O . PHE A 1 308 ? 14.092 7.619 -13.051 1.00 53.50 308 PHE A O 1
ATOM 2391 N N . SER A 1 309 ? 14.292 8.472 -15.114 1.00 44.06 309 SER A N 1
ATOM 2392 C CA . SER A 1 309 ? 14.322 7.174 -15.812 1.00 44.06 309 SER A CA 1
ATOM 2393 C C . SER A 1 309 ? 15.456 6.247 -15.343 1.00 44.06 309 SER A C 1
ATOM 2395 O O . SER A 1 309 ? 16.484 6.738 -14.890 1.00 44.06 309 SER A O 1
ATOM 2397 N N . PHE A 1 310 ? 15.297 4.938 -15.590 1.00 37.97 310 PHE A N 1
ATOM 2398 C CA . PHE A 1 310 ? 16.213 3.785 -15.418 1.00 37.97 310 PHE A CA 1
ATOM 2399 C C . PHE A 1 310 ? 17.746 4.038 -15.424 1.00 37.97 310 PHE A C 1
ATOM 2401 O O . PHE A 1 310 ? 18.499 3.278 -14.822 1.00 37.97 310 PHE A O 1
ATOM 2408 N N . ALA A 1 311 ? 18.233 5.098 -16.075 1.00 39.94 311 ALA A N 1
ATOM 2409 C CA . ALA A 1 311 ? 19.640 5.502 -16.080 1.00 39.94 311 ALA A CA 1
ATOM 2410 C C . ALA A 1 311 ? 20.159 6.086 -14.744 1.00 39.94 311 ALA A C 1
ATOM 2412 O O . ALA A 1 311 ? 21.354 5.968 -14.487 1.00 39.94 311 ALA A O 1
ATOM 2413 N N . ASP A 1 312 ? 19.307 6.658 -13.885 1.00 41.59 312 ASP A N 1
ATOM 2414 C CA . ASP A 1 312 ? 19.762 7.254 -12.612 1.00 41.59 312 ASP A CA 1
ATOM 2415 C C . ASP A 1 312 ? 19.911 6.219 -11.482 1.00 41.59 312 ASP A C 1
ATOM 2417 O O . ASP A 1 312 ? 20.796 6.354 -10.639 1.00 41.59 312 ASP A O 1
ATOM 2421 N N . ILE A 1 313 ? 19.137 5.125 -11.515 1.00 41.25 313 ILE A N 1
ATOM 2422 C CA . ILE A 1 313 ? 19.252 4.007 -10.554 1.00 41.25 313 ILE A CA 1
ATOM 2423 C C . ILE A 1 313 ? 20.543 3.202 -10.791 1.00 41.25 313 ILE A C 1
ATOM 2425 O O . ILE A 1 313 ? 21.176 2.754 -9.841 1.00 41.25 313 ILE A O 1
ATOM 2429 N N . LEU A 1 314 ? 21.004 3.093 -12.042 1.00 40.78 314 LEU A N 1
ATOM 2430 C CA . LEU A 1 314 ? 22.314 2.505 -12.364 1.00 40.78 314 LEU A CA 1
ATOM 2431 C C . LEU A 1 314 ? 23.489 3.492 -12.185 1.00 40.78 314 LEU A C 1
ATOM 2433 O O . LEU A 1 314 ? 24.641 3.104 -12.371 1.00 40.78 314 LEU A O 1
ATOM 2437 N N . GLY A 1 315 ? 23.220 4.762 -11.855 1.00 38.38 315 GLY A N 1
ATOM 2438 C CA . GLY A 1 315 ? 24.182 5.868 -11.928 1.00 38.38 315 GLY A CA 1
ATOM 2439 C C . GLY A 1 315 ? 24.520 6.563 -10.606 1.00 38.38 315 GLY A C 1
ATOM 2440 O O . GLY A 1 315 ? 25.210 7.584 -10.634 1.00 38.38 315 GLY A O 1
ATOM 2441 N N . GLY A 1 316 ? 24.088 6.025 -9.462 1.00 36.41 316 GLY A N 1
ATOM 2442 C CA . GLY A 1 316 ? 24.221 6.629 -8.127 1.00 36.41 316 GLY A CA 1
ATOM 2443 C C . GLY A 1 316 ? 25.636 6.945 -7.607 1.00 36.41 316 GLY A C 1
ATOM 2444 O O . GLY A 1 316 ? 25.762 7.306 -6.439 1.00 36.41 316 GLY A O 1
ATOM 2445 N N . SER A 1 317 ? 26.704 6.869 -8.413 1.00 38.59 317 SER A N 1
ATOM 2446 C CA . SER A 1 317 ? 28.049 7.267 -7.965 1.00 38.59 317 SER A CA 1
ATOM 2447 C C . SER A 1 317 ? 28.932 8.087 -8.918 1.00 38.59 317 SER A C 1
ATOM 2449 O O . SER A 1 317 ? 29.943 8.588 -8.429 1.00 38.59 317 SER A O 1
ATOM 2451 N N . THR A 1 318 ? 28.618 8.335 -10.202 1.00 37.91 318 THR A N 1
ATOM 2452 C CA . THR A 1 318 ? 29.604 9.037 -11.077 1.00 37.91 318 THR A CA 1
ATOM 2453 C C . THR A 1 318 ? 29.095 10.018 -12.143 1.00 37.91 318 THR A C 1
ATOM 2455 O O . THR A 1 318 ? 29.908 10.724 -12.738 1.00 37.91 318 THR A O 1
ATOM 2458 N N . TRP A 1 319 ? 27.788 10.182 -12.360 1.00 42.03 319 TRP A N 1
ATOM 2459 C CA . TRP A 1 319 ? 27.292 10.900 -13.553 1.00 42.03 319 TRP A CA 1
ATOM 2460 C C . TRP A 1 319 ? 27.101 12.422 -13.404 1.00 42.03 319 TRP A C 1
ATOM 2462 O O . TRP A 1 319 ? 26.938 13.127 -14.399 1.00 42.03 319 TRP A O 1
ATOM 2472 N N . GLN A 1 320 ? 27.165 12.972 -12.187 1.00 39.50 320 GLN A N 1
ATOM 2473 C CA . GLN A 1 320 ? 26.862 14.393 -11.944 1.00 39.50 320 GLN A CA 1
ATOM 2474 C C . GLN A 1 320 ? 27.947 15.383 -12.408 1.00 39.50 320 GLN A C 1
ATOM 2476 O O . GLN A 1 320 ? 27.664 16.573 -12.530 1.00 39.50 320 GLN A O 1
ATOM 2481 N N . ALA A 1 321 ? 29.174 14.933 -12.690 1.00 41.69 321 ALA A N 1
ATOM 2482 C CA . ALA A 1 321 ? 30.283 15.840 -13.006 1.00 41.69 321 ALA A CA 1
ATOM 2483 C C . ALA A 1 321 ? 30.414 16.211 -14.500 1.00 41.69 321 ALA A C 1
ATOM 2485 O O . ALA A 1 321 ? 31.096 17.184 -14.812 1.00 41.69 321 ALA A O 1
ATOM 2486 N N . GLU A 1 322 ? 29.772 15.484 -15.423 1.00 43.72 322 GLU A N 1
ATOM 2487 C CA . GLU A 1 322 ? 29.987 15.651 -16.878 1.00 43.72 322 GLU A CA 1
ATOM 2488 C C . GLU A 1 322 ? 28.797 16.281 -17.637 1.00 43.72 322 GLU A C 1
ATOM 2490 O O . GLU A 1 322 ? 28.879 16.522 -18.839 1.00 43.72 322 GLU A O 1
ATOM 2495 N N . LEU A 1 323 ? 27.700 16.628 -16.955 1.00 41.97 323 LEU A N 1
ATOM 2496 C CA . LEU A 1 323 ? 26.439 17.080 -17.572 1.00 41.97 323 LEU A CA 1
ATOM 2497 C C . LEU A 1 323 ? 26.361 18.585 -17.929 1.00 41.97 323 LEU A C 1
ATOM 2499 O O . LEU A 1 323 ? 25.269 19.150 -17.970 1.00 41.97 323 LEU A O 1
ATOM 2503 N N . GLN A 1 324 ? 27.483 19.260 -18.209 1.00 43.09 324 GLN A N 1
ATOM 2504 C CA . GLN A 1 324 ? 27.491 20.713 -18.481 1.00 43.09 324 GLN A CA 1
ATOM 2505 C C . GLN A 1 324 ? 27.790 21.162 -19.930 1.00 43.09 324 GLN A C 1
ATOM 2507 O O . GLN A 1 324 ? 27.824 22.369 -20.159 1.00 43.09 324 GLN A O 1
ATOM 2512 N N . GLU A 1 325 ? 27.911 20.287 -20.943 1.00 41.84 325 GLU A N 1
ATOM 2513 C CA . GLU A 1 325 ? 28.194 20.741 -22.327 1.00 41.84 325 GLU A CA 1
ATOM 2514 C C . GLU A 1 325 ? 27.290 20.143 -23.437 1.00 41.84 325 GLU A C 1
ATOM 2516 O O . GLU A 1 325 ? 27.312 18.954 -23.723 1.00 41.84 325 GLU A O 1
ATOM 2521 N N . THR A 1 326 ? 26.514 21.033 -24.079 1.00 42.50 326 THR A N 1
ATOM 2522 C CA . THR A 1 326 ? 25.830 20.995 -25.403 1.00 42.50 326 THR A CA 1
ATOM 2523 C C . THR A 1 326 ? 25.148 19.710 -25.938 1.00 42.50 326 THR A C 1
ATOM 2525 O O . THR A 1 326 ? 25.753 18.686 -26.231 1.00 42.50 326 THR A O 1
ATOM 2528 N N . SER A 1 327 ? 23.852 19.838 -26.258 1.00 40.31 327 SER A N 1
ATOM 2529 C CA . SER A 1 327 ? 22.871 18.764 -26.517 1.00 40.31 327 SER A CA 1
ATOM 2530 C C . SER A 1 327 ? 22.968 17.972 -27.838 1.00 40.31 327 SER A C 1
ATOM 2532 O O . SER A 1 327 ? 22.257 16.978 -27.989 1.00 40.31 327 SER A O 1
ATOM 2534 N N . ALA A 1 328 ? 23.806 18.364 -28.803 1.00 39.09 328 ALA A N 1
ATOM 2535 C CA . ALA A 1 328 ? 23.843 17.719 -30.127 1.00 39.09 328 ALA A CA 1
ATOM 2536 C C . ALA A 1 328 ? 24.836 16.544 -30.206 1.00 39.09 328 ALA A C 1
ATOM 2538 O O . ALA A 1 328 ? 24.491 15.489 -30.741 1.00 39.09 328 ALA A O 1
ATOM 2539 N N . ASP A 1 329 ? 26.022 16.686 -29.610 1.00 45.59 329 ASP A N 1
ATOM 2540 C CA . ASP A 1 329 ? 26.986 15.584 -29.465 1.00 45.59 329 ASP A CA 1
ATOM 2541 C C . ASP A 1 329 ? 26.519 14.578 -28.390 1.00 45.59 329 ASP A C 1
ATOM 2543 O O . ASP A 1 329 ? 26.756 13.372 -28.502 1.00 45.59 329 ASP A O 1
ATOM 2547 N N . TYR A 1 330 ? 25.709 15.054 -27.432 1.00 49.16 330 TYR A N 1
ATOM 2548 C CA . TYR A 1 330 ? 25.090 14.276 -26.357 1.00 49.16 330 TYR A CA 1
ATOM 2549 C C . TYR A 1 330 ? 24.233 13.104 -26.855 1.00 49.16 330 TYR A C 1
ATOM 2551 O O . TYR A 1 330 ? 24.349 12.002 -26.337 1.00 49.16 330 TYR A O 1
ATOM 2559 N N . LEU A 1 331 ? 23.402 13.280 -27.890 1.00 42.34 331 LEU A N 1
ATOM 2560 C CA . LEU A 1 331 ? 22.522 12.200 -28.367 1.00 42.34 331 LEU A CA 1
ATOM 2561 C C . LEU A 1 331 ? 23.286 11.073 -29.079 1.00 42.34 331 LEU A C 1
ATOM 2563 O O . LEU A 1 331 ? 22.895 9.908 -28.988 1.00 42.34 331 LEU A O 1
ATOM 2567 N N . GLN A 1 332 ? 24.377 11.392 -29.781 1.00 45.31 332 GLN A N 1
ATOM 2568 C CA . GLN A 1 332 ? 25.183 10.376 -30.464 1.00 45.31 332 GLN A CA 1
ATOM 2569 C C . GLN A 1 332 ? 26.098 9.613 -29.509 1.00 45.31 332 GLN A C 1
ATOM 2571 O O . GLN A 1 332 ? 26.241 8.394 -29.661 1.00 45.31 332 GLN A O 1
ATOM 2576 N N . ASP A 1 333 ? 26.691 10.295 -28.531 1.00 45.88 333 ASP A N 1
ATOM 2577 C CA . ASP A 1 333 ? 27.527 9.639 -27.530 1.00 45.88 333 ASP A CA 1
ATOM 2578 C C . ASP A 1 333 ? 26.685 8.924 -26.471 1.00 45.88 333 ASP A C 1
ATOM 2580 O O . ASP A 1 333 ? 27.019 7.789 -26.130 1.00 45.88 333 ASP A O 1
ATOM 2584 N N . ALA A 1 334 ? 25.517 9.454 -26.087 1.00 44.97 334 ALA A N 1
ATOM 2585 C CA . ALA A 1 334 ? 24.529 8.703 -25.314 1.00 44.97 334 ALA A CA 1
ATOM 2586 C C . ALA A 1 334 ? 24.125 7.427 -26.056 1.00 44.97 334 ALA A C 1
ATOM 2588 O O . ALA A 1 334 ? 24.169 6.360 -25.466 1.00 44.97 334 ALA A O 1
ATOM 2589 N N . HIS A 1 335 ? 23.842 7.469 -27.364 1.00 40.59 335 HIS A N 1
ATOM 2590 C CA . HIS A 1 335 ? 23.474 6.266 -28.121 1.00 40.59 335 HIS A CA 1
ATOM 2591 C C . HIS A 1 335 ? 24.594 5.206 -28.180 1.00 40.59 335 HIS A C 1
ATOM 2593 O O . HIS A 1 335 ? 24.336 4.010 -28.016 1.00 40.59 335 HIS A O 1
ATOM 2599 N N . LYS A 1 336 ? 25.853 5.610 -28.403 1.00 43.72 336 LYS A N 1
ATOM 2600 C CA . LYS A 1 336 ? 27.000 4.679 -28.437 1.00 43.72 336 LYS A CA 1
ATOM 2601 C C . LYS A 1 336 ? 27.317 4.110 -27.055 1.00 43.72 336 LYS A C 1
ATOM 2603 O O . LYS A 1 336 ? 27.615 2.918 -26.949 1.00 43.72 336 LYS A O 1
ATOM 2608 N N . THR A 1 337 ? 27.216 4.932 -26.016 1.00 49.06 337 THR A N 1
ATOM 2609 C CA . THR A 1 337 ? 27.394 4.525 -24.620 1.00 49.06 337 THR A CA 1
ATOM 2610 C C . THR A 1 337 ? 26.266 3.601 -24.181 1.00 49.06 337 THR A C 1
ATOM 2612 O O . THR A 1 337 ? 26.555 2.537 -23.643 1.00 49.06 337 THR A O 1
ATOM 2615 N N . PHE A 1 338 ? 25.015 3.908 -24.536 1.00 44.31 338 PHE A N 1
ATOM 2616 C CA . PHE A 1 338 ? 23.837 3.083 -24.260 1.00 44.31 338 PHE A CA 1
ATOM 2617 C C . PHE A 1 338 ? 23.940 1.722 -24.939 1.00 44.31 338 PHE A C 1
ATOM 2619 O O . PHE A 1 338 ? 23.709 0.702 -24.310 1.00 44.31 338 PHE A O 1
ATOM 2626 N N . LYS A 1 339 ? 24.382 1.663 -26.201 1.00 42.81 339 LYS A N 1
ATOM 2627 C CA . LYS A 1 339 ? 24.610 0.387 -26.892 1.00 42.81 339 LYS A CA 1
ATOM 2628 C C . LYS A 1 339 ? 25.742 -0.424 -26.252 1.00 42.81 339 LYS A C 1
ATOM 2630 O O . LYS A 1 339 ? 25.613 -1.635 -26.092 1.00 42.81 339 LYS A O 1
ATOM 2635 N N . GLY A 1 340 ? 26.843 0.234 -25.886 1.00 45.56 340 GLY A N 1
ATOM 2636 C CA . GLY A 1 340 ? 27.985 -0.406 -25.232 1.00 45.56 340 GLY A CA 1
ATOM 2637 C C . GLY A 1 340 ? 27.708 -0.844 -23.790 1.00 45.56 340 GLY A C 1
ATOM 2638 O O . GLY A 1 340 ? 28.326 -1.803 -23.338 1.00 45.56 340 GLY A O 1
ATOM 2639 N N . HIS A 1 341 ? 26.802 -0.165 -23.082 1.00 45.50 341 HIS A N 1
ATOM 2640 C CA . HIS A 1 341 ? 26.339 -0.532 -21.743 1.00 45.50 341 HIS A CA 1
ATOM 2641 C C . HIS A 1 341 ? 25.231 -1.574 -21.798 1.00 45.50 341 HIS A C 1
ATOM 2643 O O . HIS A 1 341 ? 25.338 -2.553 -21.086 1.00 45.50 341 HIS A O 1
ATOM 2649 N N . ALA A 1 342 ? 24.255 -1.470 -22.698 1.00 42.78 342 ALA A N 1
ATOM 2650 C CA . ALA A 1 342 ? 23.242 -2.503 -22.904 1.00 42.78 342 ALA A CA 1
ATOM 2651 C C . ALA A 1 342 ? 23.894 -3.851 -23.240 1.00 42.78 342 ALA A C 1
ATOM 2653 O O . ALA A 1 342 ? 23.575 -4.859 -22.629 1.00 42.78 342 ALA A O 1
ATOM 2654 N N . GLN A 1 343 ? 24.891 -3.879 -24.133 1.00 46.44 343 GLN A N 1
ATOM 2655 C CA . GLN A 1 343 ? 25.642 -5.111 -24.413 1.00 46.44 343 GLN A CA 1
ATOM 2656 C C . GLN A 1 343 ? 26.398 -5.659 -23.191 1.00 46.44 343 GLN A C 1
ATOM 2658 O O . GLN A 1 343 ? 26.566 -6.871 -23.088 1.00 46.44 343 GLN A O 1
ATOM 2663 N N . ARG A 1 344 ? 26.840 -4.794 -22.269 1.00 48.41 344 ARG A N 1
ATOM 2664 C CA . ARG A 1 344 ? 27.481 -5.201 -21.009 1.00 48.41 344 ARG A CA 1
ATOM 2665 C C . ARG A 1 344 ? 26.468 -5.676 -19.977 1.00 48.41 344 ARG A C 1
ATOM 2667 O O . ARG A 1 344 ? 26.683 -6.721 -19.394 1.00 48.41 344 ARG A O 1
ATOM 2674 N N . VAL A 1 345 ? 25.367 -4.957 -19.796 1.00 47.81 345 VAL A N 1
ATOM 2675 C CA . VAL A 1 345 ? 24.267 -5.300 -18.892 1.00 47.81 345 VAL A CA 1
ATOM 2676 C C . VAL A 1 345 ? 23.657 -6.627 -19.319 1.00 47.81 345 VAL A C 1
ATOM 2678 O O . VAL A 1 345 ? 23.635 -7.546 -18.521 1.00 47.81 345 VAL A O 1
ATOM 2681 N N . PHE A 1 346 ? 23.306 -6.806 -20.594 1.00 46.56 346 PHE A N 1
ATOM 2682 C CA . PHE A 1 346 ? 22.795 -8.089 -21.086 1.00 46.56 346 PHE A CA 1
ATOM 2683 C C . PHE A 1 346 ? 23.837 -9.215 -21.023 1.00 46.56 346 PHE A C 1
ATOM 2685 O O . PHE A 1 346 ? 23.476 -10.361 -20.775 1.00 46.56 346 PHE A O 1
ATOM 2692 N N . GLY A 1 347 ? 25.126 -8.910 -21.216 1.00 45.38 347 GLY A N 1
ATOM 2693 C CA . GLY A 1 347 ? 26.204 -9.888 -21.035 1.00 45.38 347 GLY A CA 1
ATOM 2694 C C . GLY A 1 347 ? 26.392 -10.306 -19.574 1.00 45.38 347 GLY A C 1
ATOM 2695 O O . GLY A 1 347 ? 26.591 -11.485 -19.299 1.00 45.38 347 GLY A O 1
ATOM 2696 N N . ASN A 1 348 ? 26.284 -9.354 -18.649 1.00 46.19 348 ASN A N 1
ATOM 2697 C CA . ASN A 1 348 ? 26.399 -9.569 -17.212 1.00 46.19 348 ASN A CA 1
ATOM 2698 C C . ASN A 1 348 ? 25.164 -10.289 -16.668 1.00 46.19 348 ASN A C 1
ATOM 2700 O O . ASN A 1 348 ? 25.328 -11.280 -15.977 1.00 46.19 348 ASN A O 1
ATOM 2704 N N . ILE A 1 349 ? 23.953 -9.868 -17.049 1.00 46.91 349 ILE A N 1
ATOM 2705 C CA . ILE A 1 349 ? 22.687 -10.525 -16.691 1.00 46.91 349 ILE A CA 1
ATOM 2706 C C . ILE A 1 349 ? 22.703 -11.980 -17.152 1.00 46.91 349 ILE A C 1
ATOM 2708 O O . ILE A 1 349 ? 22.446 -12.868 -16.353 1.00 46.91 349 ILE A O 1
ATOM 2712 N N . ALA A 1 350 ? 23.085 -12.257 -18.403 1.00 46.12 350 ALA A N 1
ATOM 2713 C CA . ALA A 1 350 ? 23.155 -13.634 -18.889 1.00 46.12 350 ALA A CA 1
ATOM 2714 C C . ALA A 1 350 ? 24.166 -14.492 -18.103 1.00 46.12 350 ALA A C 1
ATOM 2716 O O . ALA A 1 350 ? 23.961 -15.691 -17.945 1.00 46.12 350 ALA A O 1
ATOM 2717 N N . LEU A 1 351 ? 25.257 -13.898 -17.609 1.00 48.44 351 LEU A N 1
ATOM 2718 C CA . LEU A 1 351 ? 26.260 -14.596 -16.801 1.00 48.44 351 LEU A CA 1
ATOM 2719 C C . LEU A 1 351 ? 25.827 -14.771 -15.339 1.00 48.44 351 LEU A C 1
ATOM 2721 O O . LEU A 1 351 ? 26.087 -15.834 -14.778 1.00 48.44 351 LEU A O 1
ATOM 2725 N N . PHE A 1 352 ? 25.154 -13.781 -14.749 1.00 51.94 352 PHE A N 1
ATOM 2726 C CA . PHE A 1 352 ? 24.556 -13.881 -13.417 1.00 51.94 352 PHE A CA 1
ATOM 2727 C C . PHE A 1 352 ? 23.443 -14.924 -13.415 1.00 51.94 352 PHE A C 1
ATOM 2729 O O . PHE A 1 352 ? 23.553 -15.888 -12.677 1.00 51.94 352 PHE A O 1
ATOM 2736 N N . GLN A 1 353 ? 22.523 -14.890 -14.381 1.00 52.66 353 GLN A N 1
ATOM 2737 C CA . GLN A 1 353 ? 21.478 -15.908 -14.531 1.00 52.66 353 GLN A CA 1
ATOM 2738 C C . GLN A 1 353 ? 22.040 -17.328 -14.703 1.00 52.66 353 GLN A C 1
ATOM 2740 O O . GLN A 1 353 ? 21.446 -18.295 -14.232 1.00 52.66 353 GLN A O 1
ATOM 2745 N N . MET A 1 354 ? 23.197 -17.489 -15.358 1.00 55.50 354 MET A N 1
ATOM 2746 C CA . MET A 1 354 ? 23.876 -18.788 -15.431 1.00 55.50 354 MET A CA 1
ATOM 2747 C C . MET A 1 354 ? 24.470 -19.222 -14.084 1.00 55.50 354 MET A C 1
ATOM 2749 O O . MET A 1 354 ? 24.434 -20.413 -13.774 1.00 55.50 354 MET A O 1
ATOM 2753 N N . ALA A 1 355 ? 25.017 -18.289 -13.302 1.00 54.00 355 ALA A N 1
ATOM 2754 C CA . ALA A 1 355 ? 25.538 -18.556 -11.964 1.00 54.00 355 ALA A CA 1
ATOM 2755 C C . ALA A 1 355 ? 24.405 -18.844 -10.964 1.00 54.00 355 ALA A C 1
ATOM 2757 O O . ALA A 1 355 ? 24.499 -19.819 -10.222 1.00 54.00 355 ALA A O 1
ATOM 2758 N N . ASP A 1 356 ? 23.313 -18.085 -11.024 1.00 56.06 356 ASP A N 1
ATOM 2759 C CA . ASP A 1 356 ? 22.114 -18.247 -10.201 1.00 56.06 356 ASP A CA 1
ATOM 2760 C C . ASP A 1 356 ? 21.442 -19.581 -10.502 1.00 56.06 356 ASP A C 1
ATOM 2762 O O . ASP A 1 356 ? 21.133 -20.344 -9.592 1.00 56.06 356 ASP A O 1
ATOM 2766 N N . ALA A 1 357 ? 21.307 -19.934 -11.786 1.00 57.59 357 ALA A N 1
ATOM 2767 C CA . ALA A 1 357 ? 20.806 -21.243 -12.186 1.00 57.59 357 ALA A CA 1
ATOM 2768 C C . ALA A 1 357 ? 21.715 -22.382 -11.701 1.00 57.59 357 ALA A C 1
ATOM 2770 O O . ALA A 1 357 ? 21.215 -23.452 -11.361 1.00 57.59 357 ALA A O 1
ATOM 2771 N N . GLN A 1 358 ? 23.035 -22.182 -11.664 1.00 59.31 358 GLN A N 1
ATOM 2772 C CA . GLN A 1 358 ? 23.977 -23.190 -11.179 1.00 59.31 358 GLN A CA 1
ATOM 2773 C C . GLN A 1 358 ? 23.938 -23.332 -9.649 1.00 59.31 358 GLN A C 1
ATOM 2775 O O . GLN A 1 358 ? 23.996 -24.458 -9.158 1.00 59.31 358 GLN A O 1
ATOM 2780 N N . TRP A 1 359 ? 23.806 -22.227 -8.910 1.00 79.25 359 TRP A N 1
ATOM 2781 C CA . TRP A 1 359 ? 23.625 -22.222 -7.456 1.00 79.25 359 TRP A CA 1
ATOM 2782 C C . TRP A 1 359 ? 22.276 -22.832 -7.062 1.00 79.25 359 TRP A C 1
ATOM 2784 O O . TRP A 1 359 ? 22.241 -23.782 -6.288 1.00 79.25 359 TRP A O 1
ATOM 2794 N N . ALA A 1 360 ? 21.179 -22.390 -7.684 1.00 64.94 360 ALA A N 1
ATOM 2795 C CA . ALA A 1 360 ? 19.829 -22.884 -7.408 1.00 64.94 360 ALA A CA 1
ATOM 2796 C C . ALA A 1 360 ? 19.646 -24.376 -7.750 1.00 64.94 360 ALA A C 1
ATOM 2798 O O . ALA A 1 360 ? 18.730 -25.032 -7.253 1.00 64.94 360 ALA A O 1
ATOM 2799 N N . GLN A 1 361 ? 20.507 -24.935 -8.609 1.00 59.50 361 GLN A N 1
ATOM 2800 C CA . GLN A 1 361 ? 20.529 -26.367 -8.916 1.00 59.50 361 GLN A CA 1
ATOM 2801 C C . GLN A 1 361 ? 21.372 -27.194 -7.929 1.00 59.50 361 GLN A C 1
ATOM 2803 O O . GLN A 1 361 ? 21.226 -28.420 -7.908 1.00 59.50 361 GLN A O 1
ATOM 2808 N N . ASP A 1 362 ? 22.220 -26.572 -7.103 1.00 67.69 362 ASP A N 1
ATOM 2809 C CA . ASP A 1 362 ? 23.043 -27.249 -6.097 1.00 67.69 362 ASP A CA 1
ATOM 2810 C C . ASP A 1 362 ? 22.465 -27.078 -4.688 1.00 67.69 362 ASP A C 1
ATOM 2812 O O . ASP A 1 362 ? 22.796 -26.163 -3.944 1.00 67.69 362 ASP A O 1
ATOM 2816 N N . TRP A 1 363 ? 21.649 -28.047 -4.280 1.00 70.56 363 TRP A N 1
ATOM 2817 C CA . TRP A 1 363 ? 21.007 -28.084 -2.963 1.00 70.56 363 TRP A CA 1
ATOM 2818 C C . TRP A 1 363 ? 21.980 -28.239 -1.781 1.00 70.56 363 TRP A C 1
ATOM 2820 O O . TRP A 1 363 ? 21.547 -28.198 -0.631 1.00 70.56 363 TRP A O 1
ATOM 2830 N N . ASN A 1 364 ? 23.274 -28.472 -2.032 1.00 75.00 364 ASN A N 1
ATOM 2831 C CA . ASN A 1 364 ? 24.298 -28.484 -0.985 1.00 75.00 364 ASN A CA 1
ATOM 2832 C C . ASN A 1 364 ? 25.052 -27.152 -0.879 1.00 75.00 364 ASN A C 1
ATOM 2834 O O . ASN A 1 364 ? 25.891 -27.014 0.018 1.00 75.00 364 ASN A O 1
ATOM 2838 N N . ALA A 1 365 ? 24.803 -26.204 -1.788 1.00 69.12 365 ALA A N 1
ATOM 2839 C CA . ALA A 1 365 ? 25.336 -24.858 -1.676 1.00 69.12 365 ALA A CA 1
ATOM 2840 C C . ALA A 1 365 ? 24.747 -24.181 -0.433 1.00 69.12 365 ALA A C 1
ATOM 2842 O O . ALA A 1 365 ? 23.594 -24.409 -0.068 1.00 69.12 365 ALA A O 1
ATOM 2843 N N . ARG A 1 366 ? 25.558 -23.382 0.265 1.00 65.00 366 ARG A N 1
ATOM 2844 C CA . ARG A 1 366 ? 25.075 -22.619 1.420 1.00 65.00 366 ARG A CA 1
ATOM 2845 C C . ARG A 1 366 ? 24.396 -21.360 0.897 1.00 65.00 366 ARG A C 1
ATOM 2847 O O . ARG A 1 366 ? 24.932 -20.719 -0.003 1.00 65.00 366 ARG A O 1
ATOM 2854 N N . ASP A 1 367 ? 23.282 -20.965 1.497 1.00 60.56 367 ASP A N 1
ATOM 2855 C CA . ASP A 1 367 ? 22.600 -19.713 1.134 1.00 60.56 367 ASP A CA 1
ATOM 2856 C C . ASP A 1 367 ? 23.503 -18.486 1.372 1.00 60.56 367 ASP A C 1
ATOM 2858 O O . ASP A 1 367 ? 23.481 -17.526 0.605 1.00 60.56 367 ASP A O 1
ATOM 2862 N N . ASP A 1 368 ? 24.397 -18.567 2.366 1.00 58.53 368 ASP A N 1
ATOM 2863 C CA . ASP A 1 368 ? 25.432 -17.558 2.635 1.00 58.53 368 ASP A CA 1
ATOM 2864 C C . ASP A 1 368 ? 26.402 -17.363 1.456 1.00 58.53 368 ASP A C 1
ATOM 2866 O O . ASP A 1 368 ? 26.943 -16.275 1.262 1.00 58.53 368 ASP A O 1
ATOM 2870 N N . ASP A 1 369 ? 26.636 -18.407 0.651 1.00 55.25 369 ASP A N 1
ATOM 2871 C CA . ASP A 1 369 ? 27.509 -18.313 -0.522 1.00 55.25 369 ASP A CA 1
ATOM 2872 C C . ASP A 1 369 ? 26.848 -17.507 -1.658 1.00 55.25 369 ASP A C 1
ATOM 2874 O O . ASP A 1 369 ? 27.556 -17.073 -2.564 1.00 55.25 369 ASP A O 1
ATOM 2878 N N . TYR A 1 370 ? 25.527 -17.282 -1.595 1.00 56.00 370 TYR A N 1
ATOM 2879 C CA . TYR A 1 370 ? 24.768 -16.403 -2.491 1.00 56.00 370 TYR A CA 1
ATOM 2880 C C . TYR A 1 370 ? 24.669 -14.973 -1.932 1.00 56.00 370 TYR A C 1
ATOM 2882 O O . TYR A 1 370 ? 24.919 -14.009 -2.650 1.00 56.00 370 TYR A O 1
ATOM 2890 N N . SER A 1 371 ? 24.390 -14.816 -0.632 1.00 46.41 371 SER A N 1
ATOM 2891 C CA . SER A 1 371 ? 24.161 -13.503 -0.001 1.00 46.41 371 SER A CA 1
ATOM 2892 C C . SER A 1 371 ? 25.436 -12.714 0.342 1.00 46.41 371 SER A C 1
ATOM 2894 O O . SER A 1 371 ? 25.422 -11.486 0.326 1.00 46.41 371 SER A O 1
ATOM 2896 N N . VAL A 1 372 ? 26.576 -13.374 0.593 1.00 45.16 372 VAL A N 1
ATOM 2897 C CA . VAL A 1 372 ? 27.865 -12.710 0.919 1.00 45.16 372 VAL A CA 1
ATOM 2898 C C . VAL A 1 372 ? 28.615 -12.222 -0.338 1.00 45.16 372 VAL A C 1
ATOM 2900 O O . VAL A 1 372 ? 29.690 -11.627 -0.252 1.00 45.16 372 VAL A O 1
ATOM 2903 N N . LEU A 1 373 ? 28.056 -12.427 -1.535 1.00 45.84 373 LEU A N 1
ATOM 2904 C CA . LEU A 1 373 ? 28.679 -12.045 -2.810 1.00 45.84 373 LEU A CA 1
ATOM 2905 C C . LEU A 1 373 ? 28.800 -10.520 -3.025 1.00 45.84 373 LEU A C 1
ATOM 2907 O O . LEU A 1 373 ? 29.513 -10.109 -3.938 1.00 45.84 373 LEU A O 1
ATOM 2911 N N . GLY A 1 374 ? 28.177 -9.682 -2.187 1.00 40.00 374 GLY A N 1
ATOM 2912 C CA . GLY A 1 374 ? 28.195 -8.216 -2.315 1.00 40.00 374 GLY A CA 1
ATOM 2913 C C . GLY A 1 374 ? 29.287 -7.458 -1.543 1.00 40.00 374 GLY A C 1
ATOM 2914 O O . GLY A 1 374 ? 29.478 -6.270 -1.801 1.00 40.00 374 GLY A O 1
ATOM 2915 N N . ASP A 1 375 ? 30.017 -8.089 -0.614 1.00 36.28 375 ASP A N 1
ATOM 2916 C CA . ASP A 1 375 ? 30.833 -7.330 0.350 1.00 36.28 375 ASP A CA 1
ATOM 2917 C C . ASP A 1 375 ? 32.282 -7.107 -0.137 1.00 36.28 375 ASP A C 1
ATOM 2919 O O . ASP A 1 375 ? 33.143 -7.996 -0.092 1.00 36.28 375 ASP A O 1
ATOM 2923 N N . ILE A 1 376 ? 32.560 -5.902 -0.647 1.00 42.28 376 ILE A N 1
ATOM 2924 C CA . ILE A 1 376 ? 33.918 -5.424 -0.948 1.00 42.28 376 ILE A CA 1
ATOM 2925 C C . ILE A 1 376 ? 34.469 -4.740 0.311 1.00 42.28 376 ILE A C 1
ATOM 2927 O O . ILE A 1 376 ? 34.145 -3.589 0.596 1.00 42.28 376 ILE A O 1
ATOM 2931 N N . ASP A 1 377 ? 35.351 -5.425 1.043 1.00 38.66 377 ASP A N 1
ATOM 2932 C CA . ASP A 1 377 ? 36.076 -4.841 2.179 1.00 38.66 377 ASP A CA 1
ATOM 2933 C C . ASP A 1 377 ? 37.088 -3.779 1.699 1.00 38.66 377 ASP A C 1
ATOM 2935 O O . ASP A 1 377 ? 38.084 -4.100 1.039 1.00 38.66 377 ASP A O 1
ATOM 2939 N N . TYR A 1 378 ? 36.883 -2.512 2.078 1.00 42.28 378 TYR A N 1
ATOM 2940 C CA . TYR A 1 378 ? 37.817 -1.412 1.803 1.00 42.28 378 TYR A CA 1
ATOM 2941 C C . TYR A 1 378 ? 38.731 -1.131 3.004 1.00 42.28 378 TYR A C 1
ATOM 2943 O O . TYR A 1 378 ? 38.274 -0.705 4.063 1.00 42.28 378 TYR A O 1
ATOM 2951 N N . TYR A 1 379 ? 40.050 -1.269 2.820 1.00 35.03 379 TYR A N 1
ATOM 2952 C CA . TYR A 1 379 ? 41.055 -0.832 3.798 1.00 35.03 379 TYR A CA 1
ATOM 2953 C C . TYR A 1 379 ? 41.795 0.419 3.302 1.00 35.03 379 TYR A C 1
ATOM 2955 O O . TYR A 1 379 ? 42.612 0.356 2.384 1.00 35.03 379 TYR A O 1
ATOM 2963 N N . TYR A 1 380 ? 41.551 1.568 3.940 1.00 35.19 380 TYR A N 1
ATOM 2964 C CA . TYR A 1 380 ? 42.320 2.797 3.709 1.00 35.19 380 TYR A CA 1
ATOM 2965 C C . TYR A 1 380 ? 43.540 2.847 4.640 1.00 35.19 380 TYR A C 1
ATOM 2967 O O . TYR A 1 380 ? 43.438 3.252 5.796 1.00 35.19 380 TYR A O 1
ATOM 2975 N N . GLY A 1 381 ? 44.706 2.432 4.134 1.00 33.50 381 GLY A N 1
ATOM 2976 C CA . GLY A 1 381 ? 46.004 2.604 4.796 1.00 33.50 381 GLY A CA 1
ATOM 2977 C C . GLY A 1 381 ? 46.944 3.509 3.992 1.00 33.50 381 GLY A C 1
ATOM 2978 O O . GLY A 1 381 ? 46.985 3.435 2.766 1.00 33.50 381 GLY A O 1
ATOM 2979 N N . ASP A 1 382 ? 47.744 4.330 4.680 1.00 34.56 382 ASP A N 1
ATOM 2980 C CA . ASP A 1 382 ? 48.525 5.475 4.158 1.00 34.56 382 ASP A CA 1
ATOM 2981 C C . ASP A 1 382 ? 49.578 5.203 3.052 1.00 34.56 382 ASP A C 1
ATOM 2983 O O . ASP A 1 382 ? 50.339 6.096 2.678 1.00 34.56 382 ASP A O 1
ATOM 2987 N N . SER A 1 383 ? 49.665 4.004 2.469 1.00 38.00 383 SER A N 1
ATOM 2988 C CA . SER A 1 383 ? 50.581 3.763 1.334 1.00 38.00 383 SER A CA 1
ATOM 2989 C C . SER A 1 383 ? 50.259 2.576 0.417 1.00 38.00 383 SER A C 1
ATOM 2991 O O . SER A 1 383 ? 50.989 2.371 -0.556 1.00 38.00 383 SER A O 1
ATOM 2993 N N . VAL A 1 384 ? 49.168 1.836 0.641 1.00 38.00 384 VAL A N 1
ATOM 2994 C CA . VAL A 1 384 ? 48.788 0.671 -0.177 1.00 38.00 384 VAL A CA 1
ATOM 2995 C C . VAL A 1 384 ? 47.278 0.696 -0.402 1.00 38.00 384 VAL A C 1
ATOM 2997 O O . VAL A 1 384 ? 46.517 0.723 0.557 1.00 38.00 384 VAL A O 1
ATOM 3000 N N . TYR A 1 385 ? 46.858 0.714 -1.669 1.00 43.62 385 TYR A N 1
ATOM 3001 C CA . TYR A 1 385 ? 45.462 0.492 -2.051 1.00 43.62 385 TYR A CA 1
ATOM 3002 C C . TYR A 1 385 ? 45.303 -1.006 -2.299 1.00 43.62 385 TYR A C 1
ATOM 3004 O O . TYR A 1 385 ? 45.949 -1.536 -3.205 1.00 43.62 385 TYR A O 1
ATOM 3012 N N . GLU A 1 386 ? 44.498 -1.675 -1.480 1.00 40.78 386 GLU A N 1
ATOM 3013 C CA . GLU A 1 386 ? 44.226 -3.107 -1.582 1.00 40.78 386 GLU A CA 1
ATOM 3014 C C . GLU A 1 386 ? 42.717 -3.290 -1.775 1.00 40.78 386 GLU A C 1
ATOM 3016 O O . GLU A 1 386 ? 41.930 -2.861 -0.936 1.00 40.78 386 GLU A O 1
ATOM 3021 N N . ALA A 1 387 ? 42.320 -3.875 -2.905 1.00 41.84 387 ALA A N 1
ATOM 3022 C CA . ALA A 1 387 ? 40.946 -4.288 -3.169 1.00 41.84 387 ALA A CA 1
ATOM 3023 C C . ALA A 1 387 ? 40.930 -5.816 -3.215 1.00 41.84 387 ALA A C 1
ATOM 3025 O O . ALA A 1 387 ? 41.626 -6.406 -4.045 1.00 41.84 387 ALA A O 1
ATOM 3026 N N . ARG A 1 388 ? 40.167 -6.443 -2.315 1.00 40.81 388 ARG A N 1
ATOM 3027 C CA . ARG A 1 388 ? 40.016 -7.900 -2.237 1.00 40.81 388 ARG A CA 1
ATOM 3028 C C . ARG A 1 388 ? 38.629 -8.278 -2.742 1.00 40.81 388 ARG A C 1
ATOM 3030 O O . ARG A 1 388 ? 37.643 -7.708 -2.298 1.00 40.81 388 ARG A O 1
ATOM 3037 N N . SER A 1 389 ? 38.548 -9.249 -3.648 1.00 41.06 389 SER A N 1
ATOM 3038 C CA . SER A 1 389 ? 37.269 -9.809 -4.118 1.00 41.06 389 SER A CA 1
ATOM 3039 C C . SER A 1 389 ? 37.256 -11.318 -3.911 1.00 41.06 389 SER A C 1
ATOM 3041 O O . SER A 1 389 ? 38.220 -11.992 -4.270 1.00 41.06 389 SER A O 1
ATOM 3043 N N . ARG A 1 390 ? 36.200 -11.865 -3.299 1.00 40.12 390 ARG A N 1
ATOM 3044 C CA . ARG A 1 390 ? 36.044 -13.315 -3.101 1.00 40.12 390 ARG A CA 1
ATOM 3045 C C . ARG A 1 390 ? 35.190 -13.909 -4.224 1.00 40.12 390 ARG A C 1
ATOM 3047 O O . ARG A 1 390 ? 34.116 -13.403 -4.516 1.00 40.12 390 ARG A O 1
ATOM 3054 N N . GLY A 1 391 ? 35.646 -15.013 -4.815 1.00 46.78 391 GLY A N 1
ATOM 3055 C CA . GLY A 1 391 ? 34.841 -15.808 -5.751 1.00 46.78 391 GLY A CA 1
ATOM 3056 C C . GLY A 1 391 ? 34.592 -15.184 -7.136 1.00 46.78 391 GLY A C 1
ATOM 3057 O O . GLY A 1 391 ? 35.402 -14.415 -7.647 1.00 46.78 391 GLY A O 1
ATOM 3058 N N . ILE A 1 392 ? 33.488 -15.604 -7.770 1.00 39.53 392 ILE A N 1
ATOM 3059 C CA . ILE A 1 392 ? 33.137 -15.441 -9.202 1.00 39.53 392 ILE A CA 1
ATOM 3060 C C . ILE A 1 392 ? 33.019 -13.968 -9.658 1.00 39.53 392 ILE A C 1
ATOM 3062 O O . ILE A 1 392 ? 33.105 -13.679 -10.855 1.00 39.53 392 ILE A O 1
ATOM 3066 N N . LEU A 1 393 ? 32.940 -13.012 -8.728 1.00 42.91 393 LEU A N 1
ATOM 3067 C CA . LEU A 1 393 ? 32.900 -11.569 -8.994 1.00 42.91 393 LEU A CA 1
ATOM 3068 C C . LEU A 1 393 ? 34.287 -10.951 -9.247 1.00 42.91 393 LEU A C 1
ATOM 3070 O O . LEU A 1 393 ? 34.686 -9.958 -8.637 1.00 42.91 393 LEU A O 1
ATOM 3074 N N . LEU A 1 394 ? 35.003 -11.466 -10.249 1.00 45.22 394 LEU A N 1
ATOM 3075 C CA . LEU A 1 394 ? 36.155 -10.742 -10.802 1.00 45.22 394 LEU A CA 1
ATOM 3076 C C . LEU A 1 394 ? 35.748 -9.465 -11.559 1.00 45.22 394 LEU A C 1
ATOM 3078 O O . LEU A 1 394 ? 36.608 -8.653 -11.874 1.00 45.22 394 LEU A O 1
ATOM 3082 N N . PHE A 1 395 ? 34.466 -9.294 -11.900 1.00 42.31 395 PHE A N 1
ATOM 3083 C CA . PHE A 1 395 ? 34.019 -8.281 -12.864 1.00 42.31 395 PHE A CA 1
ATOM 3084 C C . PHE A 1 395 ? 33.433 -7.018 -12.229 1.00 42.31 395 PHE A C 1
ATOM 3086 O O . PHE A 1 395 ? 33.722 -5.931 -12.722 1.00 42.31 395 PHE A O 1
ATOM 3093 N N . GLY A 1 396 ? 32.699 -7.134 -11.114 1.00 42.91 396 GLY A N 1
ATOM 3094 C CA . GLY A 1 396 ? 32.269 -5.965 -10.332 1.00 42.91 396 GLY A CA 1
ATOM 3095 C C . GLY A 1 396 ? 33.465 -5.217 -9.735 1.00 42.91 396 GLY A C 1
ATOM 3096 O O . GLY A 1 396 ? 33.530 -3.993 -9.788 1.00 42.91 396 GLY A O 1
ATOM 3097 N N . SER A 1 397 ? 34.493 -5.955 -9.297 1.00 45.34 397 SER A N 1
ATOM 3098 C CA . SER A 1 397 ? 35.747 -5.352 -8.839 1.00 45.34 397 SER A CA 1
ATOM 3099 C C . SER A 1 397 ? 36.501 -4.639 -9.966 1.00 45.34 397 SER A C 1
ATOM 3101 O O . SER A 1 397 ? 37.154 -3.638 -9.700 1.00 45.34 397 SER A O 1
ATOM 3103 N N . LEU A 1 398 ? 36.379 -5.068 -11.230 1.00 41.25 398 LEU A N 1
ATOM 3104 C CA . LEU A 1 398 ? 37.066 -4.443 -12.367 1.00 41.25 398 LEU A CA 1
ATOM 3105 C C . LEU A 1 398 ? 36.476 -3.089 -12.787 1.00 41.25 398 LEU A C 1
ATOM 3107 O O . LEU A 1 398 ? 37.256 -2.217 -13.165 1.00 41.25 398 LEU A O 1
ATOM 3111 N N . SER A 1 399 ? 35.158 -2.880 -12.691 1.00 42.69 399 SER A N 1
ATOM 3112 C CA . SER A 1 399 ? 34.533 -1.565 -12.930 1.00 42.69 399 SER A CA 1
ATOM 3113 C C . SER A 1 399 ? 34.850 -0.561 -11.817 1.00 42.69 399 SER A C 1
ATOM 3115 O O . SER A 1 399 ? 35.089 0.615 -12.076 1.00 42.69 399 SER A O 1
ATOM 3117 N N . THR A 1 400 ? 34.961 -1.019 -10.571 1.00 47.34 400 THR A N 1
ATOM 3118 C CA . THR A 1 400 ? 35.375 -0.155 -9.454 1.00 47.34 400 THR A CA 1
ATOM 3119 C C . THR A 1 400 ? 36.885 0.117 -9.485 1.00 47.34 400 THR A C 1
ATOM 3121 O O . THR A 1 400 ? 37.341 1.233 -9.236 1.00 47.34 400 THR A O 1
ATOM 3124 N N . ILE A 1 401 ? 37.687 -0.873 -9.894 1.00 46.16 401 ILE A N 1
ATOM 3125 C CA . ILE A 1 401 ? 39.108 -0.702 -10.227 1.00 46.16 401 ILE A CA 1
ATOM 3126 C C . ILE A 1 401 ? 39.274 0.249 -11.430 1.00 46.16 401 ILE A C 1
ATOM 3128 O O . ILE A 1 401 ? 40.256 0.988 -11.472 1.00 46.16 401 ILE A O 1
ATOM 3132 N N . GLU A 1 402 ? 38.338 0.285 -12.386 1.00 46.78 402 GLU A N 1
ATOM 3133 C CA . GLU A 1 402 ? 38.299 1.247 -13.497 1.00 46.78 402 GLU A CA 1
ATOM 3134 C C . GLU A 1 402 ? 38.108 2.683 -12.987 1.00 46.78 402 GLU A C 1
ATOM 3136 O O . GLU A 1 402 ? 38.928 3.539 -13.323 1.00 46.78 402 GLU A O 1
ATOM 3141 N N . GLU A 1 403 ? 37.133 2.942 -12.112 1.00 48.56 403 GLU A N 1
ATOM 3142 C CA . GLU A 1 403 ? 36.942 4.259 -11.479 1.00 48.56 403 GLU A CA 1
ATOM 3143 C C . GLU A 1 403 ? 38.172 4.685 -10.664 1.00 48.56 403 GLU A C 1
ATOM 3145 O O . GLU A 1 403 ? 38.663 5.814 -10.788 1.00 48.56 403 GLU A O 1
ATOM 3150 N N . MET A 1 404 ? 38.757 3.756 -9.901 1.00 45.56 404 MET A N 1
ATOM 3151 C CA . MET A 1 404 ? 39.965 4.011 -9.115 1.00 45.56 404 MET A CA 1
ATOM 3152 C C . MET A 1 404 ? 41.190 4.269 -10.009 1.00 45.56 404 MET A C 1
ATOM 3154 O O . MET A 1 404 ? 42.012 5.143 -9.710 1.00 45.56 404 MET A O 1
ATOM 3158 N N . MET A 1 405 ? 41.319 3.556 -11.134 1.00 45.59 405 MET A N 1
ATOM 3159 C CA . MET A 1 405 ? 42.379 3.759 -12.125 1.00 45.59 405 MET A CA 1
ATOM 3160 C C . MET A 1 405 ? 42.200 5.063 -12.902 1.00 45.59 405 MET A C 1
ATOM 3162 O O . MET A 1 405 ? 43.202 5.718 -13.179 1.00 45.59 405 MET A O 1
ATOM 3166 N N . ILE A 1 406 ? 40.970 5.484 -13.203 1.00 50.12 406 ILE A N 1
ATOM 3167 C CA . ILE A 1 406 ? 40.672 6.776 -13.836 1.00 50.12 406 ILE A CA 1
ATOM 3168 C C . ILE A 1 406 ? 41.019 7.921 -12.876 1.00 50.12 406 ILE A C 1
ATOM 3170 O O . ILE A 1 406 ? 41.796 8.807 -13.244 1.00 50.12 406 ILE A O 1
ATOM 3174 N N . HIS A 1 407 ? 40.570 7.863 -11.617 1.00 46.69 407 HIS A N 1
ATOM 3175 C CA . HIS A 1 407 ? 40.890 8.876 -10.604 1.00 46.69 407 HIS A CA 1
ATOM 3176 C C . HIS A 1 407 ? 42.388 8.944 -10.269 1.00 46.69 407 HIS A C 1
ATOM 3178 O O . HIS A 1 407 ? 42.950 10.034 -10.106 1.00 46.69 407 HIS A O 1
ATOM 3184 N N . THR A 1 408 ? 43.065 7.795 -10.198 1.00 44.75 408 THR A N 1
ATOM 3185 C CA . THR A 1 408 ? 44.504 7.730 -9.898 1.00 44.75 408 THR A CA 1
ATOM 3186 C C . THR A 1 408 ? 45.353 8.124 -11.111 1.00 44.75 408 THR A C 1
ATOM 3188 O O . THR A 1 408 ? 46.345 8.833 -10.953 1.00 44.75 408 THR A O 1
ATOM 3191 N N . ALA A 1 409 ? 44.980 7.743 -12.337 1.00 43.75 409 ALA A N 1
ATOM 3192 C CA . ALA A 1 409 ? 45.712 8.130 -13.546 1.00 43.75 409 ALA A CA 1
ATOM 3193 C C . ALA A 1 409 ? 45.551 9.624 -13.874 1.00 43.75 409 ALA A C 1
ATOM 3195 O O . ALA A 1 409 ? 46.530 10.260 -14.277 1.00 43.75 409 ALA A O 1
ATOM 3196 N N . ALA A 1 410 ? 44.365 10.202 -13.636 1.00 47.50 410 ALA A N 1
ATOM 3197 C CA . ALA A 1 410 ? 44.104 11.631 -13.817 1.00 47.50 410 ALA A CA 1
ATOM 3198 C C . ALA A 1 410 ? 44.926 12.510 -12.855 1.00 47.50 410 ALA A C 1
ATOM 3200 O O . ALA A 1 410 ? 45.397 13.576 -13.246 1.00 47.50 410 ALA A O 1
ATOM 3201 N N . ARG A 1 411 ? 45.172 12.051 -11.617 1.00 46.19 411 ARG A N 1
ATOM 3202 C CA . ARG A 1 411 ? 45.959 12.799 -10.616 1.00 46.19 411 ARG A CA 1
ATOM 3203 C C . ARG A 1 411 ? 47.477 12.722 -10.798 1.00 46.19 411 ARG A C 1
ATOM 3205 O O . ARG A 1 411 ? 48.179 13.602 -10.311 1.00 46.19 411 ARG A O 1
ATOM 3212 N N . VAL A 1 412 ? 48.007 11.678 -11.442 1.00 41.47 412 VAL A N 1
ATOM 3213 C CA . VAL A 1 412 ? 49.455 11.363 -11.381 1.00 41.47 412 VAL A CA 1
ATOM 3214 C C . VAL A 1 412 ? 50.175 11.563 -12.727 1.00 41.47 412 VAL A C 1
ATOM 3216 O O . VAL A 1 412 ? 51.389 11.377 -12.820 1.00 41.47 412 VAL A O 1
ATOM 3219 N N . GLY A 1 413 ? 49.459 11.993 -13.774 1.00 43.66 413 GLY A N 1
ATOM 3220 C CA . GLY A 1 413 ? 50.047 12.508 -15.019 1.00 43.66 413 GLY A CA 1
ATOM 3221 C C . GLY A 1 413 ? 50.977 11.544 -15.766 1.00 43.66 413 GLY A C 1
ATOM 3222 O O . GLY A 1 413 ? 51.776 11.988 -16.585 1.00 43.66 413 GLY A O 1
ATOM 3223 N N . ASN A 1 414 ? 50.920 10.235 -15.493 1.00 45.16 414 ASN A N 1
ATOM 3224 C CA . ASN A 1 414 ? 51.862 9.271 -16.054 1.00 45.16 414 ASN A CA 1
ATOM 3225 C C . ASN A 1 414 ? 51.222 7.920 -16.412 1.00 45.16 414 ASN A C 1
ATOM 3227 O O . ASN A 1 414 ? 50.837 7.141 -15.549 1.00 45.16 414 ASN A O 1
ATOM 3231 N N . HIS A 1 415 ? 51.281 7.649 -17.720 1.00 47.75 415 HIS A N 1
ATOM 3232 C CA . HIS A 1 415 ? 51.278 6.370 -18.441 1.00 47.75 415 HIS A CA 1
ATOM 3233 C C . HIS A 1 415 ? 50.055 5.429 -18.387 1.00 47.75 415 HIS A C 1
ATOM 3235 O O . HIS A 1 415 ? 49.735 4.809 -17.381 1.00 47.75 415 HIS A O 1
ATOM 3241 N N . GLY A 1 416 ? 49.508 5.202 -19.591 1.00 53.56 416 GLY A N 1
ATOM 3242 C CA . GLY A 1 416 ? 48.500 4.192 -19.928 1.00 53.56 416 GLY A CA 1
ATOM 3243 C C . GLY A 1 416 ? 47.115 4.809 -20.111 1.00 53.56 416 GLY A C 1
ATOM 3244 O O . GLY A 1 416 ? 46.564 5.368 -19.174 1.00 53.56 416 GLY A O 1
ATOM 3245 N N . LYS A 1 417 ? 46.539 4.727 -21.320 1.00 54.38 417 LYS A N 1
ATOM 3246 C CA . LYS A 1 417 ? 45.112 5.049 -21.514 1.00 54.38 417 LYS A CA 1
ATOM 3247 C C . LYS A 1 417 ? 44.276 3.943 -20.844 1.00 54.38 417 LYS A C 1
ATOM 3249 O O . LYS A 1 417 ? 44.705 2.793 -20.941 1.00 54.38 417 LYS A O 1
ATOM 3254 N N . PRO A 1 418 ? 43.091 4.228 -20.273 1.00 53.62 418 PRO A N 1
ATOM 3255 C CA . PRO A 1 418 ? 42.206 3.226 -19.655 1.00 53.62 418 PRO A CA 1
ATOM 3256 C C . PRO A 1 418 ? 42.027 1.942 -20.488 1.00 53.62 418 PRO A C 1
ATOM 3258 O O . PRO A 1 418 ? 42.155 0.833 -19.977 1.00 53.62 418 PRO A O 1
ATOM 3261 N N . LYS A 1 419 ? 41.918 2.087 -21.819 1.00 54.69 419 LYS A N 1
ATOM 3262 C CA . LYS A 1 419 ? 41.865 0.974 -22.788 1.00 54.69 419 LYS A CA 1
ATOM 3263 C C . LYS A 1 419 ? 43.000 -0.055 -22.669 1.00 54.69 419 LYS A C 1
ATOM 3265 O O . LYS A 1 419 ? 42.799 -1.217 -23.002 1.00 54.69 419 LYS A O 1
ATOM 3270 N N . HIS A 1 420 ? 44.201 0.355 -22.259 1.00 53.25 420 HIS A N 1
ATOM 3271 C CA . HIS A 1 420 ? 45.334 -0.558 -22.094 1.00 53.25 420 HIS A CA 1
ATOM 3272 C C . HIS A 1 420 ? 45.135 -1.484 -20.893 1.00 53.25 420 HIS A C 1
ATOM 3274 O O . HIS A 1 420 ? 45.419 -2.671 -20.995 1.00 53.25 420 HIS A O 1
ATOM 3280 N N . TYR A 1 421 ? 44.613 -0.950 -19.789 1.00 56.44 421 TYR A N 1
ATOM 3281 C CA . TYR A 1 421 ? 44.351 -1.712 -18.574 1.00 56.44 421 TYR A CA 1
ATOM 3282 C C . TYR A 1 421 ? 43.176 -2.682 -18.751 1.00 56.44 421 TYR A C 1
ATOM 3284 O O . TYR A 1 421 ? 43.276 -3.835 -18.341 1.00 56.44 421 TYR A O 1
ATOM 3292 N N . MET A 1 422 ? 42.142 -2.269 -19.490 1.00 53.72 422 MET A N 1
ATOM 3293 C CA . MET A 1 422 ? 41.012 -3.131 -19.868 1.00 53.72 422 MET A CA 1
ATOM 3294 C C . MET A 1 422 ? 41.443 -4.344 -20.699 1.00 53.72 422 MET A C 1
ATOM 3296 O O . MET A 1 422 ? 41.124 -5.478 -20.359 1.00 53.72 422 MET A O 1
ATOM 3300 N N . ALA A 1 423 ? 42.254 -4.131 -21.741 1.00 56.72 423 ALA A N 1
ATOM 3301 C CA . ALA A 1 423 ? 42.746 -5.227 -22.577 1.00 56.72 423 ALA A CA 1
ATOM 3302 C C . ALA A 1 423 ? 43.605 -6.247 -21.798 1.00 56.72 423 ALA A C 1
ATOM 3304 O O . ALA A 1 423 ? 43.747 -7.391 -22.228 1.00 56.72 423 ALA A O 1
ATOM 3305 N N . MET A 1 424 ? 44.199 -5.840 -20.670 1.00 56.31 424 MET A N 1
ATOM 3306 C CA . MET A 1 424 ? 44.982 -6.723 -19.801 1.00 56.31 424 MET A CA 1
ATOM 3307 C C . MET A 1 424 ? 44.100 -7.537 -18.854 1.00 56.31 424 MET A C 1
ATOM 3309 O O . MET A 1 424 ? 44.347 -8.732 -18.697 1.00 56.31 424 MET A O 1
ATOM 3313 N N . ALA A 1 425 ? 43.076 -6.915 -18.266 1.00 53.62 425 ALA A N 1
ATOM 3314 C CA . ALA A 1 425 ? 42.074 -7.621 -17.473 1.00 53.62 425 ALA A CA 1
ATOM 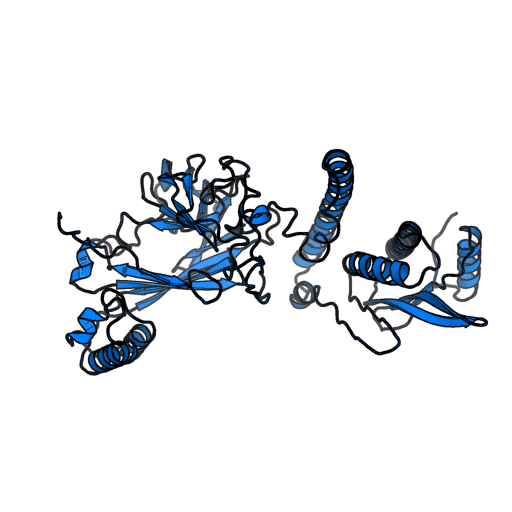3315 C C . ALA A 1 425 ? 41.388 -8.710 -18.314 1.00 53.62 425 ALA A C 1
ATOM 3317 O O . ALA A 1 425 ? 41.351 -9.872 -17.907 1.00 53.62 425 ALA A O 1
ATOM 3318 N N . ASP A 1 426 ? 40.986 -8.368 -19.542 1.00 55.19 426 ASP A N 1
ATOM 3319 C CA . ASP A 1 426 ? 40.365 -9.301 -20.484 1.00 55.19 426 ASP A CA 1
ATOM 3320 C C . ASP A 1 426 ? 41.243 -10.526 -20.775 1.00 55.19 426 ASP A C 1
ATOM 3322 O O . ASP A 1 426 ? 40.732 -11.644 -20.865 1.00 55.19 426 ASP A O 1
ATOM 3326 N N . GLU A 1 427 ? 42.563 -10.358 -20.917 1.00 55.25 427 GLU A N 1
ATOM 3327 C CA . GLU A 1 427 ? 43.453 -11.501 -21.158 1.00 55.25 427 GLU A CA 1
ATOM 3328 C C . GLU A 1 427 ? 43.755 -12.327 -19.907 1.00 55.25 427 GLU A C 1
ATOM 3330 O O . GLU A 1 427 ? 43.910 -13.546 -20.004 1.00 55.25 427 GLU A O 1
ATOM 3335 N N . ALA A 1 428 ? 43.799 -11.709 -18.724 1.00 54.56 428 ALA A N 1
ATOM 3336 C CA . ALA A 1 428 ? 43.891 -12.451 -17.468 1.00 54.56 428 ALA A CA 1
ATOM 3337 C C . ALA A 1 428 ? 42.650 -13.338 -17.274 1.00 54.56 428 ALA A C 1
ATOM 3339 O O . ALA A 1 428 ? 42.774 -14.520 -16.951 1.00 54.56 428 ALA A O 1
ATOM 3340 N N . ILE A 1 429 ? 41.468 -12.805 -17.582 1.00 53.00 429 ILE A N 1
ATOM 3341 C CA . ILE A 1 429 ? 40.188 -13.520 -17.544 1.00 53.00 429 ILE A CA 1
ATOM 3342 C C . ILE A 1 429 ? 40.157 -14.663 -18.561 1.00 53.00 429 ILE A C 1
ATOM 3344 O O . ILE A 1 429 ? 39.850 -15.803 -18.206 1.00 53.00 429 ILE A O 1
ATOM 3348 N N . ARG A 1 430 ? 40.526 -14.405 -19.825 1.00 55.81 430 ARG A N 1
ATOM 3349 C CA . ARG A 1 430 ? 40.613 -15.461 -20.851 1.00 55.81 430 ARG A CA 1
ATOM 3350 C C . ARG A 1 430 ? 41.570 -16.567 -20.426 1.00 55.81 430 ARG A C 1
ATOM 3352 O O . ARG A 1 430 ? 41.275 -17.745 -20.632 1.00 55.81 430 ARG A O 1
ATOM 3359 N N . PHE A 1 431 ? 42.689 -16.209 -19.802 1.00 56.97 431 PHE A N 1
ATOM 3360 C CA . PHE A 1 431 ? 43.638 -17.176 -19.269 1.00 56.97 431 PHE A CA 1
ATOM 3361 C C . PHE A 1 431 ? 43.028 -18.028 -18.145 1.00 56.97 431 PHE A C 1
ATOM 3363 O O . PHE A 1 431 ? 43.121 -19.254 -18.228 1.00 56.97 431 PHE A O 1
ATOM 3370 N N . ILE A 1 432 ? 42.366 -17.415 -17.157 1.00 55.38 432 ILE A N 1
ATOM 3371 C CA . ILE A 1 432 ? 41.691 -18.104 -16.039 1.00 55.38 432 ILE A CA 1
ATOM 3372 C C . ILE A 1 432 ? 40.633 -19.083 -16.568 1.00 55.38 432 ILE A C 1
ATOM 3374 O O . ILE A 1 432 ? 40.689 -20.280 -16.268 1.00 55.38 432 ILE A O 1
ATOM 3378 N N . ASN A 1 433 ? 39.752 -18.604 -17.449 1.00 51.66 433 ASN A N 1
ATOM 3379 C CA . ASN A 1 433 ? 38.657 -19.394 -18.014 1.00 51.66 433 ASN A CA 1
ATOM 3380 C C . ASN A 1 433 ? 39.168 -20.545 -18.890 1.00 51.66 433 ASN A C 1
ATOM 3382 O O . ASN A 1 433 ? 38.679 -21.667 -18.797 1.00 51.66 433 ASN A O 1
ATOM 3386 N N . SER A 1 434 ? 40.215 -20.317 -19.692 1.00 52.81 434 SER A N 1
ATOM 3387 C CA . SER A 1 434 ? 40.806 -21.365 -20.542 1.00 52.81 434 SER A CA 1
ATOM 3388 C C . SER A 1 434 ? 41.483 -22.501 -19.761 1.00 52.81 434 SER A C 1
ATOM 3390 O O . SER A 1 434 ? 41.851 -23.522 -20.347 1.00 52.81 434 SER A O 1
ATOM 3392 N N . ARG A 1 435 ? 41.698 -22.321 -18.453 1.00 51.91 435 ARG A N 1
ATOM 3393 C CA . ARG A 1 435 ? 42.442 -23.250 -17.596 1.00 51.91 435 ARG A CA 1
ATOM 3394 C C . ARG A 1 435 ? 41.597 -23.909 -16.510 1.00 51.91 435 ARG A C 1
ATOM 3396 O O . ARG A 1 435 ? 42.135 -24.792 -15.847 1.00 51.91 435 ARG A O 1
ATOM 3403 N N . GLY A 1 436 ? 40.328 -23.520 -16.351 1.00 51.03 436 GLY A N 1
ATOM 3404 C CA . GLY A 1 436 ? 39.445 -24.060 -15.311 1.00 51.03 436 GLY A CA 1
ATOM 3405 C C . GLY A 1 436 ? 40.025 -23.879 -13.908 1.00 51.03 436 GLY A C 1
ATOM 3406 O O . GLY A 1 436 ? 39.955 -24.795 -13.092 1.00 51.03 436 GLY A O 1
ATOM 3407 N N . LEU A 1 437 ? 40.703 -22.751 -13.666 1.00 54.38 437 LEU A N 1
ATOM 3408 C CA . LEU A 1 437 ? 41.307 -22.477 -12.366 1.00 54.38 437 LEU A CA 1
ATOM 3409 C C . LEU A 1 437 ? 40.217 -22.089 -11.374 1.00 54.38 437 LEU A C 1
ATOM 3411 O O . LEU A 1 437 ? 39.470 -21.144 -11.596 1.00 54.38 437 LEU A O 1
ATOM 3415 N N . ASP A 1 438 ? 40.176 -22.827 -10.276 1.00 51.56 438 ASP A N 1
ATOM 3416 C CA . ASP A 1 438 ? 39.238 -22.639 -9.183 1.00 51.56 438 ASP A CA 1
ATOM 3417 C C . ASP A 1 438 ? 39.893 -21.710 -8.145 1.00 51.56 438 ASP A C 1
ATOM 3419 O O . ASP A 1 438 ? 40.845 -22.096 -7.455 1.00 51.56 438 ASP A O 1
ATOM 3423 N N . LEU A 1 439 ? 39.487 -20.440 -8.134 1.00 56.72 439 LEU A N 1
ATOM 3424 C CA . LEU A 1 439 ? 40.182 -19.356 -7.427 1.00 56.72 439 LEU A CA 1
ATOM 3425 C C . LEU A 1 439 ? 39.470 -18.969 -6.128 1.00 56.72 439 LEU A C 1
ATOM 3427 O O . LEU A 1 439 ? 38.256 -19.116 -6.009 1.00 56.72 439 LEU A O 1
ATOM 3431 N N . ARG A 1 440 ? 40.232 -18.440 -5.158 1.00 50.16 440 ARG A N 1
ATOM 3432 C CA . ARG A 1 440 ? 39.668 -17.850 -3.929 1.00 50.16 440 ARG A CA 1
ATOM 3433 C C . ARG A 1 440 ? 39.474 -16.343 -4.050 1.00 50.16 440 ARG A C 1
ATOM 3435 O O . ARG A 1 440 ? 38.417 -15.850 -3.671 1.00 50.16 440 ARG A O 1
ATOM 3442 N N . TYR A 1 441 ? 40.496 -15.637 -4.540 1.00 58.88 441 TYR A N 1
ATOM 3443 C CA . TYR A 1 441 ? 40.489 -14.191 -4.772 1.00 58.88 441 TYR A CA 1
ATOM 3444 C C . TYR A 1 441 ? 41.606 -13.764 -5.743 1.00 58.88 441 TYR A C 1
ATOM 3446 O O . TYR A 1 441 ? 42.593 -14.486 -5.942 1.00 58.88 441 TYR A O 1
ATOM 3454 N N . VAL A 1 442 ? 41.441 -12.587 -6.351 1.00 56.56 442 VAL A N 1
ATOM 3455 C CA . VAL A 1 442 ? 42.457 -11.889 -7.157 1.00 56.56 442 VAL A CA 1
ATOM 3456 C C . VAL A 1 442 ? 42.705 -10.522 -6.533 1.00 56.56 442 VAL A C 1
ATOM 3458 O O . VAL A 1 442 ? 41.758 -9.763 -6.342 1.00 56.56 442 VAL A O 1
ATOM 3461 N N . ASP A 1 443 ? 43.973 -10.213 -6.262 1.00 62.41 443 ASP A N 1
ATOM 3462 C CA . ASP A 1 443 ? 44.400 -8.914 -5.742 1.00 62.41 443 ASP A CA 1
ATOM 3463 C C . ASP A 1 443 ? 45.097 -8.109 -6.840 1.00 62.41 443 ASP A C 1
ATOM 3465 O O . ASP A 1 443 ? 45.940 -8.620 -7.584 1.00 62.41 443 ASP A O 1
ATOM 3469 N N . VAL A 1 444 ? 44.795 -6.815 -6.908 1.00 58.50 444 VAL A N 1
ATOM 3470 C CA . VAL A 1 444 ? 45.544 -5.856 -7.728 1.00 58.50 444 VAL A CA 1
ATOM 3471 C C . VAL A 1 444 ? 46.330 -4.947 -6.794 1.00 58.50 444 VAL A C 1
ATOM 3473 O O . VAL A 1 444 ? 45.756 -4.120 -6.093 1.00 58.50 444 VAL A O 1
ATOM 3476 N N . VAL A 1 445 ? 47.654 -5.095 -6.784 1.00 63.47 445 VAL A N 1
ATOM 3477 C CA . VAL A 1 445 ? 48.543 -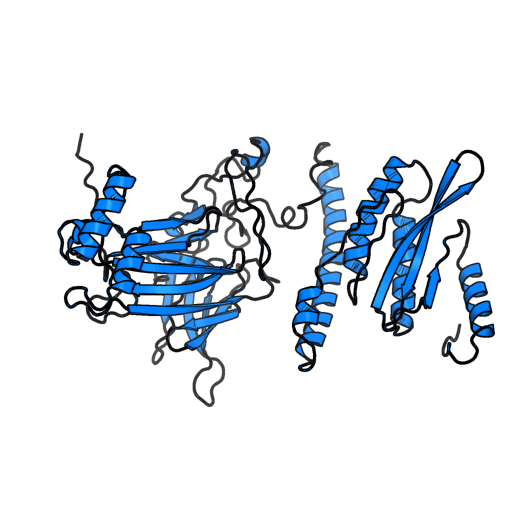4.369 -5.870 1.00 63.47 445 VAL A CA 1
ATOM 3478 C C . VAL A 1 445 ? 49.324 -3.309 -6.633 1.00 63.47 445 VAL A C 1
ATOM 3480 O O . VAL A 1 445 ? 49.984 -3.599 -7.629 1.00 63.47 445 VAL A O 1
ATOM 3483 N N . PHE A 1 446 ? 49.300 -2.065 -6.154 1.00 57.72 446 PHE A N 1
ATOM 3484 C CA . PHE A 1 446 ? 50.097 -0.981 -6.731 1.00 57.72 446 PHE A CA 1
ATOM 3485 C C . PHE A 1 446 ? 51.413 -0.805 -5.977 1.00 57.72 446 PHE A C 1
ATOM 3487 O O . PHE A 1 446 ? 51.495 -0.069 -4.995 1.00 57.72 446 PHE A O 1
ATOM 3494 N N . ASN A 1 447 ? 52.480 -1.418 -6.482 1.00 61.91 447 ASN A N 1
ATOM 3495 C CA . ASN A 1 447 ? 53.805 -1.278 -5.899 1.00 61.91 447 ASN A CA 1
ATOM 3496 C C . ASN A 1 447 ? 54.460 0.045 -6.324 1.00 61.91 447 ASN A C 1
ATOM 3498 O O . ASN A 1 447 ? 54.650 0.334 -7.511 1.00 61.91 447 ASN A O 1
ATOM 3502 N N . ALA A 1 448 ? 54.827 0.871 -5.345 1.00 54.81 448 ALA A N 1
ATOM 3503 C CA . ALA A 1 448 ? 55.595 2.093 -5.550 1.00 54.81 448 ALA A CA 1
ATOM 3504 C C . ALA A 1 448 ? 57.096 1.765 -5.573 1.00 54.81 448 ALA A C 1
ATOM 3506 O O . ALA A 1 448 ? 57.705 1.535 -4.533 1.00 54.81 448 ALA A O 1
ATOM 3507 N N . ALA A 1 449 ? 57.713 1.757 -6.758 1.00 57.75 449 ALA A N 1
ATOM 3508 C CA . ALA A 1 449 ? 59.156 1.560 -6.879 1.00 57.75 449 ALA A CA 1
ATOM 3509 C C . ALA A 1 449 ? 59.869 2.912 -7.089 1.00 57.75 449 ALA A C 1
ATOM 3511 O O . ALA A 1 449 ? 59.539 3.627 -8.049 1.00 57.75 449 ALA A O 1
ATOM 3512 N N . PRO A 1 450 ? 60.861 3.278 -6.255 1.00 51.44 450 PRO A N 1
ATOM 3513 C CA . PRO A 1 450 ? 61.666 4.473 -6.485 1.00 51.44 450 PRO A CA 1
ATOM 3514 C C . PRO A 1 450 ? 62.524 4.301 -7.748 1.00 51.44 450 PRO A C 1
ATOM 3516 O O . PRO A 1 450 ? 63.182 3.276 -7.938 1.00 51.44 450 PRO A O 1
ATOM 3519 N N . ARG A 1 451 ? 62.519 5.297 -8.643 1.00 48.69 451 ARG A N 1
ATOM 3520 C CA . ARG A 1 451 ? 63.390 5.313 -9.830 1.00 48.69 451 ARG A CA 1
ATOM 3521 C C . ARG A 1 451 ? 63.826 6.746 -10.146 1.00 48.69 451 ARG A C 1
ATOM 3523 O O . ARG A 1 451 ? 63.091 7.495 -10.782 1.00 48.69 451 ARG A O 1
ATOM 3530 N N . GLY A 1 452 ? 65.040 7.114 -9.738 1.00 72.44 452 GLY A N 1
ATOM 3531 C CA . GLY A 1 452 ? 65.534 8.492 -9.866 1.00 72.44 452 GLY A CA 1
ATOM 3532 C C . GLY A 1 452 ? 64.785 9.453 -8.933 1.00 72.44 452 GLY A C 1
ATOM 3533 O O . GLY A 1 452 ? 64.442 9.071 -7.821 1.00 72.44 452 GLY A O 1
ATOM 3534 N N . ALA A 1 453 ? 64.507 10.680 -9.387 1.00 50.25 453 ALA A N 1
ATOM 3535 C CA . ALA A 1 453 ? 63.821 11.720 -8.604 1.00 50.25 453 ALA A CA 1
ATOM 3536 C C . ALA A 1 453 ? 62.285 11.546 -8.497 1.00 50.25 453 ALA A C 1
ATOM 3538 O O . ALA A 1 453 ? 61.590 12.485 -8.122 1.00 50.25 453 ALA A O 1
ATOM 3539 N N . GLY A 1 454 ? 61.735 10.375 -8.845 1.00 56.16 454 GLY A N 1
ATOM 3540 C CA . GLY A 1 454 ? 60.291 10.128 -8.839 1.00 56.16 454 GLY A CA 1
ATOM 3541 C C . GLY A 1 454 ? 59.899 8.712 -8.412 1.00 56.16 454 GLY A C 1
ATOM 3542 O O . GLY A 1 454 ? 60.692 7.767 -8.474 1.00 56.16 454 GLY A O 1
ATOM 3543 N N . VAL A 1 455 ? 58.640 8.573 -7.994 1.00 55.16 455 VAL A N 1
ATOM 3544 C CA . VAL A 1 455 ? 58.006 7.296 -7.640 1.00 55.16 455 VAL A CA 1
ATOM 3545 C C . VAL A 1 455 ? 57.216 6.797 -8.842 1.00 55.16 455 VAL A C 1
ATOM 3547 O O . VAL A 1 455 ? 56.312 7.480 -9.321 1.00 55.16 455 VAL A O 1
ATOM 3550 N N . ARG A 1 456 ? 57.530 5.595 -9.333 1.00 58.59 456 ARG A N 1
ATOM 3551 C CA . ARG A 1 456 ? 56.725 4.944 -10.369 1.00 58.59 456 ARG A CA 1
ATOM 3552 C C . ARG A 1 456 ? 55.854 3.884 -9.709 1.00 58.59 456 ARG A C 1
ATOM 3554 O O . ARG A 1 456 ? 56.379 2.872 -9.248 1.00 58.59 456 ARG A O 1
ATOM 3561 N N . LYS A 1 457 ? 54.541 4.116 -9.673 1.00 56.78 457 LYS A N 1
ATOM 3562 C CA . LYS A 1 457 ? 53.566 3.098 -9.263 1.00 56.78 457 LYS A CA 1
ATOM 3563 C C . LYS A 1 457 ? 53.404 2.075 -10.390 1.00 56.78 457 LYS A C 1
ATOM 3565 O O . LYS A 1 457 ? 53.349 2.459 -11.561 1.00 56.78 457 LYS A O 1
ATOM 3570 N N . ARG A 1 458 ? 53.401 0.789 -10.049 1.00 64.38 458 ARG A N 1
ATOM 3571 C CA . ARG A 1 458 ? 53.228 -0.330 -10.983 1.00 64.38 458 ARG A CA 1
ATOM 3572 C C . ARG A 1 458 ? 52.112 -1.237 -10.466 1.00 64.38 458 ARG A C 1
ATOM 3574 O O . ARG A 1 458 ? 52.220 -1.654 -9.317 1.00 64.38 458 ARG A O 1
ATOM 3581 N N . PRO A 1 459 ? 51.065 -1.510 -11.257 1.00 57.91 459 PRO A N 1
ATOM 3582 C CA . PRO A 1 459 ? 50.090 -2.523 -10.895 1.00 57.91 459 PRO A CA 1
ATOM 3583 C C . PRO A 1 459 ? 50.692 -3.911 -11.119 1.00 57.91 459 PRO A C 1
ATOM 3585 O O . PRO A 1 459 ? 51.185 -4.202 -12.209 1.00 57.91 459 PRO A O 1
ATOM 3588 N N . ASP A 1 460 ? 50.626 -4.752 -10.098 1.00 66.44 460 ASP A N 1
ATOM 3589 C CA . ASP A 1 460 ? 50.870 -6.184 -10.171 1.00 66.44 460 ASP A CA 1
ATOM 3590 C C . ASP A 1 460 ? 49.544 -6.899 -9.883 1.00 66.44 460 ASP A C 1
ATOM 3592 O O . ASP A 1 460 ? 48.850 -6.563 -8.923 1.00 66.44 460 ASP A O 1
ATOM 3596 N N . VAL A 1 461 ? 49.175 -7.873 -10.719 1.00 63.28 461 VAL A N 1
ATOM 3597 C CA . VAL A 1 461 ? 47.997 -8.720 -10.467 1.00 63.28 461 VAL A CA 1
ATOM 3598 C C . VAL A 1 461 ? 48.465 -10.005 -9.800 1.00 63.28 461 VAL A C 1
ATOM 3600 O O . VAL A 1 461 ? 49.266 -10.749 -10.377 1.00 63.28 461 VAL A O 1
ATOM 3603 N N . LEU A 1 462 ? 47.971 -10.248 -8.592 1.00 69.25 462 LEU A N 1
ATOM 3604 C CA . LEU A 1 462 ? 48.254 -11.416 -7.773 1.00 69.25 462 LEU A CA 1
ATOM 3605 C C . LEU A 1 462 ? 47.028 -12.336 -7.783 1.00 69.25 462 LEU A C 1
ATOM 3607 O O . LEU A 1 462 ? 45.916 -11.908 -7.496 1.00 69.25 462 LEU A O 1
ATOM 3611 N N . ILE A 1 463 ? 47.215 -13.607 -8.131 1.00 66.25 463 ILE A N 1
ATOM 3612 C CA . ILE A 1 463 ? 46.125 -14.595 -8.179 1.00 66.25 463 ILE A CA 1
ATOM 3613 C C . ILE A 1 463 ? 46.387 -15.663 -7.127 1.00 66.25 463 ILE A C 1
ATOM 3615 O O . ILE A 1 463 ? 47.471 -16.252 -7.141 1.00 66.25 463 ILE A O 1
ATOM 3619 N N . TYR A 1 464 ? 45.402 -15.955 -6.277 1.00 67.12 464 TYR A N 1
ATOM 3620 C CA . TYR A 1 464 ? 45.520 -16.930 -5.191 1.00 67.12 464 TYR A CA 1
ATOM 3621 C C . TYR A 1 464 ? 44.601 -18.145 -5.397 1.00 67.12 464 TYR A C 1
ATOM 3623 O O . TYR A 1 464 ? 43.463 -18.018 -5.859 1.00 67.12 464 TYR A O 1
ATOM 3631 N N . ASP A 1 465 ? 45.090 -19.342 -5.058 1.00 68.56 465 ASP A N 1
ATOM 3632 C CA . ASP A 1 465 ? 44.274 -20.564 -5.056 1.00 68.56 465 ASP A CA 1
ATOM 3633 C C . ASP A 1 465 ? 43.312 -20.629 -3.855 1.00 68.56 465 ASP A C 1
ATOM 3635 O O . ASP A 1 465 ? 43.377 -19.821 -2.926 1.00 68.56 465 ASP A O 1
ATOM 3639 N N . LYS A 1 466 ? 42.427 -21.637 -3.849 1.00 61.28 466 LYS A N 1
ATOM 3640 C CA . LYS A 1 466 ? 41.507 -21.949 -2.734 1.00 61.28 466 LYS A CA 1
ATOM 3641 C C . LYS A 1 466 ? 42.185 -22.108 -1.368 1.00 61.28 466 LYS A C 1
ATOM 3643 O O . LYS A 1 466 ? 41.553 -21.872 -0.338 1.00 61.28 466 LYS A O 1
ATOM 3648 N N . LEU A 1 467 ? 43.467 -22.458 -1.337 1.00 66.19 467 LEU A N 1
ATOM 3649 C CA . LEU A 1 467 ? 44.248 -22.621 -0.113 1.00 66.19 467 LEU A CA 1
ATOM 3650 C C . LEU A 1 467 ? 44.961 -21.323 0.307 1.00 66.19 467 LEU A C 1
ATOM 3652 O O . LEU A 1 467 ? 45.570 -21.286 1.372 1.00 66.19 467 LEU A O 1
ATOM 3656 N N . GLY A 1 468 ? 44.840 -20.247 -0.477 1.00 64.38 468 GLY A N 1
ATOM 3657 C CA . GLY A 1 468 ? 45.495 -18.963 -0.231 1.00 64.38 468 GLY A CA 1
ATOM 3658 C C . GLY A 1 468 ? 46.947 -18.914 -0.714 1.00 64.38 468 GLY A C 1
ATOM 3659 O O . GLY A 1 468 ? 47.685 -18.006 -0.336 1.00 64.38 468 GLY A O 1
ATOM 3660 N N . HIS A 1 469 ? 47.394 -19.864 -1.540 1.00 71.38 469 HIS A N 1
ATOM 3661 C CA . HIS A 1 469 ? 48.722 -19.801 -2.141 1.00 71.38 469 HIS A CA 1
ATOM 3662 C C . HIS A 1 469 ? 48.716 -18.901 -3.374 1.00 71.38 469 HIS A C 1
ATOM 3664 O O . HIS A 1 469 ? 47.865 -19.029 -4.254 1.00 71.38 469 HIS A O 1
ATOM 3670 N N . LEU A 1 470 ? 49.724 -18.038 -3.478 1.00 71.19 470 LEU A N 1
ATOM 3671 C CA . LEU A 1 470 ? 49.955 -17.213 -4.657 1.00 71.19 470 LEU A CA 1
ATOM 3672 C C . LEU A 1 470 ? 50.300 -18.101 -5.864 1.00 71.19 470 LEU A C 1
ATOM 3674 O O . LEU A 1 470 ? 51.371 -18.705 -5.926 1.00 71.19 470 LEU A O 1
ATOM 3678 N N . MET A 1 471 ? 49.397 -18.165 -6.837 1.00 63.41 471 MET A N 1
ATOM 3679 C CA . MET A 1 471 ? 49.562 -18.921 -8.077 1.00 63.41 471 MET A CA 1
ATOM 3680 C C . MET A 1 471 ? 50.170 -18.095 -9.209 1.00 63.41 471 MET A C 1
ATOM 3682 O O . MET A 1 471 ? 50.851 -18.649 -10.076 1.00 63.41 471 MET A O 1
ATOM 3686 N N . HIS A 1 472 ? 49.917 -16.784 -9.240 1.00 61.97 472 HIS A N 1
ATOM 3687 C CA . HIS A 1 472 ? 50.342 -15.932 -10.347 1.00 61.97 472 HIS A CA 1
ATOM 3688 C C . HIS A 1 472 ? 50.705 -14.524 -9.886 1.00 61.97 472 HIS A C 1
ATOM 3690 O O . HIS A 1 472 ? 49.968 -13.926 -9.113 1.00 61.97 472 HIS A O 1
ATOM 3696 N N . VAL A 1 473 ? 51.806 -13.994 -10.423 1.00 55.69 473 VAL A N 1
ATOM 3697 C CA . VAL A 1 473 ? 52.155 -12.570 -10.384 1.00 55.69 473 VAL A CA 1
ATOM 3698 C C . VAL A 1 473 ? 52.300 -12.113 -11.827 1.00 55.69 473 VAL A C 1
ATOM 3700 O O . VAL A 1 473 ? 53.275 -12.469 -12.501 1.00 55.69 473 VAL A O 1
ATOM 3703 N N . ALA A 1 474 ? 51.332 -11.358 -12.333 1.00 58.91 474 ALA A N 1
ATOM 3704 C CA . ALA A 1 474 ? 51.477 -10.706 -13.626 1.00 58.91 474 ALA A CA 1
ATOM 3705 C C . ALA A 1 474 ? 52.255 -9.397 -13.430 1.00 58.91 474 ALA A C 1
ATOM 3707 O O . ALA A 1 474 ? 51.673 -8.357 -13.143 1.00 58.91 474 ALA A O 1
ATOM 3708 N N . GLU A 1 475 ? 53.583 -9.460 -13.569 1.00 50.88 475 GLU A N 1
ATOM 3709 C CA . GLU A 1 475 ? 54.445 -8.270 -13.535 1.00 50.88 475 GLU A CA 1
ATOM 3710 C C . GLU A 1 475 ? 54.276 -7.455 -14.831 1.00 50.88 475 GLU A C 1
ATOM 3712 O O . GLU A 1 475 ? 54.629 -7.919 -15.926 1.00 50.88 475 GLU A O 1
ATOM 3717 N N . VAL A 1 476 ? 53.790 -6.217 -14.712 1.00 53.44 476 VAL A N 1
ATOM 3718 C CA . VAL A 1 476 ? 53.534 -5.326 -15.854 1.00 53.44 476 VAL A CA 1
ATOM 3719 C C . VAL A 1 476 ? 54.790 -4.510 -16.192 1.00 53.44 476 VAL A C 1
ATOM 3721 O O . VAL A 1 476 ? 55.003 -3.390 -15.720 1.00 53.44 476 VAL A O 1
ATOM 3724 N N . ALA A 1 477 ? 55.660 -5.063 -17.044 1.00 43.06 477 ALA A N 1
ATOM 3725 C CA . ALA A 1 477 ? 56.775 -4.319 -17.635 1.00 43.06 477 ALA A CA 1
ATOM 3726 C C . ALA A 1 477 ? 56.383 -3.685 -18.984 1.00 43.06 477 ALA A C 1
ATOM 3728 O O . ALA A 1 477 ? 55.894 -4.342 -19.900 1.00 43.06 477 ALA A O 1
ATOM 3729 N N . ASN A 1 478 ? 56.680 -2.390 -19.101 1.00 46.72 478 ASN A N 1
ATOM 3730 C CA . ASN A 1 478 ? 56.130 -1.396 -20.032 1.00 46.72 478 ASN A CA 1
ATOM 3731 C C . ASN A 1 478 ? 56.341 -1.595 -21.555 1.00 46.72 478 ASN A C 1
ATOM 3733 O O . ASN A 1 478 ? 56.149 -0.640 -22.299 1.00 46.72 478 ASN A O 1
ATOM 3737 N N . THR A 1 479 ? 56.771 -2.753 -22.055 1.00 45.25 479 THR A N 1
ATOM 3738 C CA . THR A 1 479 ? 57.034 -2.947 -23.497 1.00 45.25 479 THR A CA 1
ATOM 3739 C C . THR A 1 479 ? 57.067 -4.417 -23.889 1.00 45.25 479 THR A C 1
ATOM 3741 O O . THR A 1 479 ? 58.125 -4.944 -24.233 1.00 45.25 479 THR A O 1
ATOM 3744 N N . GLN A 1 480 ? 55.943 -5.128 -23.862 1.00 44.41 480 GLN A N 1
ATOM 3745 C CA . GLN A 1 480 ? 55.979 -6.524 -24.283 1.00 44.41 480 GLN A CA 1
ATOM 3746 C C . GLN A 1 480 ? 54.819 -6.908 -25.207 1.00 44.41 480 GLN A C 1
ATOM 3748 O O . GLN A 1 480 ? 53.707 -7.211 -24.796 1.00 44.41 480 GLN A O 1
ATOM 3753 N N . THR A 1 481 ? 55.134 -6.920 -26.508 1.00 49.03 481 THR A N 1
ATOM 3754 C CA . THR A 1 481 ? 54.397 -7.659 -27.539 1.00 49.03 481 THR A CA 1
ATOM 3755 C C . THR A 1 481 ? 54.195 -9.107 -27.072 1.00 49.03 481 THR A C 1
ATOM 3757 O O . THR A 1 481 ? 55.071 -9.658 -26.401 1.00 49.03 481 THR A O 1
ATOM 3760 N N . GLY A 1 482 ? 53.096 -9.769 -27.463 1.00 44.38 482 GLY A N 1
ATOM 3761 C CA . GLY A 1 482 ? 52.730 -11.137 -27.027 1.00 44.38 482 GLY A CA 1
ATOM 3762 C C . GLY A 1 482 ? 53.808 -12.232 -27.190 1.00 44.38 482 GLY A C 1
ATOM 3763 O O . GLY A 1 482 ? 53.625 -13.374 -26.780 1.00 44.38 482 GLY A O 1
ATOM 3764 N N . LYS A 1 483 ? 54.968 -11.910 -27.772 1.00 46.41 483 LYS A N 1
ATOM 3765 C CA . LYS A 1 483 ? 56.165 -12.747 -27.861 1.00 46.41 483 LYS A CA 1
ATOM 3766 C C . LYS A 1 483 ? 56.846 -12.998 -26.507 1.00 46.41 483 LYS A C 1
ATOM 3768 O O . LYS A 1 483 ? 57.353 -14.099 -26.313 1.00 46.41 483 LYS A O 1
ATOM 3773 N N . SER A 1 484 ? 56.858 -12.050 -25.570 1.00 50.03 484 SER A N 1
ATOM 3774 C CA . SER A 1 484 ? 57.503 -12.285 -24.267 1.00 50.03 484 SER A CA 1
ATOM 3775 C C . SER A 1 484 ? 56.630 -13.107 -23.317 1.00 50.03 484 SER A C 1
ATOM 3777 O O . SER A 1 484 ? 57.159 -13.947 -22.595 1.00 50.03 484 SER A O 1
ATOM 3779 N N . LEU A 1 485 ? 55.305 -12.915 -23.371 1.00 49.44 485 LEU A N 1
ATOM 3780 C CA . LEU A 1 485 ? 54.335 -13.692 -22.608 1.00 49.44 485 LEU A CA 1
ATOM 3781 C C . LEU A 1 485 ? 54.479 -15.165 -23.004 1.00 49.44 485 LEU A C 1
ATOM 3783 O O . LEU A 1 485 ? 54.654 -16.028 -22.150 1.00 49.44 485 LEU A O 1
ATOM 3787 N N . ARG A 1 486 ? 54.588 -15.435 -24.315 1.00 54.91 486 ARG A N 1
ATOM 3788 C CA . ARG A 1 486 ? 54.902 -16.768 -24.856 1.00 54.91 486 ARG A CA 1
ATOM 3789 C C . ARG A 1 486 ? 56.237 -17.335 -24.357 1.00 54.91 486 ARG A C 1
ATOM 3791 O O . ARG A 1 486 ? 56.314 -18.527 -24.064 1.00 54.91 486 ARG A O 1
ATOM 3798 N N . ASN A 1 487 ? 57.279 -16.512 -24.237 1.00 59.59 487 ASN A N 1
ATOM 3799 C CA . ASN A 1 487 ? 58.583 -16.953 -23.731 1.00 59.59 487 ASN A CA 1
ATOM 3800 C C . ASN A 1 487 ? 58.569 -17.219 -22.216 1.00 59.59 487 ASN A C 1
ATOM 3802 O O . ASN A 1 487 ? 59.166 -18.202 -21.779 1.00 59.59 487 ASN A O 1
ATOM 3806 N N . ARG A 1 488 ? 57.852 -16.410 -21.423 1.00 55.25 488 ARG A N 1
ATOM 3807 C CA . ARG A 1 488 ? 57.653 -16.644 -19.983 1.00 55.25 488 ARG A CA 1
ATOM 3808 C C . ARG A 1 488 ? 56.818 -17.904 -19.751 1.00 55.25 488 ARG A C 1
ATOM 3810 O O . ARG A 1 488 ? 57.239 -18.762 -18.988 1.00 55.25 488 ARG A O 1
ATOM 3817 N N . VAL A 1 489 ? 55.722 -18.104 -20.488 1.00 51.00 489 VAL A N 1
ATOM 3818 C CA . VAL A 1 489 ? 54.931 -19.352 -20.441 1.00 51.00 489 VAL A CA 1
ATOM 3819 C C . VAL A 1 489 ? 55.794 -20.579 -20.769 1.00 51.00 489 VAL A C 1
ATOM 3821 O O . VAL A 1 489 ? 55.687 -21.611 -20.106 1.00 51.00 489 VAL A O 1
ATOM 3824 N N . ARG A 1 490 ? 56.704 -20.474 -21.749 1.00 56.59 490 ARG A N 1
ATOM 3825 C CA . ARG A 1 490 ? 57.658 -21.547 -22.081 1.00 56.59 490 ARG A CA 1
ATOM 3826 C C . ARG A 1 490 ? 58.660 -21.816 -20.950 1.00 56.59 490 ARG A C 1
ATOM 3828 O O . ARG A 1 490 ? 58.926 -22.977 -20.661 1.00 56.59 490 ARG A O 1
ATOM 3835 N N . TYR A 1 491 ? 59.184 -20.775 -20.306 1.00 62.94 491 TYR A N 1
ATOM 3836 C CA . TYR A 1 491 ? 60.074 -20.889 -19.145 1.00 62.94 491 TYR A CA 1
ATOM 3837 C C . TYR A 1 491 ? 59.393 -21.610 -17.968 1.00 62.94 491 TYR A C 1
ATOM 3839 O O . TYR A 1 491 ? 59.961 -22.538 -17.397 1.00 62.94 491 TYR A O 1
ATOM 3847 N N . TRP A 1 492 ? 58.134 -21.282 -17.676 1.00 53.81 492 TRP A N 1
ATOM 3848 C CA . TRP A 1 492 ? 57.376 -21.897 -16.581 1.00 53.81 492 TRP A CA 1
ATOM 3849 C C . TRP A 1 492 ? 57.003 -23.359 -16.825 1.00 53.81 492 TRP A C 1
ATOM 3851 O O . TRP A 1 492 ? 57.029 -24.165 -15.896 1.00 53.81 492 TRP A O 1
ATOM 3861 N N . ARG A 1 493 ? 56.742 -23.737 -18.083 1.00 54.53 493 ARG A N 1
ATOM 3862 C CA . ARG A 1 493 ? 56.536 -25.144 -18.465 1.00 54.53 493 ARG A CA 1
ATOM 3863 C C . ARG A 1 493 ? 57.749 -26.017 -18.127 1.00 54.53 493 ARG A C 1
ATOM 3865 O O . ARG A 1 493 ? 57.579 -27.196 -17.830 1.00 54.53 493 ARG A O 1
ATOM 3872 N N . ASN A 1 494 ? 58.944 -25.429 -18.152 1.00 60.19 494 ASN A N 1
ATOM 3873 C CA . ASN A 1 494 ? 60.183 -26.113 -17.801 1.00 60.19 494 ASN A CA 1
ATOM 3874 C C . ASN A 1 494 ? 60.429 -26.144 -16.284 1.00 60.19 494 ASN A C 1
ATOM 3876 O O . ASN A 1 494 ? 61.048 -27.086 -15.804 1.00 60.19 494 ASN A O 1
ATOM 3880 N N . LEU A 1 495 ? 59.940 -25.148 -15.535 1.00 48.16 495 LEU A N 1
ATOM 3881 C CA . LEU A 1 495 ? 60.092 -25.076 -14.076 1.00 48.16 495 LEU A CA 1
ATOM 3882 C C . LEU A 1 495 ? 59.125 -25.986 -13.310 1.00 48.16 495 LEU A C 1
ATOM 3884 O O . LEU A 1 495 ? 59.476 -26.479 -12.243 1.00 48.16 495 LEU A O 1
ATOM 3888 N N . PHE A 1 496 ? 57.932 -26.240 -13.857 1.00 52.50 496 PHE A N 1
ATOM 3889 C CA . PHE A 1 496 ? 56.911 -27.082 -13.220 1.00 52.50 496 PHE A CA 1
ATOM 3890 C C . PHE A 1 496 ? 56.437 -28.218 -14.142 1.00 52.50 496 PHE A C 1
ATOM 3892 O O . PHE A 1 496 ? 55.266 -28.254 -14.552 1.00 52.50 496 PHE A O 1
ATOM 3899 N N . PRO A 1 497 ? 57.326 -29.160 -14.508 1.00 44.66 497 PRO A N 1
ATOM 3900 C CA . PRO A 1 497 ? 56.973 -30.251 -15.404 1.00 44.66 497 PRO A CA 1
ATOM 3901 C C . PRO A 1 497 ? 55.887 -31.132 -14.769 1.00 44.66 497 PRO A C 1
ATOM 3903 O O . PRO A 1 497 ? 56.055 -31.674 -13.682 1.00 44.66 497 PRO A O 1
ATOM 3906 N N . GLY A 1 498 ? 54.745 -31.257 -15.453 1.00 51.97 498 GLY A N 1
ATOM 3907 C CA . GLY A 1 498 ? 53.613 -32.095 -15.032 1.00 51.97 498 GLY A CA 1
ATOM 3908 C C . GLY A 1 498 ? 52.360 -31.342 -14.574 1.00 51.97 498 GLY A C 1
ATOM 3909 O O . GLY A 1 498 ? 51.283 -31.927 -14.636 1.00 51.97 498 GLY A O 1
ATOM 3910 N N . ARG A 1 499 ? 52.459 -30.050 -14.218 1.00 45.22 499 ARG A N 1
ATOM 3911 C CA . ARG A 1 499 ? 51.301 -29.218 -13.814 1.00 45.22 499 ARG A CA 1
ATOM 3912 C C . ARG A 1 499 ? 50.675 -28.393 -14.946 1.00 45.22 499 ARG A C 1
ATOM 3914 O O . ARG A 1 499 ? 49.608 -27.824 -14.767 1.00 45.22 499 ARG A O 1
ATOM 3921 N N . VAL A 1 500 ? 51.294 -28.361 -16.130 1.00 42.47 500 VAL A N 1
ATOM 3922 C CA . VAL A 1 500 ? 50.765 -27.667 -17.319 1.00 42.47 500 VAL A CA 1
ATOM 3923 C C . VAL A 1 500 ? 50.629 -28.662 -18.476 1.00 42.47 500 VAL A C 1
ATOM 3925 O O . VAL A 1 500 ? 51.600 -28.952 -19.180 1.00 42.47 500 VAL A O 1
ATOM 3928 N N . ARG A 1 501 ? 49.421 -29.206 -18.681 1.00 36.88 501 ARG A N 1
ATOM 3929 C CA . ARG A 1 501 ? 49.071 -30.056 -19.837 1.00 36.88 501 ARG A CA 1
ATOM 3930 C C . ARG A 1 501 ? 48.143 -29.305 -20.801 1.00 36.88 501 ARG A C 1
ATOM 3932 O O . ARG A 1 501 ? 47.354 -28.471 -20.380 1.00 36.88 501 ARG A O 1
ATOM 3939 N N . GLY A 1 502 ? 48.287 -29.598 -22.097 1.00 38.88 502 GLY A N 1
ATOM 3940 C CA . GLY A 1 502 ? 47.395 -29.133 -23.168 1.00 38.88 502 GLY A CA 1
ATOM 3941 C C . GLY A 1 502 ? 47.624 -27.695 -23.643 1.00 38.88 502 GLY A C 1
ATOM 3942 O O . GLY A 1 502 ? 47.013 -26.776 -23.123 1.00 38.88 502 GLY A O 1
ATOM 3943 N N . VAL A 1 503 ? 48.485 -27.519 -24.653 1.00 33.53 503 VAL A N 1
ATOM 3944 C CA . VAL A 1 503 ? 48.367 -26.470 -25.689 1.00 33.53 503 VAL A CA 1
ATOM 3945 C C . VAL A 1 503 ? 49.024 -27.038 -26.953 1.00 33.53 503 VAL A C 1
ATOM 3947 O O . VAL A 1 503 ? 50.227 -27.319 -26.935 1.00 33.53 503 VAL A O 1
ATOM 3950 N N . LYS A 1 504 ? 48.248 -27.241 -28.023 1.00 31.73 504 LYS A N 1
ATOM 3951 C CA . LYS A 1 504 ? 48.778 -27.213 -29.394 1.00 31.73 504 LYS A CA 1
ATOM 3952 C C . LYS A 1 504 ? 48.758 -25.749 -29.836 1.00 31.73 504 LYS A C 1
ATOM 3954 O O . LYS A 1 504 ? 47.791 -25.058 -29.529 1.00 31.73 504 LYS A O 1
ATOM 3959 N N . LEU A 1 505 ? 49.858 -25.296 -30.439 1.00 32.75 505 LEU A N 1
ATOM 3960 C CA . LEU A 1 505 ? 49.962 -23.958 -31.028 1.00 32.75 505 LEU A CA 1
ATOM 3961 C C . LEU A 1 505 ? 49.032 -23.817 -32.227 1.00 32.75 505 LEU A C 1
ATOM 3963 O O . LEU A 1 505 ? 48.916 -24.823 -32.966 1.00 32.75 505 LEU A O 1
#

pLDDT: mean 73.01, std 20.57, range [31.73, 97.38]